Protein AF-Q8WSI4-F1 (afdb_monomer_lite)

InterPro domains:
  IPR004911 Gamma interferon inducible lysosomal thiol reductase GILT [PF03227] (556-660)
  IPR004911 Gamma interferon inducible lysosomal thiol reductase GILT [PTHR13234] (536-745)
  IPR032675 Leucine-rich repeat domain superfamily [G3DSA:3.80.10.10] (20-325)

Foldseek 3Di:
DPDDDPPPPPPPPVDQDDLLLQLVLVVVQCVQQVVVPWPDFPQPDDPVGDDSDGLCCRTPQFHADPVSFTATGAAEQGQRAHERDQSCLRGLHQYDAYAPYAYAEEDHENDANHAEDHHHHYHYQYYLYPQLSHQRHQYDAQHLAQPLVAEDELLDQHHQNHAEDECDLRNYHYLDQERAQLNPQYQYYANALHQSLSHEYDYHVAPRHQYYHCHLHQHEYADAECQVPPVVRHQHLEAHQANYAPLYEYDLVPHAQCQVGNHQEHACANRQYEYADDLVSVLCCLQPRHHLQRAYDHPEQYAYEEFADFLVSLLVSCVRRVNNLWDFHAQYQYPDDPVCCQQDNRWAWEFPWWAADQVQQKTKTKTATDDDDDHPVVVQLQQKKKKFALVLVLVVDPRLSVSLVRIDIGNPWDWADDPPDRMIMIMDRHHNVRCVRSVRRVDISQGMFMHGNRTTRHRHNSTSDPPDDPDPPPPRDPRDPPNRQPSDVPPRRDRPPPPDPVPDDDDDPPDDDDDDDPDCVVVVVVVCVVVVVPPDPLPPCCVFLQNDDDPQAWEKEWEAFQLDPQQLVCLVFAVVVLCVPPVCLVVHYRYHYFYPFAADCVDPLRTADPVGDQRSLQRLLLLLLPRLDDPVLSSQLLVVQSVCPRSPSGPPCNLVSCVVSPVDPVSSCSSVCSSNDVNSSSSNVVSNVVCVSLSQHEGTFIDINSHTQDHRHCVRGVANGHLSVSQVSQVSSCVPVVDGDPSNVVSVD

Structure (mmCIF, N/CA/C/O backbone):
data_AF-Q8WSI4-F1
#
_entry.id   AF-Q8WSI4-F1
#
loop_
_atom_site.group_PDB
_atom_site.id
_atom_site.type_symbol
_atom_site.label_atom_id
_atom_site.label_alt_id
_atom_site.label_comp_id
_atom_site.label_asym_id
_atom_site.label_entity_id
_atom_site.label_seq_id
_atom_site.pdbx_PDB_ins_code
_atom_site.Cartn_x
_atom_site.Cartn_y
_atom_site.Cartn_z
_atom_site.occupancy
_atom_site.B_iso_or_equiv
_atom_site.auth_seq_id
_atom_site.auth_comp_id
_atom_site.auth_asym_id
_atom_site.auth_atom_id
_atom_site.pdbx_PDB_model_num
ATOM 1 N N . MET A 1 1 ? 59.263 -2.884 -31.038 1.00 40.00 1 MET A N 1
ATOM 2 C CA . MET A 1 1 ? 58.001 -3.225 -31.728 1.00 40.00 1 MET A CA 1
ATOM 3 C C . MET A 1 1 ? 56.890 -2.961 -30.715 1.00 40.00 1 MET A C 1
ATOM 5 O O . MET A 1 1 ? 56.729 -3.786 -29.838 1.00 40.00 1 MET A O 1
ATOM 9 N N . VAL A 1 2 ? 56.246 -1.799 -30.554 1.00 37.88 2 VAL A N 1
ATOM 10 C CA . VAL A 1 2 ? 55.766 -0.750 -31.479 1.00 37.88 2 VAL A CA 1
ATOM 11 C C . VAL A 1 2 ? 55.087 -1.375 -32.697 1.00 37.88 2 VAL A C 1
ATOM 13 O O . VAL A 1 2 ? 55.793 -1.989 -33.490 1.00 37.88 2 VAL A O 1
ATOM 16 N N . PHE A 1 3 ? 53.756 -1.212 -32.792 1.00 36.41 3 PHE A N 1
ATOM 17 C CA . PHE A 1 3 ? 52.778 -1.978 -33.597 1.00 36.41 3 PHE A CA 1
ATOM 18 C C . PHE A 1 3 ? 52.587 -3.400 -33.038 1.00 36.41 3 PHE A C 1
ATOM 20 O O . PHE A 1 3 ? 53.444 -4.242 -33.246 1.00 36.41 3 PHE A O 1
ATOM 27 N N . VAL A 1 4 ? 51.602 -3.718 -32.186 1.00 35.66 4 VAL A N 1
ATOM 28 C CA . VAL A 1 4 ? 50.161 -3.879 -32.482 1.00 35.66 4 VAL A CA 1
ATOM 29 C C . VAL A 1 4 ? 49.361 -3.676 -31.176 1.00 35.66 4 VAL A C 1
ATOM 31 O O . VAL A 1 4 ? 49.034 -4.623 -30.472 1.00 35.66 4 VAL A O 1
ATOM 34 N N . LEU A 1 5 ? 49.086 -2.423 -30.807 1.00 34.69 5 LEU A N 1
ATOM 35 C CA . LEU A 1 5 ? 48.326 -2.052 -29.598 1.00 34.69 5 LEU A CA 1
ATOM 36 C C . LEU A 1 5 ? 47.284 -0.970 -29.940 1.00 34.69 5 LEU A C 1
ATOM 38 O O . LEU A 1 5 ? 47.190 0.056 -29.278 1.00 34.69 5 LEU A O 1
ATOM 42 N N . LEU A 1 6 ? 46.556 -1.158 -31.048 1.00 36.12 6 LEU A N 1
ATOM 43 C CA . LEU A 1 6 ? 45.639 -0.132 -31.568 1.00 36.12 6 LEU A CA 1
ATOM 44 C C . LEU A 1 6 ? 44.342 -0.657 -32.208 1.00 36.12 6 LEU A C 1
ATOM 46 O O . LEU A 1 6 ? 43.694 0.098 -32.917 1.00 36.12 6 LEU A O 1
ATOM 50 N N . LEU A 1 7 ? 43.920 -1.904 -31.954 1.00 39.16 7 LEU A N 1
ATOM 51 C CA . LEU A 1 7 ? 42.648 -2.427 -32.497 1.00 39.16 7 LEU A CA 1
ATOM 52 C C . LEU A 1 7 ? 41.875 -3.377 -31.555 1.00 39.16 7 LEU A C 1
ATOM 54 O O . LEU A 1 7 ? 41.148 -4.248 -32.012 1.00 39.16 7 LEU A O 1
ATOM 58 N N . ALA A 1 8 ? 41.987 -3.204 -30.235 1.00 34.38 8 ALA A N 1
ATOM 59 C CA . ALA A 1 8 ? 41.133 -3.922 -29.275 1.00 34.38 8 ALA A CA 1
ATOM 60 C C . ALA A 1 8 ? 40.630 -3.014 -28.138 1.00 34.38 8 ALA A C 1
ATOM 62 O O . ALA A 1 8 ? 40.487 -3.437 -26.998 1.00 34.38 8 ALA A O 1
ATOM 63 N N . ALA A 1 9 ? 40.368 -1.746 -28.460 1.00 36.84 9 ALA A N 1
ATOM 64 C CA . ALA A 1 9 ? 39.621 -0.822 -27.612 1.00 36.84 9 ALA A CA 1
ATOM 65 C C . ALA A 1 9 ? 38.323 -0.415 -28.326 1.00 36.84 9 ALA A C 1
ATOM 67 O O . ALA A 1 9 ? 38.073 0.753 -28.586 1.00 36.84 9 ALA A O 1
ATOM 68 N N . PHE A 1 10 ? 37.512 -1.409 -28.677 1.00 40.66 10 PHE A N 1
ATOM 69 C CA . PHE A 1 10 ? 36.064 -1.242 -28.775 1.00 40.66 10 PHE A CA 1
ATOM 70 C C . PHE A 1 10 ? 35.457 -2.137 -27.695 1.00 40.66 10 PHE A C 1
ATOM 72 O O . PHE A 1 10 ? 34.779 -3.122 -27.961 1.00 40.66 10 PHE A O 1
ATOM 79 N N . GLY A 1 11 ? 35.770 -1.804 -26.438 1.00 34.78 11 GLY A N 1
ATOM 80 C CA . GLY A 1 11 ? 34.834 -2.112 -25.370 1.00 34.78 11 GLY A CA 1
ATOM 81 C C . GLY A 1 11 ? 33.530 -1.412 -25.732 1.00 34.78 11 GLY A C 1
ATOM 82 O O . GLY A 1 11 ? 33.559 -0.246 -26.131 1.00 34.78 11 GLY A O 1
ATOM 83 N N . ALA A 1 12 ? 32.417 -2.134 -25.671 1.00 37.12 12 ALA A N 1
ATOM 84 C CA . ALA A 1 12 ? 31.087 -1.583 -25.857 1.00 37.12 12 ALA A CA 1
ATOM 85 C C . ALA A 1 12 ? 30.803 -0.537 -24.762 1.00 37.12 12 ALA A C 1
ATOM 87 O O . ALA A 1 12 ? 30.160 -0.809 -23.754 1.00 37.12 12 ALA A O 1
ATOM 88 N N . LEU A 1 13 ? 31.316 0.677 -24.953 1.00 38.62 13 LEU A N 1
ATOM 89 C CA . LEU A 1 13 ? 30.712 1.883 -24.423 1.00 38.62 13 LEU A CA 1
ATOM 90 C C . LEU A 1 13 ? 29.358 1.980 -25.124 1.00 38.62 13 LEU A C 1
ATOM 92 O O . LEU A 1 13 ? 29.305 2.181 -26.335 1.00 38.62 13 LEU A O 1
ATOM 96 N N . LEU A 1 14 ? 28.273 1.785 -24.377 1.00 45.38 14 LEU A N 1
ATOM 97 C CA . LEU A 1 14 ? 26.935 2.179 -24.807 1.00 45.38 14 LEU A CA 1
ATOM 98 C C . LEU A 1 14 ? 26.990 3.680 -25.126 1.00 45.38 14 LEU A C 1
ATOM 100 O O . LEU A 1 14 ? 26.925 4.509 -24.220 1.00 45.38 14 LEU A O 1
ATOM 104 N N . SER A 1 15 ? 27.194 4.043 -26.393 1.00 57.22 15 SER A N 1
ATOM 105 C CA . SER A 1 15 ? 27.138 5.438 -26.818 1.00 57.22 15 SER A CA 1
ATOM 106 C C . SER A 1 15 ? 25.717 5.950 -26.610 1.00 57.22 15 SER A C 1
ATOM 108 O O . SER A 1 15 ? 24.758 5.243 -26.931 1.00 57.22 15 SER A O 1
ATOM 110 N N . ALA A 1 16 ? 25.580 7.167 -26.074 1.00 63.56 16 ALA A N 1
ATOM 111 C CA . ALA A 1 16 ? 24.290 7.848 -25.998 1.00 63.56 16 ALA A CA 1
ATOM 112 C C . ALA A 1 16 ? 23.612 7.827 -27.384 1.00 63.56 16 ALA A C 1
ATOM 114 O O . ALA A 1 16 ? 24.319 7.921 -28.396 1.00 63.56 16 ALA A O 1
ATOM 115 N N . PRO A 1 17 ? 22.279 7.655 -27.457 1.00 77.62 17 PRO A N 1
ATOM 116 C CA . PRO A 1 17 ? 21.590 7.626 -28.739 1.00 77.62 17 PRO A CA 1
ATOM 117 C C . PRO A 1 17 ? 21.860 8.932 -29.490 1.00 77.62 17 PRO A C 1
ATOM 119 O O . PRO A 1 17 ? 21.789 10.017 -28.918 1.00 77.62 17 PRO A O 1
ATOM 122 N N . SER A 1 18 ? 22.169 8.832 -30.780 1.00 88.44 18 SER A N 1
ATOM 123 C CA . SER A 1 18 ? 22.310 10.009 -31.643 1.00 88.44 18 SER A CA 1
ATOM 124 C C . SER A 1 18 ? 21.017 10.833 -31.665 1.00 88.44 18 SER A C 1
ATOM 126 O O . SER A 1 18 ? 19.932 10.292 -31.452 1.00 88.44 18 SER A O 1
ATOM 128 N N . HIS A 1 19 ? 21.102 12.128 -31.984 1.00 91.00 19 HIS A N 1
ATOM 129 C CA . HIS A 1 19 ? 19.919 13.001 -32.060 1.00 91.00 19 HIS A CA 1
ATOM 130 C C . HIS A 1 19 ? 18.858 12.453 -33.027 1.00 91.00 19 HIS A C 1
ATOM 132 O O . HIS A 1 19 ? 17.672 12.473 -32.722 1.00 91.00 19 HIS A O 1
ATOM 138 N N . SER A 1 20 ? 19.283 11.860 -34.149 1.00 90.50 20 SER A N 1
ATOM 139 C CA . SER A 1 20 ? 18.370 11.205 -35.092 1.00 90.50 20 SER A CA 1
ATOM 140 C C . SER A 1 20 ? 17.645 10.005 -34.465 1.00 90.50 20 SER A C 1
ATOM 142 O O . SER A 1 20 ? 16.441 9.852 -34.650 1.00 90.50 20 SER A O 1
ATOM 144 N N . GLN A 1 21 ? 18.332 9.178 -33.667 1.00 91.75 21 GLN A N 1
ATOM 145 C CA . GLN A 1 21 ? 17.694 8.068 -32.944 1.00 91.75 21 GLN A CA 1
ATOM 146 C C . GLN A 1 21 ? 16.717 8.566 -31.872 1.00 91.75 21 GLN A C 1
ATOM 148 O O . GLN A 1 21 ? 15.674 7.945 -31.668 1.00 91.75 21 GLN A O 1
ATOM 153 N N . GLN A 1 22 ? 17.032 9.679 -31.205 1.00 94.69 22 GLN A N 1
ATOM 154 C CA . GLN A 1 22 ? 16.134 10.292 -30.226 1.00 94.69 22 GLN A CA 1
ATOM 155 C C . GLN A 1 22 ? 14.871 10.835 -30.895 1.00 94.69 22 GLN A C 1
ATOM 157 O O . GLN A 1 22 ? 13.772 10.499 -30.460 1.00 94.69 22 GLN A O 1
ATOM 162 N N . LEU A 1 23 ? 15.017 11.558 -32.007 1.00 95.62 23 LEU A N 1
ATOM 163 C CA . LEU A 1 23 ? 13.897 12.050 -32.808 1.00 95.62 23 LEU A CA 1
ATOM 164 C C . LEU A 1 23 ? 12.978 10.912 -33.282 1.00 95.62 23 LEU A C 1
ATOM 166 O O . LEU A 1 23 ? 11.768 10.969 -33.079 1.00 95.62 23 LEU A O 1
ATOM 170 N N . HIS A 1 24 ? 13.544 9.839 -33.846 1.00 93.94 24 HIS A N 1
ATOM 171 C CA . HIS A 1 24 ? 12.760 8.678 -34.283 1.00 93.94 24 HIS A CA 1
ATOM 172 C C . HIS A 1 24 ? 12.029 7.995 -33.123 1.00 93.94 24 HIS A C 1
ATOM 174 O O . HIS A 1 24 ? 10.872 7.608 -33.270 1.00 93.94 24 HIS A O 1
ATOM 180 N N . CYS A 1 25 ? 12.674 7.879 -31.961 1.00 94.38 25 CYS A N 1
ATOM 181 C CA . CYS A 1 25 ? 12.024 7.334 -30.775 1.00 94.38 25 CYS A CA 1
ATOM 182 C C . CYS A 1 25 ? 10.877 8.231 -30.281 1.00 94.38 25 CYS A C 1
ATOM 184 O O . CYS A 1 25 ? 9.843 7.726 -29.851 1.00 94.38 25 CYS A O 1
ATOM 186 N N . LEU A 1 26 ? 11.004 9.556 -30.389 1.00 96.81 26 LEU A N 1
ATOM 187 C CA . LEU A 1 26 ? 9.906 10.472 -30.077 1.00 96.81 26 LEU A CA 1
ATOM 188 C C . LEU A 1 26 ? 8.746 10.333 -31.076 1.00 96.81 26 LEU A C 1
ATOM 190 O O . LEU A 1 26 ? 7.590 10.355 -30.663 1.00 96.81 26 LEU A O 1
ATOM 194 N N . TYR A 1 27 ? 9.006 10.102 -32.363 1.00 96.06 27 TYR A N 1
ATOM 195 C CA . TYR A 1 27 ? 7.938 9.762 -33.312 1.00 96.06 27 TYR A CA 1
ATOM 196 C C . TYR A 1 27 ? 7.224 8.454 -32.957 1.00 96.06 27 TYR A C 1
ATOM 198 O O . TYR A 1 27 ? 5.996 8.404 -33.006 1.00 96.06 27 TYR A O 1
ATOM 206 N N . GLU A 1 28 ? 7.968 7.425 -32.546 1.00 94.56 28 GLU A N 1
ATOM 207 C CA . GLU A 1 28 ? 7.390 6.174 -32.045 1.00 94.56 28 GLU A CA 1
ATOM 208 C C . GLU A 1 28 ? 6.556 6.415 -30.778 1.00 94.56 28 GLU A C 1
ATOM 210 O O . GLU A 1 28 ? 5.455 5.887 -30.661 1.00 94.56 28 GLU A O 1
ATOM 215 N N . PHE A 1 29 ? 7.027 7.268 -29.864 1.00 94.25 29 PHE A N 1
ATOM 216 C CA . PHE A 1 29 ? 6.277 7.708 -28.683 1.00 94.25 29 PHE A CA 1
ATOM 217 C C . PHE A 1 29 ? 4.962 8.392 -29.060 1.00 94.25 29 PHE A C 1
ATOM 219 O O . PHE A 1 29 ? 3.918 8.062 -28.494 1.00 94.25 29 PHE A O 1
ATOM 226 N N . TYR A 1 30 ? 4.990 9.301 -30.036 1.00 96.31 30 TYR A N 1
ATOM 227 C CA . TYR A 1 30 ? 3.789 9.956 -30.547 1.00 96.31 30 TYR A CA 1
ATOM 228 C C . TYR A 1 30 ? 2.804 8.934 -31.125 1.00 96.31 30 TYR A C 1
ATOM 230 O O . TYR A 1 30 ? 1.628 8.948 -30.772 1.00 96.31 30 TYR A O 1
ATOM 238 N N . ASP A 1 31 ? 3.263 8.007 -31.965 1.00 94.25 31 ASP A N 1
ATOM 239 C CA . ASP A 1 31 ? 2.387 7.018 -32.605 1.00 94.25 31 ASP A CA 1
ATOM 240 C C . ASP A 1 31 ? 1.822 6.000 -31.604 1.00 94.25 31 ASP A C 1
ATOM 242 O O . ASP A 1 31 ? 0.613 5.747 -31.584 1.00 94.25 31 ASP A O 1
ATOM 246 N N . ALA A 1 32 ? 2.676 5.444 -30.741 1.00 93.44 32 ALA A N 1
ATOM 247 C CA . ALA A 1 32 ? 2.318 4.409 -29.773 1.00 93.44 32 ALA A CA 1
ATOM 248 C C . ALA A 1 32 ? 1.294 4.888 -28.735 1.00 93.44 32 ALA A C 1
ATOM 250 O O . ALA A 1 32 ? 0.511 4.084 -28.222 1.00 93.44 32 ALA A O 1
ATOM 251 N N . LEU A 1 33 ? 1.284 6.191 -28.442 1.00 94.12 33 LEU A N 1
ATOM 252 C CA . LEU A 1 33 ? 0.408 6.807 -27.446 1.00 94.12 33 LEU A CA 1
ATOM 253 C C . LEU A 1 33 ? -0.733 7.626 -28.061 1.00 94.12 33 LEU A C 1
ATOM 255 O O . LEU A 1 33 ? -1.349 8.432 -27.360 1.00 94.12 33 LEU A O 1
ATOM 259 N N . GLN A 1 34 ? -1.018 7.420 -29.350 1.00 94.81 34 GLN A N 1
ATOM 260 C CA . GLN A 1 34 ? -2.097 8.080 -30.095 1.00 94.81 34 GLN A CA 1
ATOM 261 C C . GLN A 1 34 ? -1.994 9.613 -30.111 1.00 94.81 34 GLN A C 1
ATOM 263 O O . GLN A 1 34 ? -2.954 10.317 -29.793 1.00 94.81 34 GLN A O 1
ATOM 268 N N . GLY A 1 35 ? -0.841 10.128 -30.533 1.00 94.50 35 GLY A N 1
ATOM 269 C CA . GLY A 1 35 ? -0.479 11.547 -30.588 1.00 94.50 35 GLY A CA 1
ATOM 270 C C . GLY A 1 35 ? -1.523 12.488 -31.173 1.00 94.50 35 GLY A C 1
ATOM 271 O O . GLY A 1 35 ? -1.763 13.575 -30.644 1.00 94.50 35 GLY A O 1
ATOM 272 N N . ASP A 1 36 ? -2.225 12.043 -32.212 1.00 93.56 36 ASP A N 1
ATOM 273 C CA . ASP A 1 36 ? -3.274 12.837 -32.859 1.00 93.56 36 ASP A CA 1
ATOM 274 C C . ASP A 1 36 ? -4.468 13.130 -31.931 1.00 93.56 36 ASP A C 1
ATOM 276 O O . ASP A 1 36 ? -5.202 14.096 -32.150 1.00 93.56 36 ASP A O 1
ATOM 280 N N . SER A 1 37 ? -4.649 12.322 -30.881 1.00 94.56 37 SER A N 1
ATOM 281 C CA . SER A 1 37 ? -5.711 12.453 -29.875 1.00 94.56 37 SER A CA 1
ATOM 282 C C . SER A 1 37 ? -5.274 13.191 -28.605 1.00 94.56 37 SER A C 1
ATOM 284 O O . SER A 1 37 ? -6.090 13.356 -27.692 1.00 94.56 37 SER A O 1
ATOM 286 N N . TRP A 1 38 ? -4.019 13.638 -28.510 1.00 96.12 38 TRP A N 1
ATOM 287 C CA . TRP A 1 38 ? -3.543 14.393 -27.350 1.00 96.12 38 TRP A CA 1
ATOM 288 C C . TRP A 1 38 ? -4.203 15.770 -27.270 1.00 96.12 38 TRP A C 1
ATOM 290 O O . TRP A 1 38 ? -4.465 16.419 -28.292 1.00 96.12 38 TRP A O 1
ATOM 300 N N . TRP A 1 39 ? -4.445 16.244 -26.047 1.00 96.19 39 TRP A N 1
ATOM 301 C CA . TRP A 1 39 ? -5.035 17.569 -25.824 1.00 96.19 39 TRP A CA 1
ATOM 302 C C . TRP A 1 39 ? -4.054 18.694 -26.154 1.00 96.19 39 TRP A C 1
ATOM 304 O O . TRP A 1 39 ? -4.441 19.695 -26.760 1.00 96.19 39 TRP A O 1
ATOM 314 N N . VAL A 1 40 ? -2.780 18.506 -25.813 1.00 95.44 40 VAL A N 1
ATOM 315 C CA . VAL A 1 40 ? -1.680 19.426 -26.089 1.00 95.44 40 VAL A CA 1
ATOM 316 C C . VAL A 1 40 ? -0.593 18.681 -26.857 1.00 95.44 40 VAL A C 1
ATOM 318 O O . VAL A 1 40 ? -0.003 17.720 -26.372 1.00 95.44 40 VAL A O 1
ATOM 321 N N . ARG A 1 41 ? -0.324 19.129 -28.084 1.00 95.31 41 ARG A N 1
ATOM 322 C CA . ARG A 1 41 ? 0.685 18.536 -28.980 1.00 95.31 41 ARG A CA 1
ATOM 323 C C . ARG A 1 41 ? 1.478 19.596 -29.740 1.00 95.31 41 ARG A C 1
ATOM 325 O O . ARG A 1 41 ? 1.868 19.397 -30.884 1.00 95.31 41 ARG A O 1
ATOM 332 N N . ASN A 1 42 ? 1.665 20.770 -29.137 1.00 95.69 42 ASN A N 1
ATOM 333 C CA . ASN A 1 42 ? 2.391 21.868 -29.771 1.00 95.69 42 ASN A CA 1
ATOM 334 C C . ASN A 1 42 ? 3.765 21.389 -30.264 1.00 95.69 42 ASN A C 1
ATOM 336 O O . ASN A 1 42 ? 4.478 20.702 -29.534 1.00 95.69 42 ASN A O 1
ATOM 340 N N . ASN A 1 43 ? 4.098 21.760 -31.502 1.00 95.81 43 ASN A N 1
ATOM 341 C CA . ASN A 1 43 ? 5.332 21.414 -32.215 1.00 95.81 43 ASN A CA 1
ATOM 342 C C . ASN A 1 43 ? 5.550 19.924 -32.520 1.00 95.81 43 ASN A C 1
ATOM 344 O O . ASN A 1 43 ? 6.528 19.611 -33.180 1.00 95.81 43 ASN A O 1
ATOM 348 N N . TRP A 1 44 ? 4.644 19.026 -32.128 1.00 96.38 44 TRP A N 1
ATOM 349 C CA . TRP A 1 44 ? 4.681 17.646 -32.600 1.00 96.38 44 TRP A CA 1
ATOM 350 C C . TRP A 1 44 ? 4.161 17.582 -34.046 1.00 96.38 44 TRP A C 1
ATOM 352 O O . TRP A 1 44 ? 3.028 18.015 -34.295 1.00 96.38 44 TRP A O 1
ATOM 362 N N . PRO A 1 45 ? 4.938 17.065 -35.012 1.00 91.69 45 PRO A N 1
ATOM 363 C CA . PRO A 1 45 ? 4.481 16.951 -36.391 1.00 91.69 45 PRO A CA 1
ATOM 364 C C . PRO A 1 45 ? 3.429 15.846 -36.524 1.00 91.69 45 PRO A C 1
ATOM 366 O O . PRO A 1 45 ? 3.547 14.761 -35.943 1.00 91.69 45 PRO A O 1
ATOM 369 N N . ALA A 1 46 ? 2.427 16.075 -37.374 1.00 84.25 46 ALA A N 1
ATOM 370 C CA . ALA A 1 46 ? 1.603 14.971 -37.853 1.00 84.25 46 ALA A CA 1
ATOM 371 C C . ALA A 1 46 ? 2.489 13.951 -38.590 1.00 84.25 46 ALA A C 1
ATOM 373 O O . ALA A 1 46 ? 3.504 14.322 -39.181 1.00 84.25 46 ALA A O 1
ATOM 374 N N . SER A 1 47 ? 2.090 12.677 -38.630 1.00 84.44 47 SER A N 1
ATOM 375 C CA . SER A 1 47 ? 2.868 11.611 -39.292 1.00 84.44 47 SER A CA 1
ATOM 376 C C . SER A 1 47 ? 3.253 11.938 -40.744 1.00 84.44 47 SER A C 1
ATOM 378 O O . SER A 1 47 ? 4.326 11.556 -41.202 1.00 84.44 47 SER A O 1
ATOM 380 N N . THR A 1 48 ? 2.428 12.715 -41.451 1.00 85.25 48 THR A N 1
ATOM 381 C CA . THR A 1 48 ? 2.667 13.174 -42.830 1.00 85.25 48 THR A CA 1
ATOM 382 C C . THR A 1 48 ? 3.633 14.359 -42.961 1.00 85.25 48 THR A C 1
ATOM 384 O O . THR A 1 48 ? 3.912 14.778 -44.081 1.00 85.25 48 THR A O 1
ATOM 387 N N . GLN A 1 49 ? 4.073 14.959 -41.853 1.00 87.88 49 GLN A N 1
ATOM 388 C CA . GLN A 1 49 ? 4.866 16.197 -41.812 1.00 87.88 49 GLN A CA 1
ATOM 389 C C . GLN A 1 49 ? 6.271 16.009 -41.225 1.00 87.88 49 GLN A C 1
ATOM 391 O O . GLN A 1 49 ? 7.026 16.972 -41.191 1.00 87.88 49 GLN A O 1
ATOM 396 N N . ARG A 1 50 ? 6.610 14.790 -40.797 1.00 93.31 50 ARG A N 1
ATOM 397 C CA . ARG A 1 50 ? 7.873 14.465 -40.126 1.00 93.31 50 ARG A CA 1
ATOM 398 C C . ARG A 1 50 ? 9.083 14.641 -41.040 1.00 93.31 50 ARG A C 1
ATOM 400 O O . ARG A 1 50 ? 9.072 14.136 -42.167 1.00 93.31 50 ARG A O 1
ATOM 407 N N . THR A 1 51 ? 10.145 15.264 -40.532 1.00 90.88 51 THR A N 1
ATOM 408 C CA . THR A 1 51 ? 11.468 15.313 -41.188 1.00 90.88 51 THR A CA 1
ATOM 409 C C . THR A 1 51 ? 12.568 14.673 -40.329 1.00 90.88 51 THR A C 1
ATOM 411 O O . THR A 1 51 ? 12.331 14.276 -39.186 1.00 90.88 51 THR A O 1
ATOM 414 N N . GLU A 1 52 ? 13.769 14.498 -40.895 1.00 87.06 52 GLU A N 1
ATOM 415 C CA . GLU A 1 52 ? 14.921 13.882 -40.207 1.00 87.06 52 GLU A CA 1
ATOM 416 C C . GLU A 1 52 ? 15.701 14.867 -39.311 1.00 87.06 52 GLU A C 1
ATOM 418 O O . GLU A 1 52 ? 16.584 14.447 -38.561 1.00 87.06 52 GLU A O 1
ATOM 423 N N . ASP A 1 53 ? 15.390 16.162 -39.393 1.00 86.31 53 ASP A N 1
ATOM 424 C CA . ASP A 1 53 ? 16.139 17.281 -38.809 1.00 86.31 53 ASP A CA 1
ATOM 425 C C . ASP A 1 53 ? 15.297 18.179 -37.885 1.00 86.31 53 ASP A C 1
ATOM 427 O O . ASP A 1 53 ? 15.679 19.314 -37.600 1.00 86.31 53 ASP A O 1
ATOM 431 N N . GLU A 1 54 ? 14.157 17.681 -37.399 1.00 91.69 54 GLU A N 1
ATOM 432 C CA . GLU A 1 54 ? 13.306 18.436 -36.479 1.00 91.69 54 GLU A CA 1
ATOM 433 C C . GLU A 1 54 ? 13.983 18.706 -35.127 1.00 91.69 54 GLU A C 1
ATOM 435 O O . GLU A 1 54 ? 14.615 17.831 -34.527 1.00 91.69 54 GLU A O 1
ATOM 440 N N . ASP A 1 55 ? 13.787 19.924 -34.611 1.00 93.88 55 ASP A N 1
ATOM 441 C CA . ASP A 1 55 ? 14.198 20.303 -33.259 1.00 93.88 55 ASP A CA 1
ATOM 442 C C . ASP A 1 55 ? 13.190 19.769 -32.231 1.00 93.88 55 ASP A C 1
ATOM 444 O O . ASP A 1 55 ? 12.293 20.475 -31.757 1.00 93.88 55 ASP A O 1
ATOM 448 N N . TYR A 1 56 ? 13.344 18.491 -31.886 1.00 95.94 56 TYR A N 1
ATOM 449 C CA . TYR A 1 56 ? 12.489 17.811 -30.913 1.00 95.94 56 TYR A CA 1
ATOM 450 C C . TYR A 1 56 ? 12.539 18.418 -29.508 1.00 95.94 56 TYR A C 1
ATOM 452 O O . TYR A 1 56 ? 11.648 18.159 -28.701 1.00 95.94 56 TYR A O 1
ATOM 460 N N . CYS A 1 57 ? 13.530 19.255 -29.194 1.00 96.81 57 CYS A N 1
ATOM 461 C CA . CYS A 1 57 ? 13.574 19.968 -27.921 1.00 96.81 57 CYS A CA 1
ATOM 462 C C . CYS A 1 57 ? 12.492 21.058 -27.826 1.00 96.81 57 CYS A C 1
ATOM 464 O O . CYS A 1 57 ? 12.232 21.565 -26.737 1.00 96.81 57 CYS A O 1
ATOM 466 N N . GLN A 1 58 ? 11.835 21.409 -28.940 1.00 96.88 58 GLN A N 1
ATOM 467 C CA . GLN A 1 58 ? 10.657 22.283 -28.956 1.00 96.88 58 GLN A CA 1
ATOM 468 C C . GLN A 1 58 ? 9.336 21.522 -28.809 1.00 96.88 58 GLN A C 1
ATOM 470 O O . GLN A 1 58 ? 8.286 22.159 -28.671 1.00 96.88 58 GLN A O 1
ATOM 475 N N . PHE A 1 59 ? 9.346 20.188 -28.870 1.00 97.94 59 PHE A N 1
ATOM 476 C CA . PHE A 1 59 ? 8.134 19.390 -28.721 1.00 97.94 59 PHE A CA 1
ATOM 477 C C . PHE A 1 59 ? 7.538 19.599 -27.332 1.00 97.94 59 PHE A C 1
ATOM 479 O O . PHE A 1 59 ? 8.240 19.581 -26.320 1.00 97.94 59 PHE A O 1
ATOM 486 N N . TYR A 1 60 ? 6.220 19.791 -27.272 1.00 97.62 60 TYR A N 1
ATOM 487 C CA . TYR A 1 60 ? 5.539 19.962 -25.995 1.00 97.62 60 TYR A CA 1
ATOM 488 C C . TYR A 1 60 ? 5.855 18.800 -25.048 1.00 97.62 60 TYR A C 1
ATOM 490 O O . TYR A 1 60 ? 5.690 17.639 -25.421 1.00 97.62 60 TYR A O 1
ATOM 498 N N . GLY A 1 61 ? 6.280 19.131 -23.829 1.00 97.25 61 GLY A N 1
ATOM 499 C CA . GLY A 1 61 ? 6.591 18.165 -22.781 1.00 97.25 61 GLY A CA 1
ATOM 500 C C . GLY A 1 61 ? 7.980 17.531 -22.870 1.00 97.25 61 GLY A C 1
ATOM 501 O O . GLY A 1 61 ? 8.292 16.720 -22.003 1.00 97.25 61 GLY A O 1
ATOM 502 N N . ILE A 1 62 ? 8.812 17.882 -23.856 1.00 98.31 62 ILE A N 1
ATOM 503 C CA . ILE A 1 62 ? 10.194 17.399 -23.973 1.00 98.31 62 ILE A CA 1
ATOM 504 C C . ILE A 1 62 ? 11.166 18.436 -23.406 1.00 98.31 62 ILE A C 1
ATOM 506 O O . ILE A 1 62 ? 11.091 19.618 -23.732 1.00 98.31 62 ILE A O 1
ATOM 510 N N . THR A 1 63 ? 12.099 17.975 -22.576 1.00 98.06 63 THR A N 1
ATOM 511 C CA . THR A 1 63 ? 13.216 18.774 -22.060 1.00 98.06 63 THR A CA 1
ATOM 512 C C . THR A 1 63 ? 14.527 18.135 -22.492 1.00 98.06 63 THR A C 1
ATOM 514 O O . THR A 1 63 ? 14.736 16.937 -22.282 1.00 98.06 63 THR A O 1
ATOM 517 N N . CYS A 1 64 ? 15.419 18.944 -23.059 1.00 97.25 64 CYS A N 1
ATOM 518 C CA . CYS A 1 64 ? 16.755 18.524 -23.456 1.00 97.25 64 CYS A CA 1
ATOM 519 C C . CYS A 1 64 ? 17.841 19.135 -22.567 1.00 97.25 64 CYS A C 1
ATOM 521 O O . CYS A 1 64 ? 17.691 20.255 -22.076 1.00 97.25 64 CYS A O 1
ATOM 523 N N . ASP A 1 65 ? 18.955 18.421 -22.424 1.00 95.56 65 ASP A N 1
ATOM 524 C CA . ASP A 1 65 ? 20.178 18.938 -21.818 1.00 95.56 65 ASP A CA 1
ATOM 525 C C . ASP A 1 65 ? 20.885 19.964 -22.734 1.00 95.56 65 ASP A C 1
ATOM 527 O O . ASP A 1 65 ? 20.471 20.241 -23.863 1.00 95.56 65 ASP A O 1
ATOM 531 N N . SER A 1 66 ? 22.006 20.523 -22.267 1.00 94.50 66 SER A N 1
ATOM 532 C CA . SER A 1 66 ? 22.804 21.494 -23.034 1.00 94.50 66 SER A CA 1
ATOM 533 C C . SER A 1 66 ? 23.438 20.933 -24.313 1.00 94.50 66 SER A C 1
ATOM 535 O O . SER A 1 66 ? 23.905 21.710 -25.147 1.00 94.50 66 SER A O 1
ATOM 537 N N . SER A 1 67 ? 23.481 19.609 -24.463 1.00 93.50 67 SER A N 1
ATOM 538 C CA . SER A 1 67 ? 23.978 18.915 -25.653 1.00 93.50 67 SER A CA 1
ATOM 539 C C . SER A 1 67 ? 22.853 18.539 -26.622 1.00 93.50 67 SER A C 1
ATOM 541 O O . SER A 1 67 ? 23.153 18.077 -27.718 1.00 93.50 67 SER A O 1
ATOM 543 N N . GLY A 1 68 ? 21.587 18.767 -26.256 1.00 93.88 68 GLY A N 1
ATOM 544 C CA . GLY A 1 68 ? 20.415 18.414 -27.052 1.00 93.88 68 GLY A CA 1
ATOM 545 C C . GLY A 1 68 ? 19.871 17.008 -26.783 1.00 93.88 68 GLY A C 1
ATOM 546 O O . GLY A 1 68 ? 18.988 16.567 -27.511 1.00 93.88 68 GLY A O 1
ATOM 547 N N . ASN A 1 69 ? 20.343 16.285 -25.764 1.00 95.00 69 ASN A N 1
ATOM 548 C CA . ASN A 1 69 ? 19.779 14.975 -25.422 1.00 95.00 69 ASN A CA 1
ATOM 549 C C . ASN A 1 69 ? 18.515 15.125 -24.582 1.00 95.00 69 ASN A C 1
ATOM 551 O O . ASN A 1 69 ? 18.497 15.912 -23.640 1.00 95.00 69 ASN A O 1
ATOM 555 N N . VAL A 1 70 ? 17.497 14.316 -24.859 1.00 96.06 70 VAL A N 1
ATOM 556 C CA . VAL A 1 70 ? 16.263 14.262 -24.072 1.00 96.06 70 VAL A CA 1
ATOM 557 C C . VAL A 1 70 ? 16.575 13.775 -22.655 1.00 96.06 70 VAL A C 1
ATOM 559 O O . VAL A 1 70 ? 16.916 12.610 -22.445 1.00 96.06 70 VAL A O 1
ATOM 562 N N . GLU A 1 71 ? 16.420 14.662 -21.673 1.00 95.88 71 GLU A N 1
ATOM 563 C CA . GLU A 1 71 ? 16.580 14.356 -20.246 1.00 95.88 71 GLU A CA 1
ATOM 564 C C . GLU A 1 71 ? 15.251 14.411 -19.476 1.00 95.88 71 GLU A C 1
ATOM 566 O O . GLU A 1 71 ? 15.181 13.955 -18.334 1.00 95.88 71 GLU A O 1
ATOM 571 N N . GLY A 1 72 ? 14.179 14.930 -20.080 1.00 96.88 72 GLY A N 1
ATOM 572 C CA . GLY A 1 72 ? 12.880 15.043 -19.424 1.00 96.88 72 GLY A CA 1
ATOM 573 C C . GLY A 1 72 ? 11.697 14.824 -20.360 1.00 96.88 72 GLY A C 1
ATOM 574 O O . GLY A 1 72 ? 11.672 15.355 -21.468 1.00 96.88 72 GLY A O 1
ATOM 575 N N . ILE A 1 73 ? 10.695 14.086 -19.880 1.00 97.44 73 ILE A N 1
ATOM 576 C CA . ILE A 1 73 ? 9.368 13.972 -20.498 1.00 97.44 73 ILE A CA 1
ATOM 577 C C . ILE A 1 73 ? 8.320 14.317 -19.434 1.00 97.44 73 ILE A C 1
ATOM 579 O O . ILE A 1 73 ? 8.219 13.629 -18.418 1.00 97.44 73 ILE A O 1
ATOM 583 N N . THR A 1 74 ? 7.559 15.394 -19.640 1.00 97.88 74 THR A N 1
ATOM 584 C CA . THR A 1 74 ? 6.510 15.873 -18.723 1.00 97.88 74 THR A CA 1
ATOM 585 C C . THR A 1 74 ? 5.216 16.176 -19.475 1.00 97.88 74 THR A C 1
ATOM 587 O O . THR A 1 74 ? 5.118 17.184 -20.171 1.00 97.88 74 THR A O 1
ATOM 590 N N . MET A 1 75 ? 4.210 15.310 -19.332 1.00 96.56 75 MET A N 1
ATOM 591 C CA . MET A 1 75 ? 2.921 15.414 -20.034 1.00 96.56 75 MET A CA 1
ATOM 592 C C . MET A 1 75 ? 1.743 15.001 -19.131 1.00 96.56 75 MET A C 1
ATOM 594 O O . MET A 1 75 ? 1.064 14.009 -19.414 1.00 96.56 75 MET A O 1
ATOM 598 N N . PRO A 1 76 ? 1.499 15.714 -18.018 1.00 96.38 76 PRO A N 1
ATOM 599 C CA . PRO A 1 76 ? 0.424 15.379 -17.088 1.00 96.38 76 PRO A CA 1
ATOM 600 C C . PRO A 1 76 ? -0.944 15.562 -17.749 1.00 96.38 76 PRO A C 1
ATOM 602 O O . PRO A 1 76 ? -1.192 16.598 -18.365 1.00 96.38 76 PRO A O 1
ATOM 605 N N . GLY A 1 77 ? -1.827 14.572 -17.608 1.00 96.00 77 GLY A N 1
ATOM 606 C CA . GLY A 1 77 ? -3.211 14.640 -18.067 1.00 96.00 77 GLY A CA 1
ATOM 607 C C . GLY A 1 77 ? -3.318 15.102 -19.512 1.00 96.00 77 GLY A C 1
ATOM 608 O O . GLY A 1 77 ? -3.964 16.108 -19.769 1.00 96.00 77 GLY A O 1
ATOM 609 N N . ASN A 1 78 ? -2.641 14.426 -20.443 1.00 96.56 78 ASN A N 1
ATOM 610 C CA . ASN A 1 78 ? -2.591 14.834 -21.850 1.00 96.56 78 ASN A CA 1
ATOM 611 C C . ASN A 1 78 ? -3.297 13.849 -22.789 1.00 96.56 78 ASN A C 1
ATOM 613 O O . ASN A 1 78 ? -3.113 13.890 -24.005 1.00 96.56 78 ASN A O 1
ATOM 617 N N . ASN A 1 79 ? -4.117 12.962 -22.222 1.00 95.38 79 ASN A N 1
ATOM 618 C CA . ASN A 1 79 ? -4.813 11.913 -22.954 1.00 95.38 79 ASN A CA 1
ATOM 619 C C . ASN A 1 79 ? -3.866 10.921 -23.661 1.00 95.38 79 ASN A C 1
ATOM 621 O O . ASN A 1 79 ? -4.225 10.361 -24.697 1.00 95.38 79 ASN A O 1
ATOM 625 N N . LEU A 1 80 ? -2.670 10.684 -23.105 1.00 95.50 80 LEU A N 1
ATOM 626 C CA . LEU A 1 80 ? -1.782 9.636 -23.611 1.00 95.50 80 LEU A CA 1
ATOM 627 C C . LEU A 1 80 ? -2.467 8.280 -23.392 1.00 95.50 80 LEU A C 1
ATOM 629 O O . LEU A 1 80 ? -2.843 7.955 -22.262 1.00 95.50 80 LEU A O 1
ATOM 633 N N . PHE A 1 81 ? -2.654 7.503 -24.458 1.00 94.62 81 PHE A N 1
ATOM 634 C CA . PHE A 1 81 ? -3.336 6.209 -24.400 1.00 94.62 81 PHE A CA 1
ATOM 635 C C . PHE A 1 81 ? -2.5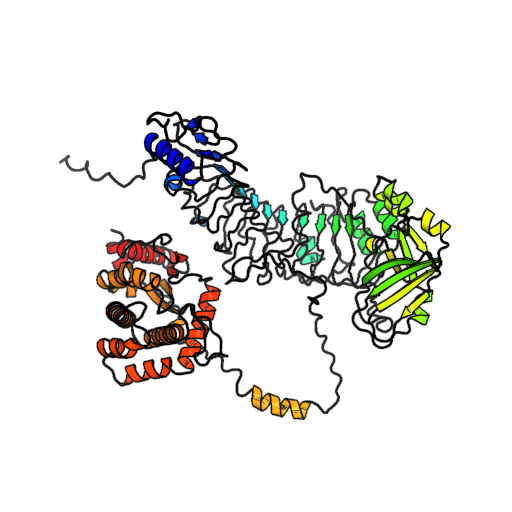52 5.164 -25.186 1.00 94.62 81 PHE A C 1
ATOM 637 O O . PHE A 1 81 ? -2.390 5.293 -26.398 1.00 94.62 81 PHE A O 1
ATOM 644 N N . GLY A 1 82 ? -2.097 4.112 -24.506 1.00 91.50 82 GLY A N 1
ATOM 645 C CA . GLY A 1 82 ? -1.305 3.055 -25.130 1.00 91.50 82 GLY A CA 1
ATOM 646 C C . GLY A 1 82 ? -0.180 2.540 -24.241 1.00 91.50 82 GLY A C 1
ATOM 647 O O . GLY A 1 82 ? -0.254 2.614 -23.015 1.00 91.50 82 GLY A O 1
ATOM 648 N N . VAL A 1 83 ? 0.849 1.983 -24.875 1.00 89.81 83 VAL A N 1
ATOM 649 C CA . VAL A 1 83 ? 2.023 1.398 -24.212 1.00 89.81 83 VAL A CA 1
ATOM 650 C C . VAL A 1 83 ? 3.224 2.299 -24.473 1.00 89.81 83 VAL A C 1
ATOM 652 O O . VAL A 1 83 ? 3.428 2.740 -25.603 1.00 89.81 83 VAL A O 1
ATOM 655 N N . LEU A 1 84 ? 4.017 2.580 -23.436 1.00 88.94 84 LEU A N 1
ATOM 656 C CA . LEU A 1 84 ? 5.259 3.339 -23.587 1.00 88.94 84 LEU A CA 1
ATOM 657 C C . LEU A 1 84 ? 6.260 2.537 -24.442 1.00 88.94 84 LEU A C 1
ATOM 659 O O . LEU A 1 84 ? 6.584 1.406 -24.069 1.00 88.94 84 LEU A O 1
ATOM 663 N N . PRO A 1 85 ? 6.772 3.084 -25.560 1.00 88.56 85 PRO A N 1
ATOM 664 C CA . PRO A 1 85 ? 7.692 2.349 -26.422 1.00 88.56 85 PRO A CA 1
ATOM 665 C C . PRO A 1 85 ? 9.026 2.043 -25.738 1.00 88.56 85 PRO A C 1
ATOM 667 O O . PRO A 1 85 ? 9.560 2.828 -24.949 1.00 88.56 85 PRO A O 1
ATOM 670 N N . THR A 1 86 ? 9.619 0.902 -26.097 1.00 84.56 86 THR A N 1
ATOM 671 C CA . THR A 1 86 ? 10.888 0.425 -25.527 1.00 84.56 86 THR A CA 1
ATOM 672 C C . THR A 1 86 ? 12.070 1.316 -25.861 1.00 84.56 86 THR A C 1
ATOM 674 O O . THR A 1 86 ? 13.055 1.293 -25.137 1.00 84.56 86 THR A O 1
ATOM 677 N N . CYS A 1 87 ? 12.010 2.122 -26.920 1.00 86.38 87 CYS A N 1
ATOM 678 C CA . CYS A 1 87 ? 13.125 2.982 -27.309 1.00 86.38 87 CYS A CA 1
ATOM 679 C C . CYS A 1 87 ? 13.475 4.044 -26.241 1.00 86.38 87 CYS A C 1
ATOM 681 O O . CYS A 1 87 ? 14.635 4.459 -26.166 1.00 86.38 87 CYS A O 1
ATOM 683 N N . ILE A 1 88 ? 12.521 4.411 -25.368 1.00 87.19 88 ILE A N 1
ATOM 684 C CA . ILE A 1 88 ? 12.703 5.392 -24.281 1.00 87.19 88 ILE A CA 1
ATOM 685 C C . ILE A 1 88 ? 13.812 4.963 -23.310 1.00 87.19 88 ILE A C 1
ATOM 687 O O . ILE A 1 88 ? 14.491 5.816 -22.744 1.00 87.19 88 ILE A O 1
ATOM 691 N N . ILE A 1 89 ? 14.075 3.656 -23.169 1.00 82.56 89 ILE A N 1
ATOM 692 C CA . ILE A 1 89 ? 15.154 3.128 -22.310 1.00 82.56 89 ILE A CA 1
ATOM 693 C C . ILE A 1 89 ? 16.538 3.663 -22.693 1.00 82.56 89 ILE A C 1
ATOM 695 O O . ILE A 1 89 ? 17.489 3.579 -21.913 1.00 82.56 89 ILE A O 1
ATOM 699 N N . ASN A 1 90 ? 16.689 4.165 -23.919 1.00 84.56 90 ASN A N 1
ATOM 700 C CA . ASN A 1 90 ? 17.958 4.670 -24.413 1.00 84.56 90 ASN A CA 1
ATOM 701 C C . ASN A 1 90 ? 18.220 6.119 -24.007 1.00 84.56 90 ASN A C 1
ATOM 703 O O . ASN A 1 90 ? 19.380 6.531 -24.051 1.00 84.56 90 ASN A O 1
ATOM 707 N N . PHE A 1 91 ? 17.198 6.862 -23.583 1.00 89.31 91 PHE A N 1
ATOM 708 C CA . PHE A 1 91 ? 17.337 8.260 -23.193 1.00 89.31 91 PHE A CA 1
ATOM 709 C C . PHE A 1 91 ? 18.017 8.391 -21.821 1.00 89.31 91 PHE A C 1
ATOM 711 O O . PHE A 1 91 ? 17.762 7.579 -20.926 1.00 89.31 91 PHE A O 1
ATOM 718 N N . PRO A 1 92 ? 18.869 9.410 -21.618 1.00 90.94 92 PRO A N 1
ATOM 719 C CA . PRO A 1 92 ? 19.442 9.738 -20.314 1.00 90.94 92 PRO A CA 1
ATOM 720 C C . PRO A 1 92 ? 18.428 10.503 -19.437 1.00 90.94 92 PRO A C 1
ATOM 722 O O . PRO A 1 92 ? 18.702 11.610 -18.979 1.00 90.94 92 PRO A O 1
ATOM 725 N N . LEU A 1 93 ? 17.231 9.939 -19.235 1.00 92.31 93 LEU A N 1
ATOM 726 C CA . LEU A 1 93 ? 16.148 10.616 -18.517 1.00 92.31 93 LEU A CA 1
ATOM 727 C C . LEU A 1 93 ? 16.495 10.867 -17.045 1.00 92.31 93 LEU A C 1
ATOM 729 O O . LEU A 1 93 ? 16.818 9.941 -16.303 1.00 92.31 93 LEU A O 1
ATOM 733 N N . LYS A 1 94 ? 16.307 12.118 -16.625 1.00 95.00 94 LYS A N 1
ATOM 734 C CA . LYS A 1 94 ? 16.227 12.570 -15.231 1.00 95.00 94 LYS A CA 1
ATOM 735 C C . LYS A 1 94 ? 14.782 12.732 -14.768 1.00 95.00 94 LYS A C 1
ATOM 737 O O . LYS A 1 94 ? 14.494 12.525 -13.593 1.00 95.00 94 LYS A O 1
ATOM 742 N N . VAL A 1 95 ? 13.864 13.081 -15.671 1.00 96.38 95 VAL A N 1
ATOM 743 C CA . VAL A 1 95 ? 12.449 13.300 -15.334 1.00 96.38 95 VAL A CA 1
ATOM 744 C C . VAL A 1 95 ? 11.542 12.514 -16.271 1.00 96.38 95 VAL A C 1
ATOM 746 O O . VAL A 1 95 ? 11.571 12.704 -17.485 1.00 96.38 95 VAL A O 1
ATOM 749 N N . LEU A 1 96 ? 10.680 11.680 -15.697 1.00 94.94 96 LEU A N 1
ATOM 750 C CA . LEU A 1 96 ? 9.539 11.089 -16.387 1.00 94.94 96 LEU A CA 1
ATOM 751 C C . LEU A 1 96 ? 8.287 11.352 -15.550 1.00 94.94 96 LEU A C 1
ATOM 753 O O . LEU A 1 96 ? 8.101 10.747 -14.497 1.00 94.94 96 LEU A O 1
ATOM 757 N N . SER A 1 97 ? 7.445 12.274 -16.013 1.00 96.75 97 SER A N 1
ATOM 758 C CA . SER A 1 97 ? 6.221 12.691 -15.327 1.00 96.75 97 SER A CA 1
ATOM 759 C C . SER A 1 97 ? 5.042 12.681 -16.293 1.00 96.75 97 SER A C 1
ATOM 761 O O . SER A 1 97 ? 4.893 13.555 -17.148 1.00 96.75 97 SER A O 1
ATOM 763 N N . VAL A 1 98 ? 4.196 11.665 -16.183 1.00 95.44 98 VAL A N 1
ATOM 764 C CA . VAL A 1 98 ? 3.035 11.463 -17.065 1.00 95.44 98 VAL A CA 1
ATOM 765 C C . VAL A 1 98 ? 1.762 11.112 -16.280 1.00 95.44 98 VAL A C 1
ATOM 767 O O . VAL A 1 98 ? 1.012 10.241 -16.725 1.00 95.44 98 VAL A O 1
ATOM 770 N N . PRO A 1 99 ? 1.478 11.767 -15.135 1.00 95.88 99 PRO A N 1
ATOM 771 C CA . PRO A 1 99 ? 0.343 11.397 -14.299 1.00 95.88 99 PRO A CA 1
ATOM 772 C C . PRO A 1 99 ? -1.001 11.658 -14.990 1.00 95.88 99 PRO A C 1
ATOM 774 O O . PRO A 1 99 ? -1.079 12.489 -15.899 1.00 95.88 99 PRO A O 1
ATOM 777 N N . HIS A 1 100 ? -2.060 10.981 -14.544 1.00 94.44 100 HIS A N 1
ATOM 778 C CA . HIS A 1 100 ? -3.430 11.094 -15.071 1.00 94.44 100 HIS A CA 1
ATOM 779 C C . HIS A 1 100 ? -3.539 10.794 -16.574 1.00 94.44 100 HIS A C 1
ATOM 781 O O . HIS A 1 100 ? -4.258 11.463 -17.322 1.00 94.44 100 HIS A O 1
ATOM 787 N N . ASN A 1 101 ? -2.799 9.790 -17.037 1.00 94.19 101 ASN A N 1
ATOM 788 C CA . ASN A 1 101 ? -2.861 9.294 -18.408 1.00 94.19 101 ASN A CA 1
ATOM 789 C C . ASN A 1 101 ? -3.219 7.808 -18.432 1.00 94.19 101 ASN A C 1
ATOM 791 O O . ASN A 1 101 ? -3.030 7.079 -17.466 1.00 94.19 101 ASN A O 1
ATOM 795 N N . ARG A 1 102 ? -3.670 7.318 -19.586 1.00 92.81 102 ARG A N 1
ATOM 796 C CA . ARG A 1 102 ? -4.128 5.934 -19.773 1.00 92.81 102 ARG A CA 1
ATOM 797 C C . ARG A 1 102 ? -3.022 5.065 -20.366 1.00 92.81 102 ARG A C 1
ATOM 799 O O . ARG A 1 102 ? -3.190 4.397 -21.390 1.00 92.81 102 ARG A O 1
ATOM 806 N N . LEU A 1 103 ? -1.851 5.150 -19.739 1.00 90.00 103 LEU A N 1
ATOM 807 C CA . LEU A 1 103 ? -0.705 4.304 -20.050 1.00 90.00 103 LEU A CA 1
ATOM 808 C C . LEU A 1 103 ? -0.932 2.934 -19.426 1.00 90.00 103 LEU A C 1
ATOM 810 O O . LEU A 1 103 ? -1.252 2.867 -18.245 1.00 90.00 103 LEU A O 1
ATOM 814 N N . ARG A 1 104 ? -0.763 1.861 -20.195 1.00 82.44 104 ARG A N 1
ATOM 815 C CA . ARG A 1 104 ? -1.050 0.484 -19.765 1.00 82.44 104 ARG A CA 1
ATOM 816 C C . ARG A 1 104 ? 0.161 -0.434 -19.917 1.00 82.44 104 ARG A C 1
ATOM 818 O O . ARG A 1 104 ? 1.166 -0.062 -20.514 1.00 82.44 104 ARG A O 1
ATOM 825 N N . GLU A 1 105 ? 0.019 -1.658 -19.414 1.00 80.25 105 GLU A N 1
ATOM 826 C CA . GLU A 1 105 ? 1.034 -2.723 -19.463 1.00 80.25 105 GLU A CA 1
ATOM 827 C C . GLU A 1 105 ? 2.274 -2.425 -18.606 1.00 80.25 105 GLU A C 1
ATOM 829 O O . GLU A 1 105 ? 2.135 -2.120 -17.424 1.00 80.25 105 GLU A O 1
ATOM 834 N N . SER A 1 106 ? 3.481 -2.612 -19.131 1.00 78.19 106 SER A N 1
ATOM 835 C CA . SER A 1 106 ? 4.735 -2.479 -18.390 1.00 78.19 106 SER A CA 1
ATOM 836 C C . SER A 1 106 ? 5.516 -1.265 -18.858 1.00 78.19 106 SER A C 1
ATOM 838 O O . SER A 1 106 ? 5.606 -1.048 -20.067 1.00 78.19 106 SER A O 1
ATOM 840 N N . ILE A 1 107 ? 6.183 -0.554 -17.945 1.00 75.50 107 ILE A N 1
ATOM 841 C CA . ILE A 1 107 ? 7.274 0.327 -18.372 1.00 75.50 107 ILE A CA 1
ATOM 842 C C . ILE A 1 107 ? 8.542 -0.520 -18.572 1.00 75.50 107 ILE A C 1
ATOM 844 O O . ILE A 1 107 ? 8.926 -1.260 -17.657 1.00 75.50 107 ILE A O 1
ATOM 848 N N . PRO A 1 108 ? 9.196 -0.407 -19.743 1.00 69.69 108 PRO A N 1
ATOM 849 C CA . PRO A 1 108 ? 10.531 -0.944 -19.996 1.00 69.69 108 PRO A CA 1
ATOM 850 C C . PRO A 1 108 ? 11.578 -0.474 -18.967 1.00 69.69 108 PRO A C 1
ATOM 852 O O . PRO A 1 108 ? 11.360 0.468 -18.211 1.00 69.69 108 PRO A O 1
ATOM 855 N N . TYR A 1 109 ? 12.755 -1.099 -18.956 1.00 76.62 109 TYR A N 1
ATOM 856 C CA . TYR A 1 109 ? 13.834 -0.750 -18.025 1.00 76.62 109 TYR A CA 1
ATOM 857 C C . TYR A 1 109 ? 14.266 0.724 -18.123 1.00 76.62 109 TYR A C 1
ATOM 859 O O . TYR A 1 109 ? 14.915 1.126 -19.087 1.00 76.62 109 TYR A O 1
ATOM 867 N N . ILE A 1 110 ? 13.952 1.528 -17.101 1.00 78.06 110 ILE A N 1
ATOM 868 C CA . ILE A 1 110 ? 14.486 2.888 -16.962 1.00 78.06 110 ILE A CA 1
ATOM 869 C C . ILE A 1 110 ? 15.874 2.790 -16.316 1.00 78.06 110 ILE A C 1
ATOM 871 O O . ILE A 1 110 ? 16.033 2.260 -15.212 1.00 78.06 110 ILE A O 1
ATOM 875 N N . LYS A 1 111 ? 16.882 3.312 -17.021 1.00 77.12 111 LYS A N 1
ATOM 876 C CA . LYS A 1 111 ? 18.276 3.347 -16.561 1.00 77.12 111 LYS A CA 1
ATOM 877 C C . LYS A 1 111 ? 18.424 4.143 -15.260 1.00 77.12 111 LYS A C 1
ATOM 879 O O . LYS A 1 111 ? 17.628 5.026 -14.954 1.00 77.12 111 LYS A O 1
ATOM 884 N N . ASN A 1 112 ? 19.493 3.857 -14.516 1.00 80.50 112 ASN A N 1
ATOM 885 C CA . ASN A 1 112 ? 19.905 4.718 -13.408 1.00 80.50 112 ASN A CA 1
ATOM 886 C C . ASN A 1 112 ? 20.213 6.142 -13.919 1.00 80.50 112 ASN A C 1
ATOM 888 O O . ASN A 1 112 ? 20.721 6.296 -15.032 1.00 80.50 112 ASN A O 1
ATOM 892 N N . GLY A 1 113 ? 19.928 7.159 -13.106 1.00 86.31 113 GLY A N 1
ATOM 893 C CA . GLY A 1 113 ? 20.012 8.578 -13.476 1.00 86.31 113 GLY A CA 1
ATOM 894 C C . GLY A 1 113 ? 18.679 9.323 -13.391 1.00 86.31 113 GLY A C 1
ATOM 895 O O . GLY A 1 113 ? 18.674 10.550 -13.402 1.00 86.31 113 GLY A O 1
ATOM 896 N N . ILE A 1 114 ? 17.564 8.599 -13.240 1.00 90.00 114 ILE A N 1
ATOM 897 C CA . ILE A 1 114 ? 16.254 9.202 -12.992 1.00 90.00 114 ILE A CA 1
ATOM 898 C C . ILE A 1 114 ? 16.244 9.894 -11.617 1.00 90.00 114 ILE A C 1
ATOM 900 O O . ILE A 1 114 ? 16.754 9.363 -10.629 1.00 90.00 114 ILE A O 1
ATOM 904 N N . GLU A 1 115 ? 15.706 11.106 -11.561 1.00 93.00 115 GLU A N 1
ATOM 905 C CA . GLU A 1 115 ? 15.562 11.927 -10.354 1.00 93.00 115 GLU A CA 1
ATOM 906 C C . GLU A 1 115 ? 14.091 12.001 -9.927 1.00 93.00 115 GLU A C 1
ATOM 908 O O . GLU A 1 115 ? 13.784 11.890 -8.739 1.00 93.00 115 GLU A O 1
ATOM 913 N N . VAL A 1 116 ? 13.180 12.153 -10.896 1.00 94.06 116 VAL A N 1
ATOM 914 C CA . VAL A 1 116 ? 11.729 12.227 -10.678 1.00 94.06 116 VAL A CA 1
ATOM 915 C C . VAL A 1 116 ? 11.020 11.217 -11.566 1.00 94.06 116 VAL A C 1
ATOM 917 O O . VAL A 1 116 ? 11.087 11.303 -12.796 1.00 94.06 116 VAL A O 1
ATOM 920 N N . LEU A 1 117 ? 10.294 10.300 -10.934 1.00 93.31 117 LEU A N 1
ATOM 921 C CA . LEU A 1 117 ? 9.370 9.391 -11.598 1.00 93.31 117 LEU A CA 1
ATOM 922 C C . LEU A 1 117 ? 7.961 9.615 -11.052 1.00 93.31 117 LEU A C 1
ATOM 924 O O . LEU A 1 117 ? 7.673 9.254 -9.912 1.00 93.31 117 LEU A O 1
ATOM 928 N N . ASN A 1 118 ? 7.079 10.183 -11.869 1.00 95.19 118 ASN A N 1
ATOM 929 C CA . ASN A 1 118 ? 5.678 10.377 -11.518 1.00 95.19 118 ASN A CA 1
ATOM 930 C C . ASN A 1 118 ? 4.765 9.691 -12.543 1.00 95.19 118 ASN A C 1
ATOM 932 O O . ASN A 1 118 ? 4.672 10.101 -13.705 1.00 95.19 118 ASN A O 1
ATOM 936 N N . LEU A 1 119 ? 4.105 8.634 -12.079 1.00 93.75 119 LEU A N 1
ATOM 937 C CA . LEU A 1 119 ? 3.189 7.776 -12.828 1.00 93.75 119 LEU A CA 1
ATOM 938 C C . LEU A 1 119 ? 1.831 7.675 -12.121 1.00 93.75 119 LEU A C 1
ATOM 940 O O . LEU A 1 119 ? 1.133 6.669 -12.271 1.00 93.75 119 LEU A O 1
ATOM 944 N N . GLU A 1 120 ? 1.487 8.685 -11.322 1.00 93.81 120 GLU A N 1
ATOM 945 C CA . GLU A 1 120 ? 0.218 8.752 -10.604 1.00 93.81 120 GLU A CA 1
ATOM 946 C C . GLU A 1 120 ? -0.968 8.552 -11.552 1.00 93.81 120 GLU A C 1
ATOM 948 O O . GLU A 1 120 ? -1.012 9.135 -12.637 1.00 93.81 120 GLU A O 1
ATOM 953 N N . ASP A 1 121 ? -1.943 7.750 -11.122 1.00 88.62 121 ASP A N 1
ATOM 954 C CA . ASP A 1 121 ? -3.207 7.533 -11.829 1.00 88.62 121 ASP A CA 1
ATOM 955 C C . ASP A 1 121 ? -2.979 7.104 -13.291 1.00 88.62 121 ASP A C 1
ATOM 957 O O . ASP A 1 121 ? -3.422 7.739 -14.253 1.00 88.62 121 ASP A O 1
ATOM 961 N N . THR A 1 122 ? -2.202 6.026 -13.437 1.00 89.00 122 THR A N 1
ATOM 962 C CA . THR A 1 122 ? -1.944 5.327 -14.701 1.00 89.00 122 THR A CA 1
ATOM 963 C C . THR A 1 122 ? -2.354 3.856 -14.604 1.00 89.00 122 THR A C 1
ATOM 965 O O . THR A 1 122 ? -2.434 3.276 -13.522 1.00 89.00 122 THR A O 1
ATOM 968 N N . GLU A 1 123 ? -2.574 3.205 -15.746 1.00 86.12 123 GLU A N 1
ATOM 969 C CA . GLU A 1 123 ? -2.975 1.791 -15.847 1.00 86.12 123 GLU A CA 1
ATOM 970 C C . GLU A 1 123 ? -1.764 0.837 -15.968 1.00 86.12 123 GLU A C 1
ATOM 972 O O . GLU A 1 123 ? -1.881 -0.304 -16.431 1.00 86.12 123 GLU A O 1
ATOM 977 N N . ILE A 1 124 ? -0.572 1.299 -15.576 1.00 83.69 124 ILE A N 1
ATOM 978 C CA . ILE A 1 124 ? 0.661 0.511 -15.625 1.00 83.69 124 ILE A CA 1
ATOM 979 C C . ILE A 1 124 ? 0.616 -0.579 -14.549 1.00 83.69 124 ILE A C 1
ATOM 981 O O . ILE A 1 124 ? 0.310 -0.326 -13.385 1.00 83.69 124 ILE A O 1
ATOM 985 N N . MET A 1 125 ? 0.966 -1.801 -14.948 1.00 75.88 125 MET A N 1
ATOM 986 C CA . MET A 1 125 ? 0.952 -2.993 -14.100 1.00 75.88 125 MET A CA 1
ATOM 987 C C . MET A 1 125 ? 2.304 -3.337 -13.477 1.00 75.88 125 MET A C 1
ATOM 989 O O . MET A 1 125 ? 2.347 -3.974 -12.422 1.00 75.88 125 MET A O 1
ATOM 993 N N . VAL A 1 126 ? 3.412 -2.987 -14.135 1.00 77.25 126 VAL A N 1
ATOM 994 C CA . VAL A 1 126 ? 4.763 -3.338 -13.673 1.00 77.25 126 VAL A CA 1
ATOM 995 C C . VAL A 1 126 ? 5.809 -2.347 -14.182 1.00 77.25 126 VAL A C 1
ATOM 997 O O . VAL A 1 126 ? 5.732 -1.861 -15.311 1.00 77.25 126 VAL A O 1
ATOM 1000 N N . LEU A 1 127 ? 6.813 -2.079 -13.349 1.00 77.19 127 LEU A N 1
ATOM 1001 C CA . LEU A 1 127 ? 8.033 -1.368 -13.722 1.00 77.19 127 LEU A CA 1
ATOM 1002 C C . LEU A 1 127 ? 9.163 -2.391 -13.808 1.00 77.19 127 LEU A C 1
ATOM 1004 O O . LEU A 1 127 ? 9.586 -2.932 -12.786 1.00 77.19 127 LEU A O 1
ATOM 1008 N N . ALA A 1 128 ? 9.645 -2.680 -15.016 1.00 69.31 128 ALA A N 1
ATOM 1009 C CA . ALA A 1 128 ? 10.727 -3.638 -15.230 1.00 69.31 128 ALA A CA 1
ATOM 1010 C C . ALA A 1 128 ? 12.086 -2.998 -14.905 1.00 69.31 128 ALA A C 1
ATOM 1012 O O . ALA A 1 128 ? 12.895 -2.759 -15.795 1.00 69.31 128 ALA A O 1
ATOM 1013 N N . THR A 1 129 ? 12.333 -2.670 -13.637 1.00 69.25 129 THR A N 1
ATOM 1014 C CA . THR A 1 129 ? 13.530 -1.935 -13.212 1.00 69.25 129 THR A CA 1
ATOM 1015 C C . THR A 1 129 ? 14.248 -2.606 -12.045 1.00 69.25 129 THR A C 1
ATOM 1017 O O . THR A 1 129 ? 13.638 -3.281 -11.216 1.00 69.25 129 THR A O 1
ATOM 1020 N N . ASP A 1 130 ? 15.564 -2.404 -11.974 1.00 68.75 130 ASP A N 1
ATOM 1021 C CA . ASP A 1 130 ? 16.344 -2.730 -10.785 1.00 68.75 130 ASP A CA 1
ATOM 1022 C C . ASP A 1 130 ? 16.319 -1.515 -9.859 1.00 68.75 130 ASP A C 1
ATOM 1024 O O . ASP A 1 130 ? 17.190 -0.648 -9.914 1.00 68.75 130 ASP A O 1
ATOM 1028 N N . MET A 1 131 ? 15.267 -1.412 -9.048 1.00 68.62 131 MET A N 1
ATOM 1029 C CA . MET A 1 131 ? 15.065 -0.240 -8.196 1.00 68.62 131 MET A CA 1
ATOM 1030 C C . MET A 1 131 ? 16.198 -0.052 -7.165 1.00 68.62 131 MET A C 1
ATOM 1032 O O . MET A 1 131 ? 16.403 1.058 -6.686 1.00 68.62 131 MET A O 1
ATOM 1036 N N . GLN A 1 132 ? 16.972 -1.105 -6.858 1.00 69.56 132 GLN A N 1
ATOM 1037 C CA . GLN A 1 132 ? 18.172 -1.000 -6.019 1.00 69.56 132 GLN A CA 1
ATOM 1038 C C . GLN A 1 132 ? 19.318 -0.269 -6.727 1.00 69.56 132 GLN A C 1
ATOM 1040 O O . GLN A 1 132 ? 20.224 0.220 -6.067 1.00 69.56 132 GLN A O 1
ATOM 1045 N N . ALA A 1 133 ? 19.306 -0.175 -8.058 1.00 72.50 133 ALA A N 1
ATOM 1046 C CA . ALA A 1 133 ? 20.315 0.561 -8.811 1.00 72.50 133 ALA A CA 1
ATOM 1047 C C . ALA A 1 133 ? 20.045 2.075 -8.856 1.00 72.50 133 ALA A C 1
ATOM 1049 O O . ALA A 1 133 ? 20.915 2.825 -9.291 1.00 72.50 133 ALA A O 1
ATOM 1050 N N . TRP A 1 134 ? 18.857 2.535 -8.450 1.00 79.44 134 TRP A N 1
ATOM 1051 C CA . TRP A 1 134 ? 18.431 3.931 -8.557 1.00 79.44 134 TRP A CA 1
ATOM 1052 C C . TRP A 1 134 ? 18.959 4.785 -7.401 1.00 79.44 134 TRP A C 1
ATOM 1054 O O . TRP A 1 134 ? 18.303 4.966 -6.379 1.00 79.44 134 TRP A O 1
ATOM 1064 N N . THR A 1 135 ? 20.156 5.343 -7.579 1.00 79.94 135 THR A N 1
ATOM 1065 C CA . THR A 1 135 ? 20.859 6.139 -6.555 1.00 79.94 135 THR A CA 1
ATOM 1066 C C . THR A 1 135 ? 20.499 7.625 -6.550 1.00 79.94 135 THR A C 1
ATOM 1068 O O . THR A 1 135 ? 20.822 8.336 -5.597 1.00 79.94 135 THR A O 1
ATOM 1071 N N . THR A 1 136 ? 19.866 8.114 -7.616 1.00 86.06 136 THR A N 1
ATOM 1072 C CA . THR A 1 136 ? 19.603 9.543 -7.860 1.00 86.06 136 THR A CA 1
ATOM 1073 C C . THR A 1 136 ? 18.159 9.965 -7.606 1.00 86.06 136 THR A C 1
ATOM 1075 O O . THR A 1 136 ? 17.873 11.159 -7.615 1.00 86.06 136 THR A O 1
ATOM 1078 N N . VAL A 1 137 ? 17.250 9.015 -7.381 1.00 87.19 137 VAL A N 1
ATOM 1079 C CA . VAL A 1 137 ? 15.815 9.305 -7.278 1.00 87.19 137 VAL A CA 1
ATOM 1080 C C . VAL A 1 137 ? 15.524 10.088 -6.009 1.00 87.19 137 VAL A C 1
ATOM 1082 O O . VAL A 1 137 ? 15.834 9.636 -4.906 1.00 87.19 137 VAL A O 1
ATOM 1085 N N . ARG A 1 138 ? 14.902 11.253 -6.188 1.00 89.88 138 ARG A N 1
ATOM 1086 C CA . ARG A 1 138 ? 14.402 12.105 -5.105 1.00 89.88 138 ARG A CA 1
ATOM 1087 C C . ARG A 1 138 ? 12.886 12.029 -4.950 1.00 89.88 138 ARG A C 1
ATOM 1089 O O . ARG A 1 138 ? 12.382 12.227 -3.850 1.00 89.88 138 ARG A O 1
ATOM 1096 N N . GLU A 1 139 ? 12.164 11.731 -6.028 1.00 91.06 139 GLU A N 1
ATOM 1097 C CA . GLU A 1 139 ? 10.707 11.617 -6.016 1.00 91.06 139 GLU A CA 1
ATOM 1098 C C . GLU A 1 139 ? 10.251 10.412 -6.835 1.00 91.06 139 GLU A C 1
ATOM 1100 O O . GLU A 1 139 ? 10.584 10.283 -8.017 1.00 91.06 139 GLU A O 1
ATOM 1105 N N . MET A 1 140 ? 9.458 9.551 -6.202 1.00 90.75 140 MET A N 1
ATOM 1106 C CA . MET A 1 140 ? 8.794 8.434 -6.858 1.00 90.75 140 MET A CA 1
ATOM 1107 C C . MET A 1 140 ? 7.327 8.390 -6.435 1.00 90.75 140 MET A C 1
ATOM 1109 O O . MET A 1 140 ? 7.012 8.044 -5.298 1.00 90.75 140 MET A O 1
ATOM 1113 N N . ASN A 1 141 ? 6.439 8.746 -7.360 1.00 92.88 141 ASN A N 1
ATOM 1114 C CA . ASN A 1 141 ? 4.998 8.781 -7.144 1.00 92.88 141 ASN A CA 1
ATOM 1115 C C . ASN A 1 141 ? 4.301 7.777 -8.070 1.00 92.88 141 ASN A C 1
ATOM 1117 O O . ASN A 1 141 ? 4.295 7.942 -9.292 1.00 92.88 141 ASN A O 1
ATOM 1121 N N . LEU A 1 142 ? 3.732 6.736 -7.466 1.00 92.06 142 LEU A N 1
ATOM 1122 C CA . LEU A 1 142 ? 2.943 5.684 -8.107 1.00 92.06 142 LEU A CA 1
ATOM 1123 C C . LEU A 1 142 ? 1.484 5.679 -7.614 1.00 92.06 142 LEU A C 1
ATOM 1125 O O . LEU A 1 142 ? 0.789 4.672 -7.784 1.00 92.06 142 LEU A O 1
ATOM 1129 N N . HIS A 1 143 ? 1.036 6.770 -6.981 1.00 89.88 143 HIS A N 1
ATOM 1130 C CA . HIS A 1 143 ? -0.289 6.895 -6.378 1.00 89.88 143 HIS A CA 1
ATOM 1131 C C . HIS A 1 143 ? -1.398 6.463 -7.346 1.00 89.88 143 HIS A C 1
ATOM 1133 O O . HIS A 1 143 ? -1.365 6.819 -8.523 1.00 89.88 143 HIS A O 1
ATOM 1139 N N . LYS A 1 144 ? -2.387 5.692 -6.874 1.00 83.88 144 LYS A N 1
ATOM 1140 C CA . LYS A 1 144 ? -3.517 5.182 -7.687 1.00 83.88 144 LYS A CA 1
ATOM 1141 C C . LYS A 1 144 ? -3.120 4.390 -8.938 1.00 83.88 144 LYS A C 1
ATOM 1143 O O . LYS A 1 144 ? -3.943 4.192 -9.830 1.00 83.88 144 LYS A O 1
ATOM 1148 N N . GLY A 1 145 ? -1.885 3.906 -9.012 1.00 80.19 145 GLY A N 1
ATOM 1149 C CA . GLY A 1 145 ? -1.462 3.019 -10.084 1.00 80.19 145 GLY A CA 1
ATOM 1150 C C . GLY A 1 145 ? -2.088 1.623 -10.004 1.00 80.19 145 GLY A C 1
ATOM 1151 O O . GLY A 1 145 ? -2.760 1.251 -9.041 1.00 80.19 145 GLY A O 1
ATOM 1152 N N . HIS A 1 146 ? -1.826 0.810 -11.025 1.00 79.12 146 HIS A N 1
ATOM 1153 C CA . HIS A 1 146 ? -2.299 -0.574 -11.121 1.00 79.12 146 HIS A CA 1
ATOM 1154 C C . HIS A 1 146 ? -1.161 -1.597 -10.962 1.00 79.12 146 HIS A C 1
ATOM 1156 O O . HIS A 1 146 ? -1.196 -2.680 -11.549 1.00 79.12 146 HIS A O 1
ATOM 1162 N N . PHE A 1 147 ? -0.176 -1.297 -10.110 1.00 77.38 147 PHE A N 1
ATOM 1163 C CA . PHE A 1 147 ? 1.091 -2.020 -9.941 1.00 77.38 147 PHE A CA 1
ATOM 1164 C C . PHE A 1 147 ? 0.981 -3.358 -9.179 1.00 77.38 147 PHE A C 1
ATOM 1166 O O . PHE A 1 147 ? 1.936 -3.801 -8.543 1.00 77.38 147 PHE A O 1
ATOM 1173 N N . GLY A 1 148 ? -0.154 -4.055 -9.290 1.00 66.12 148 GLY A N 1
ATOM 1174 C CA . GLY A 1 148 ? -0.446 -5.336 -8.627 1.00 66.12 148 GLY A CA 1
ATOM 1175 C C . GLY A 1 148 ? 0.493 -6.496 -8.951 1.00 66.12 148 GLY A C 1
ATOM 1176 O O . GLY A 1 148 ? 0.408 -7.550 -8.325 1.00 66.12 148 GLY A O 1
ATOM 1177 N N . ARG A 1 149 ? 1.375 -6.328 -9.940 1.00 66.69 149 ARG A N 1
ATOM 1178 C CA . ARG A 1 149 ? 2.396 -7.314 -10.319 1.00 66.69 149 ARG A CA 1
ATOM 1179 C C . ARG A 1 149 ? 3.804 -6.910 -9.893 1.00 66.69 149 ARG A C 1
ATOM 1181 O O . ARG A 1 149 ? 4.746 -7.658 -10.139 1.00 66.69 149 ARG A O 1
ATOM 1188 N N . MET A 1 150 ? 3.962 -5.737 -9.287 1.00 73.69 150 MET A N 1
ATOM 1189 C CA . MET A 1 150 ? 5.236 -5.281 -8.756 1.00 73.69 150 MET A CA 1
ATOM 1190 C C . MET A 1 150 ? 5.393 -5.754 -7.311 1.00 73.69 150 MET A C 1
ATOM 1192 O O . MET A 1 150 ? 4.477 -5.620 -6.498 1.00 73.69 150 MET A O 1
ATOM 1196 N N . LEU A 1 151 ? 6.573 -6.288 -7.000 1.00 69.12 151 LEU A N 1
ATOM 1197 C CA . LEU A 1 151 ? 6.964 -6.652 -5.644 1.00 69.12 151 LEU A CA 1
ATOM 1198 C C . LEU A 1 151 ? 8.142 -5.791 -5.209 1.00 69.12 151 LEU A C 1
ATOM 1200 O O . LEU A 1 151 ? 9.156 -5.724 -5.905 1.00 69.12 151 LEU A O 1
ATOM 1204 N N . VAL A 1 152 ? 8.019 -5.174 -4.041 1.00 72.06 152 VAL A N 1
ATOM 1205 C CA . VAL A 1 152 ? 9.065 -4.351 -3.429 1.00 72.06 152 VAL A CA 1
ATOM 1206 C C . VAL A 1 152 ? 9.779 -5.183 -2.357 1.00 72.06 152 VAL A C 1
ATOM 1208 O O . VAL A 1 152 ? 9.120 -5.693 -1.444 1.00 72.06 152 VAL A O 1
ATOM 1211 N N . PRO A 1 153 ? 11.106 -5.417 -2.466 1.00 65.06 153 PRO A N 1
ATOM 1212 C CA . PRO A 1 153 ? 11.890 -6.061 -1.405 1.00 65.06 153 PRO A CA 1
ATOM 1213 C C . PRO A 1 153 ? 11.707 -5.348 -0.066 1.00 65.06 153 PRO A C 1
ATOM 1215 O O . PRO A 1 153 ? 11.650 -4.127 -0.046 1.00 65.06 153 PRO A O 1
ATOM 1218 N N . ASN A 1 154 ? 11.635 -6.074 1.054 1.00 55.28 154 ASN A N 1
ATOM 1219 C CA . ASN A 1 154 ? 11.418 -5.419 2.357 1.00 55.28 154 ASN A CA 1
ATOM 1220 C C . ASN A 1 154 ? 12.655 -4.648 2.827 1.00 55.28 154 ASN A C 1
ATOM 1222 O O . ASN A 1 154 ? 12.518 -3.632 3.490 1.00 55.28 154 ASN A O 1
ATOM 1226 N N . ASP A 1 155 ? 13.847 -5.092 2.420 1.00 53.69 155 ASP A N 1
ATOM 1227 C CA . ASP A 1 155 ? 15.123 -4.438 2.733 1.00 53.69 155 ASP A CA 1
ATOM 1228 C C . ASP A 1 155 ? 15.440 -3.342 1.710 1.00 53.69 155 ASP A C 1
ATOM 1230 O O . ASP A 1 155 ? 16.594 -3.120 1.337 1.00 53.69 155 ASP A O 1
ATOM 1234 N N . PHE A 1 156 ? 14.405 -2.702 1.170 1.00 58.53 156 PHE A N 1
ATOM 1235 C CA . PHE A 1 156 ? 14.590 -1.651 0.193 1.00 58.53 156 PHE A CA 1
ATOM 1236 C C . PHE A 1 156 ? 15.356 -0.501 0.836 1.00 58.53 156 PHE A C 1
ATOM 1238 O O . PHE A 1 156 ? 14.850 0.182 1.729 1.00 58.53 156 PHE A O 1
ATOM 1245 N N . ILE A 1 157 ? 16.591 -0.302 0.385 1.00 55.19 157 ILE A N 1
ATOM 1246 C CA . ILE A 1 157 ? 17.390 0.855 0.756 1.00 55.19 157 ILE A CA 1
ATOM 1247 C C . ILE A 1 157 ? 17.107 1.915 -0.295 1.00 55.19 157 ILE A C 1
ATOM 1249 O O . ILE A 1 157 ? 17.643 1.870 -1.400 1.00 55.19 157 ILE A O 1
ATOM 1253 N N . PHE A 1 158 ? 16.255 2.876 0.045 1.00 60.22 158 PHE A N 1
ATOM 1254 C CA . PHE A 1 158 ? 16.225 4.118 -0.713 1.00 60.22 158 PHE A CA 1
ATOM 1255 C C . PHE A 1 158 ? 17.423 4.956 -0.277 1.00 60.22 158 PHE A C 1
ATOM 1257 O O . PHE A 1 158 ? 17.600 5.233 0.911 1.00 60.22 158 PHE A O 1
ATOM 1264 N N . TYR A 1 159 ? 18.273 5.304 -1.242 1.00 57.47 159 TYR A N 1
ATOM 1265 C CA . TYR A 1 159 ? 19.463 6.116 -1.016 1.00 57.47 159 TYR A CA 1
ATOM 1266 C C . TYR A 1 159 ? 19.099 7.473 -0.391 1.00 57.47 159 TYR A C 1
ATOM 1268 O O . TYR A 1 159 ? 17.982 7.966 -0.543 1.00 57.47 159 TYR A O 1
ATOM 1276 N N . SER A 1 160 ? 20.066 8.096 0.289 1.00 58.16 160 SER A N 1
ATOM 1277 C CA . SER A 1 160 ? 19.910 9.294 1.137 1.00 58.16 160 SER A CA 1
ATOM 1278 C C . SER A 1 160 ? 19.275 10.530 0.484 1.00 58.16 160 SER A C 1
ATOM 1280 O O . SER A 1 160 ? 19.026 11.513 1.175 1.00 58.16 160 SER A O 1
ATOM 1282 N N . ASN A 1 161 ? 19.064 10.520 -0.832 1.00 73.00 161 ASN A N 1
ATOM 1283 C CA . ASN A 1 161 ? 18.537 11.650 -1.592 1.00 73.00 161 ASN A CA 1
ATOM 1284 C C . ASN A 1 161 ? 17.012 11.589 -1.794 1.00 73.00 161 ASN A C 1
ATOM 1286 O O . ASN A 1 161 ? 16.446 12.541 -2.322 1.00 73.00 161 ASN A O 1
ATOM 1290 N N . MET A 1 162 ? 16.345 10.495 -1.402 1.00 81.38 162 MET A N 1
ATOM 1291 C CA . MET A 1 162 ? 14.896 10.351 -1.563 1.00 81.38 162 MET A CA 1
ATOM 1292 C C . MET A 1 162 ? 14.141 11.328 -0.655 1.00 81.38 162 MET A C 1
ATOM 1294 O O . MET A 1 162 ? 14.240 11.248 0.566 1.00 81.38 162 MET A O 1
ATOM 1298 N N . GLU A 1 163 ? 13.328 12.204 -1.238 1.00 86.62 163 GLU A N 1
ATOM 1299 C CA . GLU A 1 163 ? 12.521 13.206 -0.534 1.00 86.62 163 GLU A CA 1
ATOM 1300 C C . GLU A 1 163 ? 11.063 12.768 -0.375 1.00 86.62 163 GLU A C 1
ATOM 1302 O O . GLU A 1 163 ? 10.446 13.061 0.652 1.00 86.62 163 GLU A O 1
ATOM 1307 N N . ASN A 1 164 ? 10.511 12.076 -1.375 1.00 87.31 164 ASN A N 1
ATOM 1308 C CA . ASN A 1 164 ? 9.114 11.653 -1.377 1.00 87.31 164 ASN A CA 1
ATOM 1309 C C . ASN A 1 164 ? 8.919 10.308 -2.080 1.00 87.31 164 ASN A C 1
ATOM 1311 O O . ASN A 1 164 ? 9.327 10.136 -3.232 1.00 87.31 164 ASN A O 1
ATOM 1315 N N . LEU A 1 165 ? 8.246 9.389 -1.394 1.00 88.50 165 LEU A N 1
ATOM 1316 C CA . LEU A 1 165 ? 7.876 8.083 -1.913 1.00 88.50 165 LEU A CA 1
ATOM 1317 C C . LEU A 1 165 ? 6.389 7.827 -1.669 1.00 88.50 165 LEU A C 1
ATOM 1319 O O . LEU A 1 165 ? 5.950 7.725 -0.522 1.00 88.50 165 LEU A O 1
ATOM 1323 N N . ASP A 1 166 ? 5.625 7.692 -2.747 1.00 90.44 166 ASP A N 1
ATOM 1324 C CA . ASP A 1 166 ? 4.181 7.495 -2.677 1.00 90.44 166 ASP A CA 1
ATOM 1325 C C . ASP A 1 166 ? 3.748 6.254 -3.462 1.00 90.44 166 ASP A C 1
ATOM 1327 O O . ASP A 1 166 ? 3.829 6.210 -4.691 1.00 90.44 166 ASP A O 1
ATOM 1331 N N . PHE A 1 167 ? 3.296 5.238 -2.730 1.00 89.38 167 PHE A N 1
ATOM 1332 C CA . PHE A 1 167 ? 2.716 3.996 -3.245 1.00 89.38 167 PHE A CA 1
ATOM 1333 C C . PHE A 1 167 ? 1.233 3.860 -2.881 1.00 89.38 167 PHE A C 1
ATOM 1335 O O . PHE A 1 167 ? 0.654 2.781 -3.038 1.00 89.38 167 PHE A O 1
ATOM 1342 N N . SER A 1 168 ? 0.602 4.921 -2.381 1.00 87.00 168 SER A N 1
ATOM 1343 C CA . SER A 1 168 ? -0.787 4.853 -1.938 1.00 87.00 168 SER A CA 1
ATOM 1344 C C . SER A 1 168 ? -1.731 4.451 -3.071 1.00 87.00 168 SER A C 1
ATOM 1346 O O . SER A 1 168 ? -1.588 4.886 -4.212 1.00 87.00 168 SER A O 1
ATOM 1348 N N . ASP A 1 169 ? -2.682 3.565 -2.781 1.00 81.25 169 ASP A N 1
ATOM 1349 C CA . ASP A 1 169 ? -3.626 2.991 -3.751 1.00 81.25 169 ASP A CA 1
ATOM 1350 C C . ASP A 1 169 ? -2.983 2.322 -4.990 1.00 81.25 169 ASP A C 1
ATOM 1352 O O . ASP A 1 169 ? -3.681 2.010 -5.957 1.00 81.25 169 ASP A O 1
ATOM 1356 N N . ALA A 1 170 ? -1.670 2.059 -4.980 1.00 81.38 170 ALA A N 1
ATOM 1357 C CA . ALA A 1 170 ? -0.938 1.551 -6.143 1.00 81.38 170 ALA A CA 1
ATOM 1358 C C . ALA A 1 170 ? -1.092 0.034 -6.358 1.00 81.38 170 ALA A C 1
ATOM 1360 O O . ALA A 1 170 ? -0.709 -0.496 -7.401 1.00 81.38 170 ALA A O 1
ATOM 1361 N N . GLY A 1 171 ? -1.605 -0.686 -5.355 1.00 73.31 171 GLY A N 1
ATOM 1362 C CA . GLY A 1 171 ? -1.790 -2.139 -5.393 1.00 73.31 171 GLY A CA 1
ATOM 1363 C C . GLY A 1 171 ? -0.502 -2.967 -5.325 1.00 73.31 171 GLY A C 1
ATOM 1364 O O . GLY A 1 171 ? -0.536 -4.150 -5.629 1.00 73.31 171 GLY A O 1
ATOM 1365 N N . ILE A 1 172 ? 0.628 -2.367 -4.950 1.00 76.00 172 ILE A N 1
ATOM 1366 C CA . ILE A 1 172 ? 1.954 -3.006 -4.915 1.00 76.00 172 ILE A CA 1
ATOM 1367 C C . ILE A 1 172 ? 2.038 -4.073 -3.808 1.00 76.00 172 ILE A C 1
ATOM 1369 O O . ILE A 1 172 ? 1.516 -3.873 -2.713 1.00 76.00 172 ILE A O 1
ATOM 1373 N N . GLY A 1 173 ? 2.732 -5.188 -4.064 1.00 69.25 173 GLY A N 1
ATOM 1374 C CA . GLY A 1 173 ? 3.033 -6.207 -3.048 1.00 69.25 173 GLY A CA 1
ATOM 1375 C C . GLY A 1 173 ? 4.444 -6.083 -2.450 1.00 69.25 173 GLY A C 1
ATOM 1376 O O . GLY A 1 173 ? 5.329 -5.456 -3.030 1.00 69.25 173 GLY A O 1
ATOM 1377 N N . PHE A 1 174 ? 4.685 -6.735 -1.308 1.00 69.69 174 PHE A N 1
ATOM 1378 C CA . PHE A 1 174 ? 6.005 -6.808 -0.651 1.00 69.69 174 PHE A CA 1
ATOM 1379 C C . PHE A 1 174 ? 6.463 -8.265 -0.455 1.00 69.69 174 PHE A C 1
ATOM 1381 O O . PHE A 1 174 ? 5.632 -9.139 -0.188 1.00 69.69 174 PHE A O 1
ATOM 1388 N N . TYR A 1 175 ? 7.775 -8.536 -0.567 1.00 59.94 175 TYR A N 1
ATOM 1389 C CA . TYR A 1 175 ? 8.343 -9.903 -0.594 1.00 59.94 175 TYR A CA 1
ATOM 1390 C C . TYR A 1 175 ? 8.251 -10.688 0.728 1.00 59.94 175 TYR A C 1
ATOM 1392 O O . TYR A 1 175 ? 8.406 -11.910 0.710 1.00 59.94 175 TYR A O 1
ATOM 1400 N N . ALA A 1 176 ? 8.033 -10.051 1.884 1.00 61.19 176 ALA A N 1
ATOM 1401 C CA . ALA A 1 176 ? 7.772 -10.786 3.126 1.00 61.19 176 ALA A CA 1
ATOM 1402 C C . ALA A 1 176 ? 6.725 -10.121 4.007 1.00 61.19 176 ALA A C 1
ATOM 1404 O O . ALA A 1 176 ? 6.472 -8.931 3.925 1.00 61.19 176 ALA A O 1
ATOM 1405 N N . TRP A 1 177 ? 6.182 -10.910 4.929 1.00 62.16 177 TRP A N 1
ATOM 1406 C CA . TRP A 1 177 ? 5.124 -10.511 5.858 1.00 62.16 177 TRP A CA 1
ATOM 1407 C C . TRP A 1 177 ? 5.560 -9.487 6.924 1.00 62.16 177 TRP A C 1
ATOM 1409 O O . TRP A 1 177 ? 4.754 -9.124 7.776 1.00 62.16 177 TRP A O 1
ATOM 1419 N N . GLY A 1 178 ? 6.824 -9.052 6.926 1.00 70.44 178 GLY A N 1
ATOM 1420 C CA . GLY A 1 178 ? 7.358 -8.040 7.837 1.00 70.44 178 GLY A CA 1
ATOM 1421 C C . GLY A 1 178 ? 7.741 -6.772 7.080 1.00 70.44 178 GLY A C 1
ATOM 1422 O O . GLY A 1 178 ? 8.531 -6.851 6.141 1.00 70.44 178 GLY A O 1
ATOM 1423 N N . LEU A 1 179 ? 7.201 -5.630 7.507 1.00 75.94 179 LEU A N 1
ATOM 1424 C CA . LEU A 1 179 ? 7.560 -4.310 6.989 1.00 75.94 179 LEU A CA 1
ATOM 1425 C C . LEU A 1 179 ? 8.494 -3.624 7.989 1.00 75.94 179 LEU A C 1
ATOM 1427 O O . LEU A 1 179 ? 8.075 -3.219 9.081 1.00 75.94 179 LEU A O 1
ATOM 1431 N N . ASP A 1 180 ? 9.767 -3.537 7.612 1.00 77.00 180 ASP A N 1
ATOM 1432 C CA . ASP A 1 180 ? 10.795 -2.814 8.350 1.00 77.00 180 ASP A CA 1
ATOM 1433 C C . ASP A 1 180 ? 11.137 -1.519 7.608 1.00 77.00 180 ASP A C 1
ATOM 1435 O O . ASP A 1 180 ? 11.685 -1.529 6.512 1.00 77.00 180 ASP A O 1
ATOM 1439 N N . PHE A 1 181 ? 10.802 -0.386 8.217 1.00 74.94 181 PHE A N 1
ATOM 1440 C CA . PHE A 1 181 ? 11.034 0.941 7.659 1.00 74.94 181 PHE A CA 1
ATOM 1441 C C . PHE A 1 181 ? 12.340 1.574 8.161 1.00 74.94 181 PHE A C 1
ATOM 1443 O O . PHE A 1 181 ? 12.536 2.777 8.003 1.00 74.94 181 PHE A O 1
ATOM 1450 N N . THR A 1 182 ? 13.241 0.814 8.793 1.00 72.56 182 THR A N 1
ATOM 1451 C CA . THR A 1 182 ? 14.571 1.321 9.190 1.00 72.56 182 THR A CA 1
ATOM 1452 C C . THR A 1 182 ? 15.543 1.423 8.023 1.00 72.56 182 THR A C 1
ATOM 1454 O O . THR A 1 182 ? 16.477 2.218 8.084 1.00 72.56 182 THR A O 1
ATOM 1457 N N . THR A 1 183 ? 15.314 0.665 6.949 1.00 63.84 183 THR A N 1
ATOM 1458 C CA . THR A 1 183 ? 16.103 0.740 5.711 1.00 63.84 183 THR A CA 1
ATOM 1459 C C . THR A 1 183 ? 15.622 1.847 4.773 1.00 63.84 183 THR A C 1
ATOM 1461 O O . THR A 1 183 ? 16.327 2.208 3.832 1.00 63.84 183 THR A O 1
ATOM 1464 N N . ILE A 1 184 ? 14.439 2.414 5.029 1.00 67.50 184 ILE A N 1
ATOM 1465 C CA . ILE A 1 184 ? 13.851 3.470 4.209 1.00 67.50 184 ILE A CA 1
ATOM 1466 C C . ILE A 1 184 ? 14.301 4.836 4.733 1.00 67.50 184 ILE A C 1
ATOM 1468 O O . ILE A 1 184 ? 13.866 5.282 5.792 1.00 67.50 184 ILE A O 1
ATOM 1472 N N . SER A 1 185 ? 15.152 5.520 3.963 1.00 65.75 185 SER A N 1
ATOM 1473 C CA . SER A 1 185 ? 15.742 6.812 4.351 1.00 65.75 185 SER A CA 1
ATOM 1474 C C . SER A 1 185 ? 14.908 8.044 3.954 1.00 65.75 185 SER A C 1
ATOM 1476 O O . SER A 1 185 ? 15.341 9.176 4.158 1.00 65.75 185 SER A O 1
ATOM 1478 N N . THR A 1 186 ? 13.709 7.867 3.383 1.00 74.94 186 THR A N 1
ATOM 1479 C CA . THR A 1 186 ? 12.894 9.009 2.938 1.00 74.94 186 THR A CA 1
ATOM 1480 C C . THR A 1 186 ? 12.193 9.723 4.102 1.00 74.94 186 THR A C 1
ATOM 1482 O O . THR A 1 186 ? 11.674 9.069 5.013 1.00 74.94 186 THR A O 1
ATOM 1485 N N . PRO A 1 187 ? 12.105 11.068 4.079 1.00 78.50 187 PRO A N 1
ATOM 1486 C CA . PRO A 1 187 ? 11.327 11.800 5.062 1.00 78.50 187 PRO A CA 1
ATOM 1487 C C . PRO A 1 187 ? 9.814 11.656 4.857 1.00 78.50 187 PRO A C 1
ATOM 1489 O O . PRO A 1 187 ? 9.077 11.960 5.797 1.00 78.50 187 PRO A O 1
ATOM 1492 N N . LYS A 1 188 ? 9.333 11.226 3.683 1.00 85.19 188 LYS A N 1
ATOM 1493 C CA . LYS A 1 188 ? 7.900 11.061 3.402 1.00 85.19 188 LYS A CA 1
ATOM 1494 C C . LYS A 1 188 ? 7.626 9.743 2.689 1.00 85.19 188 LYS A C 1
ATOM 1496 O O . LYS A 1 188 ? 8.073 9.546 1.563 1.00 85.19 188 LYS A O 1
ATOM 1501 N N . LEU A 1 189 ? 6.853 8.886 3.347 1.00 87.19 189 LEU A N 1
ATOM 1502 C CA . LEU A 1 189 ? 6.364 7.629 2.798 1.00 87.19 189 LEU A CA 1
ATOM 1503 C C . LEU A 1 189 ? 4.843 7.558 2.927 1.00 87.19 189 LEU A C 1
ATOM 1505 O O . LEU A 1 189 ? 4.318 7.722 4.029 1.00 87.19 189 LEU A O 1
ATOM 1509 N N . SER A 1 190 ? 4.159 7.254 1.828 1.00 89.88 190 SER A N 1
ATOM 1510 C CA . SER A 1 190 ? 2.739 6.905 1.833 1.00 89.88 190 SER A CA 1
ATOM 1511 C C . SER A 1 190 ? 2.504 5.517 1.245 1.00 89.88 190 SER A 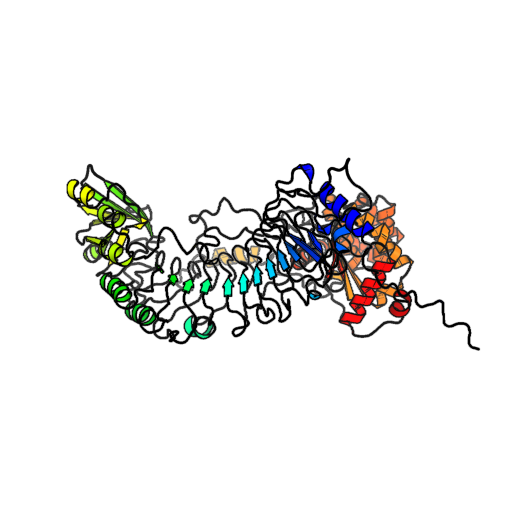C 1
ATOM 1513 O O . SER A 1 190 ? 2.945 5.208 0.139 1.00 89.88 190 SER A O 1
ATOM 1515 N N . LEU A 1 191 ? 1.796 4.689 2.008 1.00 88.56 191 LEU A N 1
ATOM 1516 C CA . LEU A 1 191 ? 1.269 3.372 1.649 1.00 88.56 191 LEU A CA 1
ATOM 1517 C C . LEU A 1 191 ? -0.263 3.341 1.788 1.00 88.56 191 LEU A C 1
ATOM 1519 O O . LEU A 1 191 ? -0.852 2.263 1.836 1.00 88.56 191 LEU A O 1
ATOM 1523 N N . ALA A 1 192 ? -0.910 4.503 1.923 1.00 84.56 192 ALA A N 1
ATOM 1524 C CA . ALA A 1 192 ? -2.333 4.592 2.232 1.00 84.56 192 ALA A CA 1
ATOM 1525 C C . ALA A 1 192 ? -3.201 3.811 1.225 1.00 84.56 192 ALA A C 1
ATOM 1527 O O . ALA A 1 192 ? -2.893 3.758 0.035 1.00 84.56 192 ALA A O 1
ATOM 1528 N N . GLY A 1 193 ? -4.272 3.172 1.692 1.00 76.56 193 GLY A N 1
ATOM 1529 C CA . GLY A 1 193 ? -5.214 2.434 0.839 1.00 76.56 193 GLY A CA 1
ATOM 1530 C C . GLY A 1 193 ? -4.675 1.134 0.214 1.00 76.56 193 GLY A C 1
ATOM 1531 O O . GLY A 1 193 ? -5.368 0.485 -0.571 1.00 76.56 193 GLY A O 1
ATOM 1532 N N . MET A 1 194 ? -3.460 0.698 0.557 1.00 79.25 194 MET A N 1
ATOM 1533 C CA . MET A 1 194 ? -2.937 -0.616 0.157 1.00 79.25 194 MET A CA 1
ATOM 1534 C C . MET A 1 194 ? -3.436 -1.725 1.093 1.00 79.25 194 MET A C 1
ATOM 1536 O O . MET A 1 194 ? -3.349 -1.562 2.299 1.00 79.25 194 MET A O 1
ATOM 1540 N N . ASP A 1 195 ? -3.870 -2.890 0.603 1.00 75.88 195 ASP A N 1
ATOM 1541 C CA . ASP A 1 195 ? -4.173 -4.026 1.495 1.00 75.88 195 ASP A CA 1
ATOM 1542 C C . ASP A 1 195 ? -2.892 -4.663 2.052 1.00 75.88 195 ASP A C 1
ATOM 1544 O O . ASP A 1 195 ? -2.211 -5.445 1.385 1.00 75.88 195 ASP A O 1
ATOM 1548 N N . LEU A 1 196 ? -2.577 -4.325 3.302 1.00 79.75 196 LEU A N 1
ATOM 1549 C CA . LEU A 1 196 ? -1.437 -4.837 4.056 1.00 79.75 196 LEU A CA 1
ATOM 1550 C C . LEU A 1 196 ? -1.884 -5.677 5.264 1.00 79.75 196 LEU A C 1
ATOM 1552 O O . LEU A 1 196 ? -1.110 -5.881 6.200 1.00 79.75 196 LEU A O 1
ATOM 1556 N N . SER A 1 197 ? -3.115 -6.195 5.258 1.00 76.62 197 SER A N 1
ATOM 1557 C CA . SER A 1 197 ? -3.726 -6.922 6.386 1.00 76.62 197 SER A CA 1
ATOM 1558 C C . SER A 1 197 ? -2.947 -8.167 6.848 1.00 76.62 197 SER A C 1
ATOM 1560 O O . SER A 1 197 ? -2.970 -8.549 8.029 1.00 76.62 197 SER A O 1
ATOM 1562 N N . GLU A 1 198 ? -2.203 -8.795 5.939 1.00 77.69 198 GLU A N 1
ATOM 1563 C CA . GLU A 1 198 ? -1.340 -9.943 6.235 1.00 77.69 198 GLU A CA 1
ATOM 1564 C C . GLU A 1 198 ? 0.057 -9.556 6.748 1.00 77.69 198 GLU A C 1
ATOM 1566 O O . GLU A 1 198 ? 0.780 -10.404 7.277 1.00 77.69 198 GLU A O 1
ATOM 1571 N N . TYR A 1 199 ? 0.424 -8.277 6.667 1.00 80.75 199 TYR A N 1
ATOM 1572 C CA . TYR A 1 199 ? 1.746 -7.778 7.027 1.00 80.75 199 TYR A CA 1
ATOM 1573 C C . TYR A 1 199 ? 1.803 -7.279 8.471 1.00 80.75 199 TYR A C 1
ATOM 1575 O O . TYR A 1 199 ? 0.807 -6.865 9.070 1.00 80.75 199 TYR A O 1
ATOM 1583 N N . ILE A 1 200 ? 3.008 -7.320 9.037 1.00 83.50 200 ILE A N 1
ATOM 1584 C CA . ILE A 1 200 ? 3.322 -6.828 10.373 1.00 83.50 200 ILE A CA 1
ATOM 1585 C C . ILE A 1 200 ? 4.380 -5.733 10.260 1.00 83.50 200 ILE A C 1
ATOM 1587 O O . ILE A 1 200 ? 5.505 -5.999 9.843 1.00 83.50 200 ILE A O 1
ATOM 1591 N N . MET A 1 201 ? 4.040 -4.525 10.694 1.00 84.56 201 MET A N 1
ATOM 1592 C CA . MET A 1 201 ? 4.994 -3.433 10.862 1.00 84.56 201 MET A CA 1
ATOM 1593 C C . MET A 1 201 ? 5.805 -3.647 12.148 1.00 84.56 201 MET A C 1
ATOM 1595 O O . MET A 1 201 ? 5.229 -3.910 13.210 1.00 84.56 201 MET A O 1
ATOM 1599 N N . SER A 1 202 ? 7.134 -3.555 12.067 1.00 72.81 202 SER A N 1
ATOM 1600 C CA . SER A 1 202 ? 8.033 -3.782 13.212 1.00 72.81 202 SER A CA 1
ATOM 1601 C C . SER A 1 202 ? 8.828 -2.544 13.617 1.00 72.81 202 SER A C 1
ATOM 1603 O O . SER A 1 202 ? 8.742 -2.137 14.776 1.00 72.81 202 SER A O 1
ATOM 1605 N N . ASN A 1 203 ? 9.578 -1.941 12.691 1.00 72.00 203 ASN A N 1
ATOM 1606 C CA . ASN A 1 203 ? 10.510 -0.850 12.988 1.00 72.00 203 ASN A CA 1
ATOM 1607 C C . ASN A 1 203 ? 10.337 0.317 12.008 1.00 72.00 203 ASN A C 1
ATOM 1609 O O . ASN A 1 203 ? 9.980 0.110 10.853 1.00 72.00 203 ASN A O 1
ATOM 1613 N N . VAL A 1 204 ? 10.621 1.538 12.467 1.00 72.50 204 VAL A N 1
ATOM 1614 C CA . VAL A 1 204 ? 10.591 2.769 11.661 1.00 72.50 204 VAL A CA 1
ATOM 1615 C C . VAL A 1 204 ? 11.832 3.604 11.962 1.00 72.50 204 VAL A C 1
ATOM 1617 O O . VAL A 1 204 ? 12.229 3.700 13.125 1.00 72.50 204 VAL A O 1
ATOM 1620 N N . ALA A 1 205 ? 12.445 4.211 10.938 1.00 69.12 205 ALA A N 1
ATOM 1621 C CA . ALA A 1 205 ? 13.561 5.151 11.080 1.00 69.12 205 ALA A CA 1
ATOM 1622 C C . ALA A 1 205 ? 13.112 6.469 11.750 1.00 69.12 205 ALA A C 1
ATOM 1624 O O . ALA A 1 205 ? 12.791 7.459 11.091 1.00 69.12 205 ALA A O 1
ATOM 1625 N N . LYS A 1 206 ? 13.088 6.465 13.087 1.00 68.88 206 LYS A N 1
ATOM 1626 C CA . LYS A 1 206 ? 12.451 7.482 13.949 1.00 68.88 206 LYS A CA 1
ATOM 1627 C C . LYS A 1 206 ? 12.928 8.922 13.713 1.00 68.88 206 LYS A C 1
ATOM 1629 O O . LYS A 1 206 ? 12.112 9.832 13.789 1.00 68.88 206 LYS A O 1
ATOM 1634 N N . ASP A 1 207 ? 14.212 9.116 13.405 1.00 67.12 207 ASP A N 1
ATOM 1635 C CA . ASP A 1 207 ? 14.816 10.451 13.257 1.00 67.12 207 ASP A CA 1
ATOM 1636 C C . ASP A 1 207 ? 14.771 10.994 11.819 1.00 67.12 207 ASP A C 1
ATOM 1638 O O . ASP A 1 207 ? 14.959 12.190 11.597 1.00 67.12 207 ASP A O 1
ATOM 1642 N N . GLN A 1 208 ? 14.545 10.125 10.828 1.00 70.31 208 GLN A N 1
ATOM 1643 C CA . GLN A 1 208 ? 14.547 10.503 9.409 1.00 70.31 208 GLN A CA 1
ATOM 1644 C C . GLN A 1 208 ? 13.130 10.705 8.867 1.00 70.31 208 GLN A C 1
ATOM 1646 O O . GLN A 1 208 ? 12.900 11.602 8.054 1.00 70.31 208 GLN A O 1
ATOM 1651 N N . MET A 1 209 ? 12.171 9.907 9.340 1.00 77.31 209 MET A N 1
ATOM 1652 C CA . MET A 1 209 ? 10.818 9.873 8.799 1.00 77.31 209 MET A CA 1
ATOM 1653 C C . MET A 1 209 ? 9.943 10.985 9.392 1.00 77.31 209 MET A C 1
ATOM 1655 O O . MET A 1 209 ? 9.568 10.954 10.564 1.00 77.31 209 MET A O 1
ATOM 1659 N N . LYS A 1 210 ? 9.591 11.975 8.567 1.00 78.88 210 LYS A N 1
ATOM 1660 C CA . LYS A 1 210 ? 8.725 13.107 8.945 1.00 78.88 210 LYS A CA 1
ATOM 1661 C C . LYS A 1 210 ? 7.243 12.796 8.752 1.00 78.88 210 LYS A C 1
ATOM 1663 O O . LYS A 1 210 ? 6.398 13.369 9.443 1.00 78.88 210 LYS A O 1
ATOM 1668 N N . THR A 1 211 ? 6.926 11.925 7.799 1.00 82.12 211 THR A N 1
ATOM 1669 C CA . THR A 1 211 ? 5.566 11.475 7.495 1.00 82.12 211 THR A CA 1
ATOM 1670 C C . THR A 1 211 ? 5.595 10.007 7.089 1.00 82.12 211 THR A C 1
ATOM 1672 O O . THR A 1 211 ? 6.331 9.636 6.175 1.00 82.12 211 THR A O 1
ATOM 1675 N N . LEU A 1 212 ? 4.784 9.201 7.773 1.00 86.81 212 LEU A N 1
ATOM 1676 C CA . LEU A 1 212 ? 4.466 7.825 7.416 1.00 86.81 212 LEU A CA 1
ATOM 1677 C C . LEU A 1 212 ? 2.949 7.708 7.351 1.00 86.81 212 LEU A C 1
ATOM 1679 O O . LEU A 1 212 ? 2.292 7.804 8.387 1.00 86.81 212 LEU A O 1
ATOM 1683 N N . ASP A 1 213 ? 2.414 7.522 6.153 1.00 87.31 213 ASP A N 1
ATOM 1684 C CA . ASP A 1 213 ? 0.991 7.290 5.954 1.00 87.31 213 ASP A CA 1
ATOM 1685 C C . ASP A 1 213 ? 0.713 5.826 5.648 1.00 87.31 213 ASP A C 1
ATOM 1687 O O . ASP A 1 213 ? 1.112 5.296 4.616 1.00 87.31 213 ASP A O 1
ATOM 1691 N N . VAL A 1 214 ? 0.050 5.161 6.590 1.00 87.81 214 VAL A N 1
ATOM 1692 C CA . VAL A 1 214 ? -0.363 3.754 6.497 1.00 87.81 214 VAL A CA 1
ATOM 1693 C C . VAL A 1 214 ? -1.877 3.621 6.662 1.00 87.81 214 VAL A C 1
ATOM 1695 O O . VAL A 1 214 ? -2.387 2.563 7.038 1.00 87.81 214 VAL A O 1
ATOM 1698 N N . SER A 1 215 ? -2.607 4.700 6.393 1.00 83.50 215 SER A N 1
ATOM 1699 C CA . SER A 1 215 ? -4.057 4.774 6.542 1.00 83.50 215 SER A CA 1
ATOM 1700 C C . SER A 1 215 ? -4.781 3.783 5.643 1.00 83.50 215 SER A C 1
ATOM 1702 O O . SER A 1 215 ? -4.407 3.593 4.490 1.00 83.50 215 SER A O 1
ATOM 1704 N N . GLY A 1 216 ? -5.837 3.142 6.141 1.00 77.88 216 GLY A N 1
ATOM 1705 C CA . GLY A 1 216 ? -6.660 2.249 5.315 1.00 77.88 216 GLY A CA 1
ATOM 1706 C C . GLY A 1 216 ? -5.970 0.942 4.925 1.00 77.88 216 GLY A C 1
ATOM 1707 O O . GLY A 1 216 ? -6.508 0.205 4.097 1.00 77.88 216 GLY A O 1
ATOM 1708 N N . THR A 1 217 ? -4.799 0.644 5.506 1.00 81.56 217 THR A N 1
ATOM 1709 C CA . THR A 1 217 ? -3.992 -0.506 5.082 1.00 81.56 217 THR A CA 1
ATOM 1710 C C . THR A 1 217 ? -4.255 -1.797 5.832 1.00 81.56 217 THR A C 1
ATOM 1712 O O . THR A 1 217 ? -3.827 -2.862 5.393 1.00 81.56 217 THR A O 1
ATOM 1715 N N . TRP A 1 218 ? -4.915 -1.726 6.990 1.00 80.88 218 TRP A N 1
ATOM 1716 C CA . TRP A 1 218 ? -5.132 -2.865 7.888 1.00 80.88 218 TRP A CA 1
ATOM 1717 C C . TRP A 1 218 ? -3.841 -3.538 8.385 1.00 80.88 218 TRP A C 1
ATOM 1719 O O . TRP A 1 218 ? -3.908 -4.603 9.002 1.00 80.88 218 TRP A O 1
ATOM 1729 N N . VAL A 1 219 ? -2.670 -2.920 8.177 1.00 84.69 219 VAL A N 1
ATOM 1730 C CA . VAL A 1 219 ? -1.378 -3.474 8.599 1.00 84.69 219 VAL A CA 1
ATOM 1731 C C . VAL A 1 219 ? -1.362 -3.733 10.101 1.00 84.69 219 VAL A C 1
ATOM 1733 O O . VAL A 1 219 ? -1.790 -2.896 10.901 1.00 84.69 219 VAL A O 1
ATOM 1736 N N . LYS A 1 220 ? -0.859 -4.897 10.514 1.00 87.62 220 LYS A N 1
ATOM 1737 C CA . LYS A 1 220 ? -0.734 -5.232 11.936 1.00 87.62 220 LYS A CA 1
ATOM 1738 C C . LYS A 1 220 ? 0.449 -4.484 12.519 1.00 87.62 220 LYS A C 1
ATOM 1740 O O . LYS A 1 220 ? 1.561 -4.602 12.013 1.00 87.62 220 LYS A O 1
ATOM 1745 N N . TYR A 1 221 ? 0.248 -3.787 13.631 1.00 84.81 221 TYR A N 1
ATOM 1746 C CA . TYR A 1 221 ? 1.341 -3.130 14.335 1.00 84.81 221 TYR A CA 1
ATOM 1747 C C . TYR A 1 221 ? 1.434 -3.631 15.771 1.00 84.81 221 TYR A C 1
ATOM 1749 O O . TYR A 1 221 ? 0.506 -3.478 16.556 1.00 84.81 221 TYR A O 1
ATOM 1757 N N . ARG A 1 222 ? 2.552 -4.273 16.130 1.00 77.12 222 ARG A N 1
ATOM 1758 C CA . ARG A 1 222 ? 2.724 -4.869 17.464 1.00 77.12 222 ARG A CA 1
ATOM 1759 C C . ARG A 1 222 ? 3.139 -3.818 18.495 1.00 77.12 222 ARG A C 1
ATOM 1761 O O . ARG A 1 222 ? 4.300 -3.773 18.893 1.00 77.12 222 ARG A O 1
ATOM 1768 N N . ILE A 1 223 ? 2.181 -3.029 18.963 1.00 80.44 223 ILE A N 1
ATOM 1769 C CA . ILE A 1 223 ? 2.367 -2.112 20.093 1.00 80.44 223 ILE A CA 1
ATOM 1770 C C . ILE A 1 223 ? 1.922 -2.797 21.385 1.00 80.44 223 ILE A C 1
ATOM 1772 O O . ILE A 1 223 ? 0.790 -3.274 21.475 1.00 80.44 223 ILE A O 1
ATOM 1776 N N . LYS A 1 224 ? 2.794 -2.849 22.399 1.00 79.75 224 LYS A N 1
ATOM 1777 C CA . LYS A 1 224 ? 2.433 -3.388 23.722 1.00 79.75 224 LYS A CA 1
ATOM 1778 C C . LYS A 1 224 ? 1.918 -2.291 24.647 1.00 79.75 224 LYS A C 1
ATOM 1780 O O . LYS A 1 224 ? 0.951 -2.517 25.369 1.00 79.75 224 LYS A O 1
ATOM 1785 N N . ASP A 1 225 ? 2.555 -1.126 24.619 1.00 83.94 225 ASP A N 1
ATOM 1786 C CA . ASP A 1 225 ? 2.195 0.064 25.390 1.00 83.94 225 ASP A CA 1
ATOM 1787 C C . ASP A 1 225 ? 2.058 1.251 24.430 1.00 83.94 225 ASP A C 1
ATOM 1789 O O . ASP A 1 225 ? 3.040 1.686 23.832 1.00 83.94 225 ASP A O 1
ATOM 1793 N N . PHE A 1 226 ? 0.842 1.782 24.270 1.00 88.62 226 PHE A N 1
ATOM 1794 C CA . PHE A 1 226 ? 0.587 2.903 23.357 1.00 88.62 226 PHE A CA 1
ATOM 1795 C C . PHE A 1 226 ? 1.429 4.145 23.687 1.00 88.62 226 PHE A C 1
ATOM 1797 O O . PHE A 1 226 ? 1.894 4.852 22.795 1.00 88.62 226 PHE A O 1
ATOM 1804 N N . ASN A 1 227 ? 1.683 4.412 24.963 1.00 89.94 227 ASN A N 1
ATOM 1805 C CA . ASN A 1 227 ? 2.390 5.622 25.358 1.00 89.94 227 ASN A CA 1
ATOM 1806 C C . ASN A 1 227 ? 3.886 5.484 25.072 1.00 89.94 227 ASN A C 1
ATOM 1808 O O . ASN A 1 227 ? 4.486 6.387 24.493 1.00 89.94 227 ASN A O 1
ATOM 1812 N N . LYS A 1 228 ? 4.483 4.345 25.438 1.00 86.44 228 LYS A N 1
ATOM 1813 C CA . LYS A 1 228 ? 5.929 4.114 25.288 1.00 86.44 228 LYS A CA 1
ATOM 1814 C C . LYS A 1 228 ? 6.344 3.673 23.895 1.00 86.44 228 LYS A C 1
ATOM 1816 O O . LYS A 1 228 ? 7.382 4.108 23.419 1.00 86.44 228 LYS A O 1
ATOM 1821 N N . ASP A 1 229 ? 5.572 2.803 23.255 1.00 84.88 229 ASP A N 1
ATOM 1822 C CA . ASP A 1 229 ? 5.984 2.186 21.992 1.00 84.88 229 ASP A CA 1
ATOM 1823 C C . ASP A 1 229 ? 5.493 2.981 20.772 1.00 84.88 229 ASP A C 1
ATOM 1825 O O . ASP A 1 229 ? 5.992 2.765 19.668 1.00 84.88 229 ASP A O 1
ATOM 1829 N N . PHE A 1 230 ? 4.534 3.899 20.957 1.00 88.62 230 PHE A N 1
ATOM 1830 C CA . PHE A 1 230 ? 3.976 4.722 19.884 1.00 88.62 230 PHE A CA 1
ATOM 1831 C C . PHE A 1 230 ? 4.178 6.219 20.140 1.00 88.62 230 PHE A C 1
ATOM 1833 O O . PHE A 1 230 ? 4.984 6.841 19.446 1.00 88.62 230 PHE A O 1
ATOM 1840 N N . LEU A 1 231 ? 3.525 6.801 21.154 1.00 88.94 231 LEU A N 1
ATOM 1841 C CA . LEU A 1 231 ? 3.605 8.252 21.376 1.00 88.94 231 LEU A CA 1
ATOM 1842 C C . LEU A 1 231 ? 5.033 8.726 21.672 1.00 88.94 231 LEU A C 1
ATOM 1844 O O . LEU A 1 231 ? 5.443 9.758 21.146 1.00 88.94 231 LEU A O 1
ATOM 1848 N N . ASP A 1 232 ? 5.804 8.003 22.493 1.00 85.81 232 ASP A N 1
ATOM 1849 C CA . ASP A 1 232 ? 7.180 8.384 22.863 1.00 85.81 232 ASP A CA 1
ATOM 1850 C C . ASP A 1 232 ? 8.171 8.171 21.718 1.00 85.81 232 ASP A C 1
ATOM 1852 O O . ASP A 1 232 ? 9.129 8.922 21.551 1.00 85.81 232 ASP A O 1
ATOM 1856 N N . VAL A 1 233 ? 7.870 7.208 20.858 1.00 81.44 233 VAL A N 1
ATOM 1857 C CA . VAL A 1 233 ? 8.722 6.810 19.744 1.00 81.44 233 VAL A CA 1
ATOM 1858 C C . VAL A 1 233 ? 8.631 7.772 18.567 1.00 81.44 233 VAL A C 1
ATOM 1860 O O . VAL A 1 233 ? 9.659 8.088 17.969 1.00 81.44 233 VAL A O 1
ATOM 1863 N N . TYR A 1 234 ? 7.429 8.227 18.221 1.00 82.75 234 TYR A N 1
ATOM 1864 C CA . TYR A 1 234 ? 7.214 8.999 17.001 1.00 82.75 234 TYR A CA 1
ATOM 1865 C C . TYR A 1 234 ? 7.201 10.508 17.257 1.00 82.75 234 TYR A C 1
ATOM 1867 O O . TYR A 1 234 ? 6.681 10.994 18.264 1.00 82.75 234 TYR A O 1
ATOM 1875 N N . ASN A 1 235 ? 7.785 11.255 16.318 1.00 85.31 235 ASN A N 1
ATOM 1876 C CA . ASN A 1 235 ? 7.816 12.719 16.294 1.00 85.31 235 ASN A CA 1
ATOM 1877 C C . ASN A 1 235 ? 7.421 13.259 14.902 1.00 85.31 235 ASN A C 1
ATOM 1879 O O . ASN A 1 235 ? 8.023 14.190 14.375 1.00 85.31 235 ASN A O 1
ATOM 1883 N N . MET A 1 236 ? 6.443 12.610 14.265 1.00 85.69 236 MET A N 1
ATOM 1884 C CA . MET A 1 236 ? 5.941 12.995 12.943 1.00 85.69 236 MET A CA 1
ATOM 1885 C C . MET A 1 236 ? 4.982 14.179 13.059 1.00 85.69 236 MET A C 1
ATOM 1887 O O . MET A 1 236 ? 4.184 14.233 13.992 1.00 85.69 236 MET A O 1
ATOM 1891 N N . VAL A 1 237 ? 4.991 15.087 12.079 1.00 86.31 237 VAL A N 1
ATOM 1892 C CA . VAL A 1 237 ? 4.074 16.247 12.078 1.00 86.31 237 VAL A CA 1
ATOM 1893 C C . VAL A 1 237 ? 2.612 15.793 12.081 1.00 86.31 237 VAL A C 1
ATOM 1895 O O . VAL A 1 237 ? 1.776 16.342 12.802 1.00 86.31 237 VAL A O 1
ATOM 1898 N N . HIS A 1 238 ? 2.325 14.748 11.310 1.00 86.44 238 HIS A N 1
ATOM 1899 C CA . HIS A 1 238 ? 1.035 14.078 11.256 1.00 86.44 238 HIS A CA 1
ATOM 1900 C C . HIS A 1 238 ? 1.250 12.585 11.499 1.00 86.44 238 HIS A C 1
ATOM 1902 O O . HIS A 1 238 ? 2.158 12.000 10.910 1.00 86.44 238 HIS A O 1
ATOM 1908 N N . MET A 1 239 ? 0.408 11.973 12.334 1.00 89.38 239 MET A N 1
ATOM 1909 C CA . MET A 1 239 ? 0.382 10.523 12.564 1.00 89.38 239 MET A CA 1
ATOM 1910 C C . MET A 1 239 ? -0.917 9.903 12.010 1.00 89.38 239 MET A C 1
ATOM 1912 O O . MET A 1 239 ? -1.860 9.704 12.782 1.00 89.38 239 MET A O 1
ATOM 1916 N N . PRO A 1 240 ? -1.003 9.638 10.693 1.00 88.06 240 PRO A N 1
ATOM 1917 C CA . PRO A 1 240 ? -2.171 9.032 10.051 1.00 88.06 240 PRO A CA 1
ATOM 1918 C C . PRO A 1 240 ? -2.094 7.488 10.069 1.00 88.06 240 PRO A C 1
ATOM 1920 O O . PRO A 1 240 ? -1.480 6.853 9.213 1.00 88.06 240 PRO A O 1
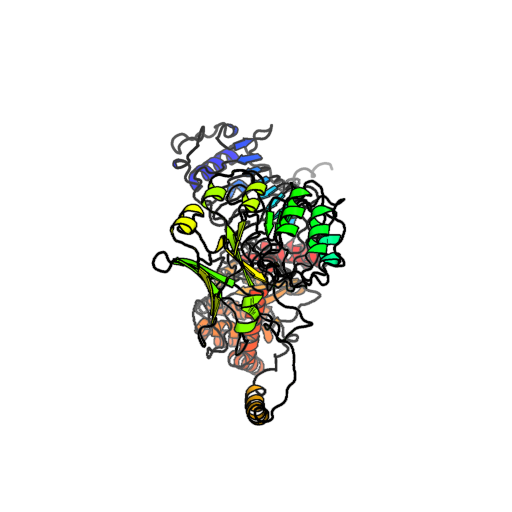ATOM 1923 N N . PHE A 1 241 ? -2.686 6.876 11.101 1.00 89.31 241 PHE A N 1
ATOM 1924 C CA . PHE A 1 241 ? -2.700 5.422 11.336 1.00 89.31 241 PHE A CA 1
ATOM 1925 C C . PHE A 1 241 ? -4.115 4.828 11.297 1.00 89.31 241 PHE A C 1
ATOM 1927 O O . PHE A 1 241 ? -4.332 3.707 11.772 1.00 89.31 241 PHE A O 1
ATOM 1934 N N . GLN A 1 242 ? -5.096 5.563 10.773 1.00 84.25 242 GLN A N 1
ATOM 1935 C CA . GLN A 1 242 ? -6.483 5.118 10.749 1.00 84.25 242 GLN A CA 1
ATOM 1936 C C . GLN A 1 242 ? -6.654 3.806 9.984 1.00 84.25 242 GLN A C 1
ATOM 1938 O O . GLN A 1 242 ? -6.015 3.577 8.960 1.00 84.25 242 GLN A O 1
ATOM 1943 N N . TYR A 1 243 ? -7.540 2.945 10.479 1.00 81.94 243 TYR A N 1
ATOM 1944 C CA . TYR A 1 243 ? -7.835 1.634 9.900 1.00 81.94 243 TYR A CA 1
ATOM 1945 C C . TYR A 1 243 ? -6.583 0.752 9.715 1.00 81.94 243 TYR A C 1
ATOM 1947 O O . TYR A 1 243 ? -6.441 0.039 8.724 1.00 81.94 243 TYR A O 1
ATOM 1955 N N . THR A 1 244 ? -5.667 0.788 10.686 1.00 85.44 244 THR A N 1
ATOM 1956 C CA . THR A 1 244 ? -4.596 -0.211 10.862 1.00 85.44 244 THR A CA 1
ATOM 1957 C C . THR A 1 244 ? -4.953 -1.192 11.987 1.00 85.44 244 THR A C 1
ATOM 1959 O O . THR A 1 244 ? -5.943 -1.016 12.685 1.00 85.44 244 THR A O 1
ATOM 1962 N N . LEU A 1 245 ? -4.179 -2.253 12.208 1.00 84.81 245 LEU A N 1
ATOM 1963 C CA . LEU A 1 245 ? -4.420 -3.226 13.282 1.00 84.81 245 LEU A CA 1
ATOM 1964 C C . LEU A 1 245 ? -3.368 -3.091 14.391 1.00 84.81 245 LEU A C 1
ATOM 1966 O O . LEU A 1 245 ? -2.527 -3.972 14.578 1.00 84.81 245 LEU A O 1
ATOM 1970 N N . MET A 1 246 ? -3.426 -1.995 15.156 1.00 85.56 246 MET A N 1
ATOM 1971 C CA . MET A 1 246 ? -2.528 -1.757 16.300 1.00 85.56 246 MET A CA 1
ATOM 1972 C C . MET A 1 246 ? -2.845 -2.685 17.480 1.00 85.56 246 MET A C 1
ATOM 1974 O O . MET A 1 246 ? -1.934 -3.166 18.148 1.00 85.56 246 MET A O 1
ATOM 1978 N N . SER A 1 247 ? -4.134 -2.947 17.746 1.00 83.44 247 SER A N 1
ATOM 1979 C CA . SER A 1 247 ? -4.599 -3.813 18.851 1.00 83.44 247 SER A CA 1
ATOM 1980 C C . SER A 1 247 ? -3.914 -3.519 20.198 1.00 83.44 247 SER A C 1
ATOM 1982 O O . SER A 1 247 ? -3.509 -4.432 20.921 1.00 83.44 247 SER A O 1
ATOM 1984 N N . SER A 1 248 ? -3.745 -2.232 20.508 1.00 85.50 248 SER A N 1
ATOM 1985 C CA . SER A 1 248 ? -2.983 -1.756 21.667 1.00 85.50 248 SER A CA 1
ATOM 1986 C C . SER A 1 248 ? -3.879 -1.413 22.865 1.00 85.50 248 SER A C 1
ATOM 1988 O O . SER A 1 248 ? -5.107 -1.381 22.746 1.00 85.50 248 SER A O 1
ATOM 1990 N N . ILE A 1 249 ? -3.271 -1.158 24.029 1.00 85.81 249 ILE A N 1
ATOM 1991 C CA . ILE A 1 249 ? -3.967 -0.669 25.228 1.00 85.81 249 ILE A CA 1
ATOM 1992 C C . ILE A 1 249 ? -3.417 0.714 25.596 1.00 85.81 249 ILE A C 1
ATOM 1994 O O . ILE A 1 249 ? -2.212 0.867 25.808 1.00 85.81 249 ILE A O 1
ATOM 1998 N N . ILE A 1 250 ? -4.299 1.710 25.711 1.00 90.50 250 ILE A N 1
ATOM 1999 C CA . ILE A 1 250 ? -3.964 3.058 26.183 1.00 90.50 250 ILE A CA 1
ATOM 2000 C C . ILE A 1 250 ? -4.125 3.126 27.697 1.00 90.50 250 ILE A C 1
ATOM 2002 O O . ILE A 1 250 ? -5.183 2.805 28.245 1.00 90.50 250 ILE A O 1
ATOM 2006 N N . ASN A 1 251 ? -3.085 3.613 28.371 1.00 91.19 251 ASN A N 1
ATOM 2007 C CA . ASN A 1 251 ? -3.149 3.993 29.774 1.00 91.19 251 ASN A CA 1
ATOM 2008 C C . ASN A 1 251 ? -3.169 5.520 29.894 1.00 91.19 251 ASN A C 1
ATOM 2010 O O . ASN A 1 251 ? -2.133 6.177 29.817 1.00 91.19 251 ASN A O 1
ATOM 2014 N N . PHE A 1 252 ? -4.347 6.096 30.120 1.00 91.00 252 PHE A N 1
ATOM 2015 C CA . PHE A 1 252 ? -4.506 7.549 30.210 1.00 91.00 252 PHE A CA 1
ATOM 2016 C C . PHE A 1 252 ? -3.737 8.171 31.391 1.00 91.00 252 PHE A C 1
ATOM 2018 O O . PHE A 1 252 ? -3.357 9.337 31.337 1.00 91.00 252 PHE A O 1
ATOM 2025 N N . SER A 1 253 ? -3.419 7.395 32.434 1.00 89.25 253 SER A N 1
ATOM 2026 C CA . SER A 1 253 ? -2.623 7.879 33.572 1.00 89.25 253 SER A CA 1
ATOM 2027 C C . SER A 1 253 ? -1.138 8.071 33.252 1.00 89.25 253 SER A C 1
ATOM 2029 O O . SER A 1 253 ? -0.438 8.720 34.027 1.00 89.25 253 SER A O 1
ATOM 2031 N N . THR A 1 254 ? -0.640 7.492 32.156 1.00 92.56 254 THR A N 1
ATOM 2032 C CA . THR A 1 254 ? 0.780 7.542 31.771 1.00 92.56 254 THR A CA 1
ATOM 2033 C C . THR A 1 254 ? 0.997 8.170 30.396 1.00 92.56 254 THR A C 1
ATOM 2035 O O . THR A 1 254 ? 2.022 7.907 29.768 1.00 92.56 254 THR A O 1
ATOM 2038 N N . LEU A 1 255 ? 0.041 8.981 29.921 1.00 93.75 255 LEU A N 1
ATOM 2039 C CA . LEU A 1 255 ? 0.205 9.767 28.697 1.00 93.75 255 LEU A CA 1
ATOM 2040 C C . LEU A 1 255 ? 1.435 10.667 28.822 1.00 93.75 255 LEU A C 1
ATOM 2042 O O . LEU A 1 255 ? 1.642 11.334 29.841 1.00 93.75 255 LEU A O 1
ATOM 2046 N N . ILE A 1 256 ? 2.258 10.652 27.781 1.00 92.88 256 ILE A N 1
ATOM 2047 C CA . ILE A 1 256 ? 3.499 11.416 27.740 1.00 92.88 256 ILE A CA 1
ATOM 2048 C C . ILE A 1 256 ? 3.234 12.887 27.409 1.00 92.88 256 ILE A C 1
ATOM 2050 O O . ILE A 1 256 ? 2.231 13.225 26.782 1.00 92.88 256 ILE A O 1
ATOM 2054 N N . ASP A 1 257 ? 4.168 13.753 27.794 1.00 94.25 257 ASP A N 1
ATOM 2055 C CA . ASP A 1 257 ? 4.184 15.138 27.333 1.00 94.25 257 ASP A CA 1
ATOM 2056 C C . ASP A 1 257 ? 4.782 15.230 25.923 1.00 94.25 257 ASP A C 1
ATOM 2058 O O . ASP A 1 257 ? 5.933 14.862 25.695 1.00 94.25 257 ASP A O 1
ATOM 2062 N N . MET A 1 258 ? 3.976 15.699 24.974 1.00 93.12 258 MET A N 1
ATOM 2063 C CA . MET A 1 258 ? 4.320 15.878 23.565 1.00 93.12 258 MET A CA 1
ATOM 2064 C C . MET A 1 258 ? 4.415 17.357 23.173 1.00 93.12 258 MET A C 1
ATOM 2066 O O . MET A 1 258 ? 4.554 17.664 21.992 1.00 93.12 258 MET A O 1
ATOM 2070 N N . SER A 1 259 ? 4.363 18.292 24.124 1.00 93.62 259 SER A N 1
ATOM 2071 C CA . SER A 1 259 ? 4.438 19.735 23.849 1.00 93.62 259 SER A CA 1
ATOM 2072 C C . SER A 1 259 ? 5.748 20.169 23.172 1.00 93.62 259 SER A C 1
ATOM 2074 O O . SER A 1 259 ? 5.771 21.171 22.460 1.00 93.62 259 SER A O 1
ATOM 2076 N N . SER A 1 260 ? 6.831 19.404 23.333 1.00 91.88 260 SER A N 1
ATOM 2077 C CA . SER A 1 260 ? 8.124 19.637 22.674 1.00 91.88 260 SER A CA 1
ATOM 2078 C C . SER A 1 260 ? 8.288 18.914 21.329 1.00 91.88 260 SER A C 1
ATOM 2080 O O . SER A 1 260 ? 9.255 19.177 20.614 1.00 91.88 260 SER A O 1
ATOM 2082 N N . LYS A 1 261 ? 7.364 18.013 20.974 1.00 90.88 261 LYS A N 1
ATOM 2083 C CA . LYS A 1 261 ? 7.389 17.188 19.756 1.00 90.88 261 LYS A CA 1
ATOM 2084 C C . LYS A 1 261 ? 6.639 17.867 18.620 1.00 90.88 261 LYS A C 1
ATOM 2086 O O . LYS A 1 261 ? 5.578 18.395 18.880 1.00 90.88 261 LYS A O 1
ATOM 2091 N N . ASP A 1 262 ? 7.071 17.776 17.365 1.00 89.00 262 ASP A N 1
ATOM 2092 C CA . ASP A 1 262 ? 6.471 18.430 16.179 1.00 89.00 262 ASP A CA 1
ATOM 2093 C C . ASP A 1 262 ? 5.062 17.940 15.779 1.00 89.00 262 ASP A C 1
ATOM 2095 O O . ASP A 1 262 ? 4.516 18.347 14.753 1.00 89.00 262 ASP A O 1
ATOM 2099 N N . VAL A 1 263 ? 4.451 17.091 16.598 1.00 90.25 263 VAL A N 1
ATOM 2100 C CA . VAL A 1 263 ? 3.183 16.410 16.345 1.00 90.25 263 VAL A CA 1
ATOM 2101 C C . VAL A 1 263 ? 2.015 17.389 16.432 1.00 90.25 263 VAL A C 1
ATOM 2103 O O . VAL A 1 263 ? 1.754 17.979 17.480 1.00 90.25 263 VAL A O 1
ATOM 2106 N N . ARG A 1 264 ? 1.270 17.521 15.332 1.00 90.50 264 ARG A N 1
ATOM 2107 C CA . ARG A 1 264 ? 0.087 18.392 15.215 1.00 90.50 264 ARG A CA 1
ATOM 2108 C C . ARG A 1 264 ? -1.223 17.627 15.080 1.00 90.50 264 ARG A C 1
ATOM 2110 O O . ARG A 1 264 ? -2.282 18.187 15.365 1.00 90.50 264 ARG A O 1
ATOM 2117 N N . SER A 1 265 ? -1.159 16.376 14.627 1.00 90.31 265 SER A N 1
ATOM 2118 C CA . SER A 1 265 ? -2.329 15.512 14.496 1.00 90.31 265 SER A CA 1
ATOM 2119 C C . SER A 1 265 ? -2.020 14.053 14.806 1.00 90.31 265 SER A C 1
ATOM 2121 O O . SER A 1 265 ? -1.004 13.517 14.359 1.00 90.31 265 SER A O 1
ATOM 2123 N N . ILE A 1 266 ? -2.938 13.400 15.517 1.00 92.31 266 ILE A N 1
ATOM 2124 C CA . ILE A 1 266 ? -2.922 11.959 15.780 1.00 92.31 266 ILE A CA 1
ATOM 2125 C C . ILE A 1 266 ? -4.243 11.376 15.292 1.00 92.31 266 ILE A C 1
ATOM 2127 O O . ILE A 1 266 ? -5.303 11.739 15.803 1.00 92.31 266 ILE A O 1
ATOM 2131 N N . ASN A 1 267 ? -4.184 10.466 14.322 1.00 90.38 267 ASN A N 1
ATOM 2132 C CA . ASN A 1 267 ? -5.345 9.735 13.840 1.00 90.38 267 ASN A CA 1
ATOM 2133 C C . ASN A 1 267 ? -5.136 8.236 14.046 1.00 90.38 267 ASN A C 1
ATOM 2135 O O . ASN A 1 267 ? -4.361 7.601 13.337 1.00 90.38 267 ASN A O 1
ATOM 2139 N N . ILE A 1 268 ? -5.833 7.678 15.031 1.00 91.25 268 ILE A N 1
ATOM 2140 C CA . ILE A 1 268 ? -5.831 6.245 15.344 1.00 91.25 268 ILE A CA 1
ATOM 2141 C C . ILE A 1 268 ? -7.246 5.668 15.253 1.00 91.25 268 ILE A C 1
ATOM 2143 O O . ILE A 1 268 ? -7.585 4.706 15.958 1.00 91.25 268 ILE A O 1
ATOM 2147 N N . ARG A 1 269 ? -8.096 6.264 14.408 1.00 87.81 269 ARG A N 1
ATOM 2148 C CA . ARG A 1 269 ? -9.452 5.775 14.168 1.00 87.81 269 ARG A CA 1
ATOM 2149 C C . ARG A 1 269 ? -9.419 4.323 13.703 1.00 87.81 269 ARG A C 1
ATOM 2151 O O . ARG A 1 269 ? -8.647 3.989 12.815 1.00 87.81 269 ARG A O 1
ATOM 2158 N N . GLY A 1 270 ? -10.263 3.449 14.245 1.00 80.06 270 GLY A N 1
ATOM 2159 C CA . GLY A 1 270 ? -10.387 2.098 13.687 1.00 80.06 270 GLY A CA 1
ATOM 2160 C C . GLY A 1 270 ? -9.165 1.208 13.895 1.00 80.06 270 GLY A C 1
ATOM 2161 O O . GLY A 1 270 ? -8.968 0.285 13.116 1.00 80.06 270 GLY A O 1
ATOM 2162 N N . THR A 1 271 ? -8.336 1.474 14.911 1.00 85.06 271 THR A N 1
ATOM 2163 C CA . THR A 1 271 ? -7.056 0.767 15.107 1.00 85.06 271 THR A CA 1
ATOM 2164 C C . THR A 1 271 ? -7.139 -0.472 16.000 1.00 85.06 271 THR A C 1
ATOM 2166 O O . THR A 1 271 ? -6.124 -1.091 16.343 1.00 85.06 271 THR A O 1
ATOM 2169 N N . ASN A 1 272 ? -8.361 -0.831 16.406 1.00 80.81 272 ASN A N 1
ATOM 2170 C CA . ASN A 1 272 ? -8.651 -1.843 17.423 1.00 80.81 272 ASN A CA 1
ATOM 2171 C C . ASN A 1 272 ? -7.985 -1.545 18.782 1.00 80.81 272 ASN A C 1
ATOM 2173 O O . ASN A 1 272 ? -7.679 -2.448 19.561 1.00 80.81 272 ASN A O 1
ATOM 2177 N N . THR A 1 273 ? -7.727 -0.272 19.067 1.00 85.31 273 THR A N 1
ATOM 2178 C CA . THR A 1 273 ? -7.102 0.156 20.314 1.00 85.31 273 THR A CA 1
ATOM 2179 C C . THR A 1 273 ? -8.123 0.140 21.452 1.00 85.31 273 THR A C 1
ATOM 2181 O O . THR A 1 273 ? -9.288 0.487 21.273 1.00 85.31 273 THR A O 1
ATOM 2184 N N . THR A 1 274 ? -7.704 -0.293 22.636 1.00 85.00 274 THR A N 1
ATOM 2185 C CA . THR A 1 274 ? -8.552 -0.445 23.828 1.00 85.00 274 THR A CA 1
ATOM 2186 C C . THR A 1 274 ? -7.978 0.333 25.008 1.00 85.00 274 THR A C 1
ATOM 2188 O O . THR A 1 274 ? -6.887 0.894 24.928 1.00 85.00 274 THR A O 1
ATOM 2191 N N . GLY A 1 275 ? -8.711 0.406 26.114 1.00 84.31 275 GLY A N 1
ATOM 2192 C CA . GLY A 1 275 ? -8.267 1.095 27.324 1.00 84.31 275 GLY A CA 1
ATOM 2193 C C . GLY A 1 275 ? -9.438 1.703 28.076 1.00 84.31 275 GLY A C 1
ATOM 2194 O O . GLY A 1 275 ? -10.506 1.923 27.511 1.00 84.31 275 GLY A O 1
ATOM 2195 N N . VAL A 1 276 ? -9.234 1.974 29.361 1.00 85.75 276 VAL A N 1
ATOM 2196 C CA . VAL A 1 276 ? -10.228 2.661 30.189 1.00 85.75 276 VAL A CA 1
ATOM 2197 C C . VAL A 1 276 ? -10.021 4.156 30.000 1.00 85.75 276 VAL A C 1
ATOM 2199 O O . VAL A 1 276 ? -9.000 4.690 30.432 1.00 85.75 276 VAL A O 1
ATOM 2202 N N . PHE A 1 277 ? -10.959 4.810 29.323 1.00 87.94 277 PHE A N 1
ATOM 2203 C CA . PHE A 1 277 ? -10.912 6.240 29.063 1.00 87.94 277 PHE A CA 1
ATOM 2204 C C . PHE A 1 277 ? -11.089 7.033 30.358 1.00 87.94 277 PHE A C 1
ATOM 2206 O O . PHE A 1 277 ? -11.958 6.727 31.177 1.00 87.94 277 PHE A O 1
ATOM 2213 N N . ASP A 1 278 ? -10.258 8.060 30.516 1.00 89.06 278 ASP A N 1
ATOM 2214 C CA . ASP A 1 278 ? -10.290 8.998 31.633 1.00 89.06 278 ASP A CA 1
ATOM 2215 C C . ASP A 1 278 ? -10.405 10.425 31.062 1.00 89.06 278 ASP A C 1
ATOM 2217 O O . ASP A 1 278 ? -9.439 10.924 30.470 1.00 89.06 278 ASP A O 1
ATOM 2221 N N . PRO A 1 279 ? -11.575 11.081 31.200 1.00 88.19 279 PRO A N 1
ATOM 2222 C CA . PRO A 1 279 ? -11.806 12.410 30.642 1.00 88.19 279 PRO A CA 1
ATOM 2223 C C . PRO A 1 279 ? -10.864 13.496 31.160 1.00 88.19 279 PRO A C 1
ATOM 2225 O O . PRO A 1 279 ? -10.483 14.381 30.395 1.00 88.19 279 PRO A O 1
ATOM 2228 N N . GLU A 1 280 ? -10.472 13.448 32.436 1.00 91.62 280 GLU A N 1
ATOM 2229 C CA . GLU A 1 280 ? -9.598 14.467 33.025 1.00 91.62 280 GLU A CA 1
ATOM 2230 C C . GLU A 1 280 ? -8.180 14.339 32.478 1.00 91.62 280 GLU A C 1
ATOM 2232 O O . GLU A 1 280 ? -7.546 15.337 32.118 1.00 91.62 280 GLU A O 1
ATOM 2237 N N . LYS A 1 281 ? -7.687 13.102 32.369 1.00 94.50 281 LYS A N 1
ATOM 2238 C CA . LYS A 1 281 ? -6.373 12.823 31.785 1.00 94.50 281 LYS A CA 1
ATOM 2239 C C . LYS A 1 281 ? -6.337 13.128 30.295 1.00 94.50 281 LYS A C 1
ATOM 2241 O O . LYS A 1 281 ? -5.368 13.726 29.838 1.00 94.50 281 LYS A O 1
ATOM 2246 N N . TRP A 1 282 ? -7.389 12.781 29.555 1.00 93.12 282 TRP A N 1
ATOM 2247 C CA . TRP A 1 282 ? -7.525 13.141 28.143 1.00 93.12 282 TRP A CA 1
ATOM 2248 C C . TRP A 1 282 ? -7.536 14.663 27.938 1.00 93.12 282 TRP A C 1
ATOM 2250 O O . TRP A 1 282 ? -6.792 15.173 27.102 1.00 93.12 282 TRP A O 1
ATOM 2260 N N . MET A 1 283 ? -8.309 15.402 28.739 1.00 93.06 283 MET A N 1
ATOM 2261 C CA . MET A 1 283 ? -8.349 16.867 28.687 1.00 93.06 283 MET A CA 1
ATOM 2262 C C . MET A 1 283 ? -6.976 17.472 28.987 1.00 93.06 283 MET A C 1
ATOM 2264 O O . MET A 1 283 ? -6.497 18.317 28.232 1.00 93.06 283 MET A O 1
ATOM 2268 N N . ASN A 1 284 ? -6.321 17.030 30.066 1.00 95.50 284 ASN A N 1
ATOM 2269 C CA . ASN A 1 284 ? -4.976 17.493 30.401 1.00 95.50 284 ASN A CA 1
ATOM 2270 C C . ASN A 1 284 ? -3.982 17.191 29.277 1.00 95.50 284 ASN A C 1
ATOM 2272 O O . ASN A 1 284 ? -3.140 18.034 28.975 1.00 95.50 284 ASN A O 1
ATOM 2276 N N . PHE A 1 285 ? -4.103 16.020 28.649 1.00 95.69 285 PHE A N 1
ATOM 2277 C CA . PHE A 1 285 ? -3.261 15.650 27.526 1.00 95.69 285 PHE A CA 1
ATOM 2278 C C . PHE A 1 285 ? -3.413 16.641 26.372 1.00 95.69 285 PHE A C 1
ATOM 2280 O O . PHE A 1 285 ? -2.440 17.286 25.992 1.00 95.69 285 PHE A O 1
ATOM 2287 N N . VAL A 1 286 ? -4.638 16.846 25.884 1.00 94.00 286 VAL A N 1
ATOM 2288 C CA . VAL A 1 286 ? -4.908 17.757 24.762 1.00 94.00 286 VAL A CA 1
ATOM 2289 C C . VAL A 1 286 ? -4.489 19.194 25.085 1.00 94.00 286 VAL A C 1
ATOM 2291 O O . VAL A 1 286 ? -3.846 19.840 24.264 1.00 94.00 286 VAL A O 1
ATOM 2294 N N . VAL A 1 287 ? -4.815 19.712 26.270 1.00 94.81 287 VAL A N 1
ATOM 2295 C CA . VAL A 1 287 ? -4.574 21.126 26.593 1.00 94.81 287 VAL A CA 1
ATOM 2296 C C . VAL A 1 287 ? -3.102 21.395 26.918 1.00 94.81 287 VAL A C 1
ATOM 2298 O O . VAL A 1 287 ? -2.502 22.297 26.329 1.00 94.81 287 VAL A O 1
ATOM 2301 N N . ASN A 1 288 ? -2.524 20.606 27.829 1.00 95.44 288 ASN A N 1
ATOM 2302 C CA . ASN A 1 288 ? -1.235 20.903 28.462 1.00 95.44 288 ASN A CA 1
ATOM 2303 C C . ASN A 1 288 ? -0.073 20.057 27.931 1.00 95.44 288 ASN A C 1
ATOM 2305 O O . ASN A 1 288 ? 1.072 20.472 28.060 1.00 95.44 288 ASN A O 1
ATOM 2309 N N . GLN A 1 289 ? -0.345 18.873 27.376 1.00 96.06 289 GLN A N 1
ATOM 2310 C CA . GLN A 1 289 ? 0.686 17.911 26.961 1.00 96.06 289 GLN A CA 1
ATOM 2311 C C . GLN A 1 289 ? 0.801 17.789 25.436 1.00 96.06 289 GLN A C 1
ATOM 2313 O O . GLN A 1 289 ? 1.478 16.894 24.939 1.00 96.06 289 GLN A O 1
ATOM 2318 N N . THR A 1 290 ? 0.157 18.677 24.677 1.00 95.56 290 THR A N 1
ATOM 2319 C CA . THR A 1 290 ? 0.354 18.810 23.228 1.00 95.56 290 THR A CA 1
ATOM 2320 C C . THR A 1 290 ? 0.762 20.234 22.872 1.00 95.56 290 THR A C 1
ATOM 2322 O O . THR A 1 290 ? 0.522 21.184 23.625 1.00 95.56 290 THR A O 1
ATOM 2325 N N . ARG A 1 291 ? 1.367 20.403 21.695 1.00 94.06 291 ARG A N 1
ATOM 2326 C CA . ARG A 1 291 ? 1.769 21.713 21.169 1.00 94.06 291 ARG A CA 1
ATOM 2327 C C . ARG A 1 291 ? 0.614 22.679 20.985 1.00 94.06 291 ARG A C 1
ATOM 2329 O O . ARG A 1 291 ? -0.526 22.278 20.790 1.00 94.06 291 ARG A O 1
ATOM 2336 N N . ASP A 1 292 ? 0.922 23.970 20.974 1.00 91.62 292 ASP A N 1
ATOM 2337 C CA . ASP A 1 292 ? -0.064 25.038 20.771 1.00 91.62 292 ASP A CA 1
ATOM 2338 C C . ASP A 1 292 ? -0.777 24.966 19.419 1.00 91.62 292 ASP A C 1
ATOM 2340 O O . ASP A 1 292 ? -1.946 25.328 19.330 1.00 91.62 292 ASP A O 1
ATOM 2344 N N . ASP A 1 293 ? -0.113 24.449 18.385 1.00 91.69 293 ASP A N 1
ATOM 2345 C CA . ASP A 1 293 ? -0.660 24.240 17.042 1.00 91.69 293 ASP A CA 1
ATOM 2346 C C . ASP A 1 293 ? -1.237 22.827 16.816 1.00 91.69 293 ASP A C 1
ATOM 2348 O O . ASP A 1 293 ? -1.535 22.461 15.677 1.00 91.69 293 ASP A O 1
ATOM 2352 N N . PHE A 1 294 ? -1.425 22.036 17.881 1.00 92.06 294 PHE A N 1
ATOM 2353 C CA . PHE A 1 294 ? -2.101 20.742 17.810 1.00 92.06 294 PHE A CA 1
ATOM 2354 C C . PHE A 1 294 ? -3.573 20.927 17.438 1.00 92.06 294 PHE A C 1
ATOM 2356 O O . PHE A 1 294 ? -4.315 21.612 18.144 1.00 92.06 294 PHE A O 1
ATOM 2363 N N . TYR A 1 295 ? -3.997 20.316 16.332 1.00 85.81 295 TYR A N 1
ATOM 2364 C CA . TYR A 1 295 ? -5.327 20.558 15.776 1.00 85.81 295 TYR A CA 1
ATOM 2365 C C . TYR A 1 295 ? -6.221 19.328 15.685 1.00 85.81 295 TYR A C 1
ATOM 2367 O O . TYR A 1 295 ? -7.431 19.498 15.539 1.00 85.81 295 TYR A O 1
ATOM 2375 N N . MET A 1 296 ? -5.671 18.112 15.775 1.00 88.25 296 MET A N 1
ATOM 2376 C CA . MET A 1 296 ? -6.451 16.896 15.547 1.00 88.25 296 MET A CA 1
ATOM 2377 C C . MET A 1 296 ? -6.070 15.733 16.467 1.00 88.25 296 MET A C 1
ATOM 2379 O O . MET A 1 296 ? -4.928 15.280 16.467 1.00 88.25 296 MET A O 1
ATOM 2383 N N . LEU A 1 297 ? -7.065 15.172 17.155 1.00 91.56 297 LEU A N 1
ATOM 2384 C CA . LEU A 1 297 ? -7.001 13.869 17.816 1.00 91.56 297 LEU A CA 1
ATOM 2385 C C . LEU A 1 297 ? -8.232 13.043 17.441 1.00 91.56 297 LEU A C 1
ATOM 2387 O O . LEU A 1 297 ? -9.346 13.331 17.884 1.00 91.56 297 LEU A O 1
ATOM 2391 N N . ASP A 1 298 ? -8.024 11.994 16.655 1.00 88.56 298 ASP A N 1
ATOM 2392 C CA . ASP A 1 298 ? -9.060 11.022 16.330 1.00 88.56 298 ASP A CA 1
ATOM 2393 C C . ASP A 1 298 ? -8.773 9.677 17.000 1.00 88.56 298 ASP A C 1
ATOM 2395 O O . ASP A 1 298 ? -7.812 8.987 16.656 1.00 88.56 298 ASP A O 1
ATOM 2399 N N . MET A 1 299 ? -9.619 9.302 17.959 1.00 89.81 299 MET A N 1
ATOM 2400 C CA . MET A 1 299 ? -9.578 8.001 18.636 1.00 89.81 299 MET A CA 1
ATOM 2401 C C . MET A 1 299 ? -10.878 7.220 18.434 1.00 89.81 299 MET A C 1
ATOM 2403 O O . MET A 1 299 ? -11.210 6.320 19.213 1.00 89.81 299 MET A O 1
ATOM 2407 N N . SER A 1 300 ? -11.639 7.566 17.403 1.00 82.25 300 SER A N 1
ATOM 2408 C CA . SER A 1 300 ? -12.928 6.953 17.117 1.00 82.25 300 SER A CA 1
ATOM 2409 C C . SER A 1 300 ? -12.824 5.516 16.590 1.00 82.25 300 SER A C 1
ATOM 2411 O O . SER A 1 300 ? -11.758 5.030 16.224 1.00 82.25 300 SER A O 1
ATOM 2413 N N . TYR A 1 301 ? -13.946 4.802 16.566 1.00 78.25 301 TYR A N 1
ATOM 2414 C CA . TYR A 1 301 ? -14.069 3.434 16.061 1.00 78.25 301 TYR A CA 1
ATOM 2415 C C . TYR A 1 301 ? -13.077 2.448 16.701 1.00 78.25 301 TYR A C 1
ATOM 2417 O O . TYR A 1 301 ? -12.463 1.613 16.045 1.00 78.25 301 TYR A O 1
ATOM 2425 N N . ASN A 1 302 ? -12.906 2.556 18.014 1.00 81.44 302 ASN A N 1
ATOM 2426 C CA . ASN A 1 302 ? -11.992 1.736 18.798 1.00 81.44 302 ASN A CA 1
ATOM 2427 C C . ASN A 1 302 ? -12.762 0.927 19.862 1.00 81.44 302 ASN A C 1
ATOM 2429 O O . ASN A 1 302 ? -13.989 0.800 19.835 1.00 81.44 302 ASN A O 1
ATOM 2433 N N . GLY A 1 303 ? -12.035 0.285 20.771 1.00 76.94 303 GLY A N 1
ATOM 2434 C CA . GLY A 1 303 ? -12.574 -0.442 21.919 1.00 76.94 303 GLY A CA 1
ATOM 2435 C C . GLY A 1 303 ? -12.310 0.265 23.248 1.00 76.94 303 GLY A C 1
ATOM 2436 O O . GLY A 1 303 ? -12.091 -0.417 24.249 1.00 76.94 303 GLY A O 1
ATOM 2437 N N . LEU A 1 304 ? -12.268 1.602 23.274 1.00 81.31 304 LEU A N 1
ATOM 2438 C CA . LEU A 1 304 ? -12.140 2.345 24.530 1.00 81.31 304 LEU A CA 1
ATOM 2439 C C . LEU A 1 304 ? -13.404 2.162 25.379 1.00 81.31 304 LEU A C 1
ATOM 2441 O O . LEU A 1 304 ? -14.516 2.141 24.851 1.00 81.31 304 LEU A O 1
ATOM 2445 N N . SER A 1 305 ? -13.219 2.025 26.689 1.00 78.81 305 SER A N 1
ATOM 2446 C CA . SER A 1 305 ? -14.271 1.807 27.684 1.00 78.81 305 SER A CA 1
ATOM 2447 C C . SER A 1 305 ? -14.261 2.896 28.763 1.00 78.81 305 SER A C 1
ATOM 2449 O O . SER A 1 305 ? -13.520 3.865 28.646 1.00 78.81 305 SER A O 1
ATOM 2451 N N . GLY A 1 306 ? -15.047 2.762 29.836 1.00 78.19 306 GLY A N 1
ATOM 2452 C CA . GLY A 1 306 ? -15.186 3.804 30.864 1.00 78.19 306 GLY A CA 1
ATOM 2453 C C . GLY A 1 306 ? -16.235 4.849 30.487 1.00 78.19 306 GLY A C 1
ATOM 2454 O O . GLY A 1 306 ? -17.210 4.515 29.818 1.00 78.19 306 GLY A O 1
ATOM 2455 N N . TYR A 1 307 ? -16.049 6.098 30.903 1.00 77.62 307 TYR A N 1
ATOM 2456 C CA . TYR A 1 307 ? -16.982 7.198 30.632 1.00 77.62 307 TYR A CA 1
ATOM 2457 C C . TYR A 1 307 ? -16.333 8.216 29.704 1.00 77.62 307 TYR A C 1
ATOM 2459 O O . TYR A 1 307 ? -15.204 8.620 29.959 1.00 77.62 307 TYR A O 1
ATOM 2467 N N . GLY A 1 308 ? -17.032 8.651 28.654 1.00 83.06 308 GLY A N 1
ATOM 2468 C CA . GLY A 1 308 ? -16.561 9.752 27.816 1.00 83.06 308 GLY A CA 1
ATOM 2469 C C . GLY A 1 308 ? -16.607 11.109 28.542 1.00 83.06 308 GLY A C 1
ATOM 2470 O O . GLY A 1 308 ? -17.093 11.204 29.676 1.00 83.06 308 GLY A O 1
ATOM 2471 N N . PRO A 1 309 ? -16.106 12.184 27.908 1.00 86.50 309 PRO A N 1
ATOM 2472 C CA . PRO A 1 309 ? -16.133 13.518 28.498 1.00 86.50 309 PRO A CA 1
ATOM 2473 C C . PRO A 1 309 ? -17.564 14.048 28.653 1.00 86.50 309 PRO A C 1
ATOM 2475 O O . PRO A 1 309 ? -18.475 13.657 27.918 1.00 86.50 309 PRO A O 1
ATOM 2478 N N . THR A 1 310 ? -17.755 14.954 29.610 1.00 86.00 310 THR A N 1
ATOM 2479 C CA . THR A 1 310 ? -18.975 15.767 29.714 1.00 86.00 310 THR A CA 1
ATOM 2480 C C . THR A 1 310 ? -18.931 16.933 28.720 1.00 86.00 310 THR A C 1
ATOM 2482 O O . THR A 1 310 ? -17.855 17.322 28.253 1.00 86.00 310 THR A O 1
ATOM 2485 N N . LEU A 1 311 ? -20.086 17.549 28.435 1.00 80.81 311 LEU A N 1
ATOM 2486 C CA . LEU A 1 311 ? -20.154 18.756 27.594 1.00 80.81 311 LEU A CA 1
ATOM 2487 C C . LEU A 1 311 ? -19.240 19.868 28.136 1.00 80.81 311 LEU A C 1
ATOM 2489 O O . LEU A 1 311 ? -18.455 20.441 27.390 1.00 80.81 311 LEU A O 1
ATOM 2493 N N . GLN A 1 312 ? -19.279 20.104 29.450 1.00 83.88 312 GLN A N 1
ATOM 2494 C CA . GLN A 1 312 ? -18.476 21.136 30.107 1.00 83.88 312 GLN A CA 1
ATOM 2495 C C . GLN A 1 312 ? -16.967 20.874 29.987 1.00 83.88 312 GLN A C 1
ATOM 2497 O O . GLN A 1 312 ? -16.186 21.804 29.776 1.00 83.88 312 GLN A O 1
ATOM 2502 N N . GLN A 1 313 ? -16.536 19.615 30.118 1.00 85.94 313 GLN A N 1
ATOM 2503 C CA . GLN A 1 313 ? -15.132 19.244 29.915 1.00 85.94 313 GLN A CA 1
ATOM 2504 C C . GLN A 1 313 ? -14.702 19.505 28.469 1.00 85.94 313 GLN A C 1
ATOM 2506 O O . GLN A 1 313 ? -13.630 20.060 28.238 1.00 85.94 313 GLN A O 1
ATOM 2511 N N . TYR A 1 314 ? -15.554 19.169 27.501 1.00 82.50 314 TYR A N 1
ATOM 2512 C CA . TYR A 1 314 ? -15.284 19.424 26.090 1.00 82.50 314 TYR A CA 1
ATOM 2513 C C . TYR A 1 314 ? -15.192 20.929 25.781 1.00 82.50 314 TYR A C 1
ATOM 2515 O O . TYR A 1 314 ? -14.222 21.378 25.174 1.00 82.50 314 TYR A O 1
ATOM 2523 N N . GLU A 1 315 ? -16.141 21.734 26.263 1.00 80.88 315 GLU A N 1
ATOM 2524 C CA . GLU A 1 315 ? -16.114 23.200 26.140 1.00 80.88 315 GLU A CA 1
ATOM 2525 C C . GLU A 1 315 ? -14.850 23.810 26.762 1.00 80.88 315 GLU A C 1
ATOM 2527 O O . GLU A 1 315 ? -14.251 24.726 26.195 1.00 80.88 315 GLU A O 1
ATOM 2532 N N . THR A 1 316 ? -14.406 23.265 27.897 1.00 86.06 316 THR A N 1
ATOM 2533 C CA . THR A 1 316 ? -13.172 23.690 28.573 1.00 86.06 316 THR A CA 1
ATOM 2534 C C . THR A 1 316 ? -11.940 23.413 27.714 1.00 86.06 316 THR A C 1
ATOM 2536 O O . THR A 1 316 ? -11.094 24.297 27.575 1.00 86.06 316 THR A O 1
ATOM 2539 N N . VAL A 1 317 ? -11.845 22.233 27.085 1.00 86.88 317 VAL A N 1
ATOM 2540 C CA . VAL A 1 317 ? -10.755 21.923 26.141 1.00 86.88 317 VAL A CA 1
ATOM 2541 C C . VAL A 1 317 ? -10.696 22.965 25.029 1.00 86.88 317 VAL A C 1
ATOM 2543 O O . VAL A 1 317 ? -9.617 23.456 24.727 1.00 86.88 317 VAL A O 1
ATOM 2546 N N . LEU A 1 318 ? -11.832 23.359 24.457 1.00 79.19 318 LEU A N 1
ATOM 2547 C CA . LEU A 1 318 ? -11.864 24.318 23.347 1.00 79.19 318 LEU A CA 1
ATOM 2548 C C . LEU A 1 318 ? -11.522 25.739 23.761 1.00 79.19 318 LEU A C 1
ATOM 2550 O O . LEU A 1 318 ? -10.846 26.450 23.020 1.00 79.19 318 LEU A O 1
ATOM 2554 N N . ALA A 1 319 ? -11.975 26.152 24.943 1.00 84.19 319 ALA A N 1
ATOM 2555 C CA . ALA A 1 319 ? -11.633 27.455 25.492 1.00 84.19 319 ALA A CA 1
ATOM 2556 C C . ALA A 1 319 ? -10.124 27.568 25.763 1.00 84.19 319 ALA A C 1
ATOM 2558 O O . ALA A 1 319 ? -9.534 28.621 25.528 1.00 84.19 319 ALA A O 1
ATOM 2559 N N . LEU A 1 320 ? -9.501 26.486 26.239 1.00 90.62 320 LEU A N 1
ATOM 2560 C CA . LEU A 1 320 ? -8.077 26.456 26.578 1.00 90.62 320 LEU A CA 1
ATOM 2561 C C . LEU A 1 320 ? -7.172 26.101 25.386 1.00 90.62 320 LEU A C 1
ATOM 2563 O O . LEU A 1 320 ? -6.013 26.511 25.364 1.00 90.62 320 LEU A O 1
ATOM 2567 N N . LYS A 1 321 ? -7.683 25.367 24.391 1.00 89.44 321 LYS A N 1
ATOM 2568 C CA . LYS A 1 321 ? -6.956 24.897 23.201 1.00 89.44 321 LYS A CA 1
ATOM 2569 C C . LYS A 1 321 ? -7.771 25.128 21.915 1.00 89.44 321 LYS A C 1
ATOM 2571 O O . LYS A 1 321 ? -8.190 24.173 21.263 1.00 89.44 321 LYS A O 1
ATOM 2576 N N . PRO A 1 322 ? -7.976 26.388 21.490 1.00 83.19 322 PRO A N 1
ATOM 2577 C CA . PRO A 1 322 ? -8.804 26.718 20.321 1.00 83.19 322 PRO A CA 1
ATOM 2578 C C . PRO A 1 322 ? -8.230 26.220 18.980 1.00 83.19 322 PRO A C 1
ATOM 2580 O O . PRO A 1 322 ? -8.924 26.221 17.962 1.00 83.19 322 PRO A O 1
ATOM 2583 N N . SER A 1 323 ? -6.962 25.801 18.954 1.00 85.12 323 SER A N 1
ATOM 2584 C CA . SER A 1 323 ? -6.334 25.133 17.812 1.00 85.12 323 SER A CA 1
ATOM 2585 C C . SER A 1 323 ? -6.844 23.709 17.586 1.00 85.12 323 SER A C 1
ATOM 2587 O O . SER A 1 323 ? -6.835 23.278 16.434 1.00 85.12 323 SER A O 1
ATOM 2589 N N . ALA A 1 324 ? -7.344 23.019 18.622 1.00 84.56 324 ALA A N 1
ATOM 2590 C CA . ALA A 1 324 ? -7.857 21.647 18.576 1.00 84.56 324 ALA A CA 1
ATOM 2591 C C . ALA A 1 324 ? -9.211 21.566 17.846 1.00 84.56 324 ALA A C 1
ATOM 2593 O O . ALA A 1 324 ? -10.277 21.432 18.446 1.00 84.56 324 ALA A O 1
ATOM 2594 N N . ARG A 1 325 ? -9.161 21.683 16.518 1.00 74.75 325 ARG A N 1
ATOM 2595 C CA . ARG A 1 325 ? -10.324 21.782 15.624 1.00 74.75 325 ARG A CA 1
ATOM 2596 C C . ARG A 1 325 ? -10.963 20.447 15.262 1.00 74.75 325 ARG A C 1
ATOM 2598 O O . ARG A 1 325 ? -12.059 20.466 14.715 1.00 74.75 325 ARG A O 1
ATOM 2605 N N . TYR A 1 326 ? -10.302 19.324 15.531 1.00 78.12 326 TYR A N 1
ATOM 2606 C CA . TYR A 1 326 ? -10.836 17.988 15.294 1.00 78.12 326 TYR A CA 1
ATOM 2607 C C . TYR A 1 326 ? -10.562 17.096 16.505 1.00 78.12 326 TYR A C 1
ATOM 2609 O O . TYR A 1 326 ? -9.434 16.679 16.743 1.00 78.12 326 TYR A O 1
ATOM 2617 N N . LEU A 1 327 ? -11.596 16.788 17.281 1.00 83.56 327 LEU A N 1
ATOM 2618 C CA . LEU A 1 327 ? -11.507 15.866 18.412 1.00 83.56 327 LEU A CA 1
ATOM 2619 C C . LEU A 1 327 ? -12.655 14.871 18.296 1.00 83.56 327 LEU A C 1
ATOM 2621 O O . LEU A 1 327 ? -13.821 15.266 18.407 1.00 83.56 327 LEU A O 1
ATOM 2625 N N . SER A 1 328 ? -12.321 13.603 18.054 1.00 81.50 328 SER A N 1
ATOM 2626 C CA . SER A 1 328 ? -13.305 12.553 17.790 1.00 81.50 328 SER A CA 1
ATOM 2627 C C . SER A 1 328 ? -13.099 11.337 18.685 1.00 81.50 328 SER A C 1
ATOM 2629 O O . SER A 1 328 ? -12.002 10.782 18.781 1.00 81.50 328 SER A O 1
ATOM 2631 N N . LEU A 1 329 ? -14.185 10.918 19.336 1.00 82.06 329 LEU A N 1
ATOM 2632 C CA . LEU A 1 329 ? -14.239 9.755 20.228 1.00 82.06 329 LEU A CA 1
ATOM 2633 C C . LEU A 1 329 ? -15.354 8.778 19.829 1.00 82.06 329 LEU A C 1
ATOM 2635 O O . LEU A 1 329 ? -15.696 7.880 20.601 1.00 82.06 329 LEU A O 1
ATOM 2639 N N . GLU A 1 330 ? -15.947 8.938 18.641 1.00 75.56 330 GLU A N 1
ATOM 2640 C CA . GLU A 1 330 ? -17.131 8.163 18.277 1.00 75.56 330 GLU A CA 1
ATOM 2641 C C . GLU A 1 330 ? -16.902 6.659 18.201 1.00 75.56 330 GLU A C 1
ATOM 2643 O O . GLU A 1 330 ? -15.784 6.190 18.053 1.00 75.56 330 GLU A O 1
ATOM 2648 N N . LEU A 1 331 ? -17.994 5.895 18.266 1.00 72.31 331 LEU A N 1
ATOM 2649 C CA . LEU A 1 331 ? -17.994 4.449 18.043 1.00 72.31 331 LEU A CA 1
ATOM 2650 C C . LEU A 1 331 ? -17.012 3.669 18.947 1.00 72.31 331 LEU A C 1
ATOM 2652 O O . LEU A 1 331 ? -16.487 2.636 18.543 1.00 72.31 331 LEU A O 1
ATOM 2656 N N . ASN A 1 332 ? -16.799 4.157 20.171 1.00 76.81 332 ASN A N 1
ATOM 2657 C CA . ASN A 1 332 ? -16.154 3.435 21.266 1.00 76.81 332 ASN A CA 1
ATOM 2658 C C . ASN A 1 332 ? -17.195 2.762 22.178 1.00 76.81 332 ASN A C 1
ATOM 2660 O O . ASN A 1 332 ? -18.384 3.079 22.128 1.00 76.81 332 ASN A O 1
ATOM 2664 N N . SER A 1 333 ? -16.743 1.846 23.034 1.00 70.75 333 SER A N 1
ATOM 2665 C CA . SER A 1 333 ? -17.570 1.135 24.020 1.00 70.75 333 SER A CA 1
ATOM 2666 C C . SER A 1 333 ? -17.626 1.880 25.359 1.00 70.75 333 SER A C 1
ATOM 2668 O O . SER A 1 333 ? -17.417 1.284 26.422 1.00 70.75 333 SER A O 1
ATOM 2670 N N . PHE A 1 334 ? -17.873 3.192 25.328 1.00 73.94 334 PHE A N 1
ATOM 2671 C CA . PHE A 1 334 ? -18.142 3.934 26.559 1.00 73.94 334 PHE A CA 1
ATOM 2672 C C . PHE A 1 334 ? -19.366 3.336 27.249 1.00 73.94 334 PHE A C 1
ATOM 2674 O O . PHE A 1 334 ? -20.246 2.799 26.580 1.00 73.94 334 PHE A O 1
ATOM 2681 N N . PHE A 1 335 ? -19.388 3.424 28.578 1.00 68.12 335 PHE A N 1
ATOM 2682 C CA . PHE A 1 335 ? -20.329 2.771 29.489 1.00 68.12 335 PHE A CA 1
ATOM 2683 C C . PHE A 1 335 ? -19.966 1.350 29.943 1.00 68.12 335 PHE A C 1
ATOM 2685 O O . PHE A 1 335 ? -20.840 0.548 30.264 1.00 68.12 335 PHE A O 1
ATOM 2692 N N . CYS A 1 336 ? -18.664 1.055 30.041 1.00 61.50 336 CYS A N 1
ATOM 2693 C CA . CYS A 1 336 ? -18.180 -0.140 30.741 1.00 61.50 336 CYS A CA 1
ATOM 2694 C C . CYS A 1 336 ? -17.253 0.253 31.904 1.00 61.50 336 CYS A C 1
ATOM 2696 O O . CYS A 1 336 ? -16.127 0.695 31.658 1.00 61.50 336 CYS A O 1
ATOM 2698 N N . ASP A 1 337 ? -17.686 0.043 33.152 1.00 49.06 337 ASP A N 1
ATOM 2699 C CA . ASP A 1 337 ? -16.796 -0.017 34.319 1.00 49.06 337 ASP A CA 1
ATOM 2700 C C . ASP A 1 337 ? -16.568 -1.488 34.704 1.00 49.06 337 ASP A C 1
ATOM 2702 O O . ASP A 1 337 ? -17.492 -2.223 35.052 1.00 49.06 337 ASP A O 1
ATOM 2706 N N . TYR A 1 338 ? -15.314 -1.931 34.656 1.00 42.97 338 TYR A N 1
ATOM 2707 C CA . TYR A 1 338 ? -14.904 -3.282 35.046 1.00 42.97 338 TYR A CA 1
ATOM 2708 C C . TYR A 1 338 ? -15.127 -3.557 36.543 1.00 42.97 338 TYR A C 1
ATOM 2710 O O . TYR A 1 338 ? -15.197 -4.722 36.943 1.00 42.97 338 TYR A O 1
ATOM 2718 N N . LYS A 1 339 ? -15.269 -2.517 37.374 1.00 43.09 339 LYS A N 1
ATOM 2719 C CA . LYS A 1 339 ? -15.634 -2.647 38.792 1.00 43.09 339 LYS A CA 1
ATOM 2720 C C . LYS A 1 339 ? -17.134 -2.881 38.995 1.00 43.09 339 LYS A C 1
ATOM 2722 O O . LYS A 1 339 ? -17.503 -3.548 39.960 1.00 43.09 339 LYS A O 1
ATOM 2727 N N . GLU A 1 340 ? -17.977 -2.447 38.057 1.00 46.94 340 GLU A N 1
ATOM 2728 C CA . GLU A 1 340 ? -19.441 -2.581 38.091 1.00 46.94 340 GLU A CA 1
ATOM 2729 C C . GLU A 1 340 ? -19.990 -3.362 36.883 1.00 46.94 340 GLU A C 1
ATOM 2731 O O . GLU A 1 340 ? -20.992 -2.998 36.271 1.00 46.94 340 GLU A O 1
ATOM 2736 N N . SER A 1 341 ? -19.361 -4.503 36.577 1.00 41.00 341 SER A N 1
ATOM 2737 C CA . SER A 1 341 ? -19.688 -5.454 35.486 1.00 41.00 341 SER A CA 1
ATOM 2738 C C . SER A 1 341 ? -21.153 -5.932 35.363 1.00 41.00 341 SER A C 1
ATOM 2740 O O . SER A 1 341 ? -21.458 -6.770 34.515 1.00 41.00 341 SER A O 1
ATOM 2742 N N . ARG A 1 342 ? -22.070 -5.451 36.209 1.00 43.03 342 ARG A N 1
ATOM 2743 C CA . ARG A 1 342 ? -23.468 -5.889 36.281 1.00 43.03 342 ARG A CA 1
ATOM 2744 C C . ARG A 1 342 ? -24.445 -5.056 35.461 1.00 43.03 342 ARG A C 1
ATOM 2746 O O . ARG A 1 342 ? -25.513 -5.589 35.175 1.00 43.03 342 ARG A O 1
ATOM 2753 N N . MET A 1 343 ? -24.148 -3.798 35.119 1.00 46.56 343 MET A N 1
ATOM 2754 C CA . MET A 1 343 ? -25.194 -2.928 34.554 1.00 46.56 343 MET A CA 1
ATOM 2755 C C . MET A 1 343 ? -25.304 -2.945 33.036 1.00 46.56 343 MET A C 1
ATOM 2757 O O . MET A 1 343 ? -26.423 -2.977 32.544 1.00 46.56 343 MET A O 1
ATOM 2761 N N . PHE A 1 344 ? -24.214 -3.098 32.298 1.00 49.69 344 PHE A N 1
ATOM 2762 C CA . PHE A 1 344 ? -24.254 -3.514 30.906 1.00 49.69 344 PHE A CA 1
ATOM 2763 C C . PHE A 1 344 ? -22.940 -4.265 30.634 1.00 49.69 344 PHE A C 1
ATOM 2765 O O . PHE A 1 344 ? -21.876 -3.661 30.671 1.00 49.69 344 PHE A O 1
ATOM 2772 N N . GLY A 1 345 ? -22.980 -5.588 30.404 1.00 48.69 345 GLY A N 1
ATOM 2773 C CA . GLY A 1 345 ? -21.882 -6.300 29.739 1.00 48.69 345 GLY A CA 1
ATOM 2774 C C . GLY A 1 345 ? -21.304 -5.478 28.579 1.00 48.69 345 GLY A C 1
ATOM 2775 O O . GLY A 1 345 ? -22.034 -4.720 27.952 1.00 48.69 345 GLY A O 1
ATOM 2776 N N . CYS A 1 346 ? -19.988 -5.567 28.376 1.00 52.53 346 CYS A N 1
ATOM 2777 C CA . CYS A 1 346 ? -19.186 -4.625 27.592 1.00 52.53 346 CYS A CA 1
ATOM 2778 C C . CYS A 1 346 ? -19.571 -4.538 26.099 1.00 52.53 346 CYS A C 1
ATOM 2780 O O . CYS A 1 346 ? -18.848 -5.027 25.229 1.00 52.53 346 CYS A O 1
ATOM 2782 N N . SER A 1 347 ? -20.705 -3.917 25.802 1.00 53.03 347 SER A N 1
ATOM 2783 C CA . SER A 1 347 ? -21.325 -3.855 24.485 1.00 53.03 347 SER A CA 1
ATOM 2784 C C . SER A 1 347 ? -21.275 -2.428 23.956 1.00 53.03 347 SER A C 1
ATOM 2786 O O . SER A 1 347 ? -21.536 -1.470 24.678 1.00 53.03 347 SER A O 1
ATOM 2788 N N . ARG A 1 348 ? -20.962 -2.279 22.667 1.00 60.34 348 ARG A N 1
ATOM 2789 C CA . ARG A 1 348 ? -20.990 -0.978 21.987 1.00 60.34 348 ARG A CA 1
ATOM 2790 C C . ARG A 1 348 ? -22.432 -0.477 21.906 1.00 60.34 348 ARG A C 1
ATOM 2792 O O . ARG A 1 348 ? -23.268 -1.153 21.311 1.00 60.34 348 ARG A O 1
ATOM 2799 N N . LEU A 1 349 ? -22.697 0.711 22.445 1.00 67.31 349 LEU A N 1
ATOM 2800 C CA . LEU A 1 349 ? -23.952 1.428 22.223 1.00 67.31 349 LEU A CA 1
ATOM 2801 C C . LEU A 1 349 ? -23.848 2.240 20.929 1.00 67.31 349 LEU A C 1
ATOM 2803 O O . LEU A 1 349 ? -23.158 3.263 20.875 1.00 67.31 349 LEU A O 1
ATOM 2807 N N . ARG A 1 350 ? -24.530 1.789 19.869 1.00 70.88 350 ARG A N 1
ATOM 2808 C CA . ARG A 1 350 ? -24.544 2.480 18.569 1.00 70.88 350 ARG A CA 1
ATOM 2809 C C . ARG A 1 350 ? -25.915 3.092 18.326 1.00 70.88 350 ARG A C 1
ATOM 2811 O O . ARG A 1 350 ? -26.907 2.380 18.250 1.00 70.88 350 ARG A O 1
ATOM 2818 N N . ILE A 1 351 ? -25.969 4.409 18.130 1.00 75.69 351 ILE A N 1
ATOM 2819 C CA . ILE A 1 351 ? -27.178 5.057 17.609 1.00 75.69 351 ILE A CA 1
ATOM 2820 C C . ILE A 1 351 ? -27.296 4.672 16.131 1.00 75.69 351 ILE A C 1
ATOM 2822 O O . ILE A 1 351 ? -26.508 5.126 15.294 1.00 75.69 351 ILE A O 1
ATOM 2826 N N . TYR A 1 352 ? -28.242 3.790 15.818 1.00 75.06 352 TYR A N 1
ATOM 2827 C CA . TYR A 1 352 ? -28.485 3.339 14.449 1.00 75.06 352 TYR A CA 1
ATOM 2828 C C . TYR A 1 352 ? -29.368 4.326 13.684 1.00 75.06 352 TYR A C 1
ATOM 2830 O O . TYR A 1 352 ? -29.156 4.503 12.481 1.00 75.06 352 TYR A O 1
ATOM 2838 N N . ASP A 1 353 ? -30.293 4.998 14.373 1.00 80.81 353 ASP A N 1
ATOM 2839 C CA . ASP A 1 353 ? -31.188 5.991 13.781 1.00 80.81 353 ASP A CA 1
ATOM 2840 C C . ASP A 1 353 ? -31.693 7.003 14.823 1.00 80.81 353 ASP A C 1
ATOM 2842 O O . ASP A 1 353 ? -31.740 6.701 16.018 1.00 80.81 353 ASP A O 1
ATOM 2846 N N . ALA A 1 354 ? -32.070 8.200 14.377 1.00 84.81 354 ALA A N 1
ATOM 2847 C CA . ALA A 1 354 ? -32.730 9.201 15.209 1.00 84.81 354 ALA A CA 1
ATOM 2848 C C . ALA A 1 354 ? -33.623 10.103 14.352 1.00 84.81 354 ALA A C 1
ATOM 2850 O O . ALA A 1 354 ? -33.160 10.670 13.364 1.00 84.81 354 ALA A O 1
ATOM 2851 N N . TYR A 1 355 ? -34.886 10.256 14.744 1.00 88.50 355 TYR A N 1
ATOM 2852 C CA . TYR A 1 355 ? -35.876 11.020 13.984 1.00 88.50 355 TYR A CA 1
ATOM 2853 C C . TYR A 1 355 ? -36.972 11.586 14.885 1.00 88.50 355 TYR A C 1
ATOM 2855 O O . TYR A 1 355 ? -37.294 11.034 15.937 1.00 88.50 355 TYR A O 1
ATOM 2863 N N . TYR A 1 356 ? -37.583 12.688 14.454 1.00 89.69 356 TYR A N 1
ATOM 2864 C CA . TYR A 1 356 ? -38.692 13.318 15.162 1.00 89.69 356 TYR A CA 1
ATOM 2865 C C . TYR A 1 356 ? -40.048 12.924 14.558 1.00 89.69 356 TYR A C 1
ATOM 2867 O O . TYR A 1 356 ? -40.277 13.052 13.356 1.00 89.69 356 TYR A O 1
ATOM 2875 N N . LEU A 1 357 ? -40.971 12.462 15.400 1.00 89.94 357 LEU A N 1
ATOM 2876 C CA . LEU A 1 357 ? -42.339 12.101 15.038 1.00 89.94 357 LEU A CA 1
ATOM 2877 C C . LEU A 1 357 ? -43.301 13.243 15.377 1.00 89.94 357 LEU A C 1
ATOM 2879 O O . LEU A 1 357 ? -43.813 13.324 16.495 1.00 89.94 357 LEU A O 1
ATOM 2883 N N . ALA A 1 358 ? -43.604 14.080 14.382 1.00 87.06 358 ALA A N 1
ATOM 2884 C CA . ALA A 1 358 ? -44.474 15.248 14.541 1.00 87.06 358 ALA A CA 1
ATOM 2885 C C . ALA A 1 358 ? -45.863 14.910 15.106 1.00 87.06 358 ALA A C 1
ATOM 2887 O O . ALA A 1 358 ? -46.339 15.584 16.011 1.00 87.06 358 ALA A O 1
ATOM 2888 N N . SER A 1 359 ? -46.495 13.828 14.637 1.00 88.38 359 SER A N 1
ATOM 2889 C CA . SER A 1 359 ? -47.840 13.428 15.086 1.00 88.38 359 SER A CA 1
ATOM 2890 C C . SER A 1 359 ? -47.918 13.004 16.556 1.00 88.38 359 SER A C 1
ATOM 2892 O O . SER A 1 359 ? -49.017 12.911 17.096 1.00 88.38 359 SER A O 1
ATOM 2894 N N . TYR A 1 360 ? -46.778 12.718 17.186 1.00 87.38 360 TYR A N 1
ATOM 2895 C CA . TYR A 1 360 ? -46.699 12.263 18.575 1.00 87.38 360 TYR A CA 1
ATOM 2896 C C . TYR A 1 360 ? -45.904 13.214 19.471 1.00 87.38 360 TYR A C 1
ATOM 2898 O O . TYR A 1 360 ? -45.817 12.953 20.667 1.00 87.38 360 TYR A O 1
ATOM 2906 N N . GLU A 1 361 ? -45.328 14.278 18.904 1.00 91.25 361 GLU A N 1
ATOM 2907 C CA . GLU A 1 361 ? -44.429 15.217 19.583 1.00 91.25 361 GLU A CA 1
ATOM 2908 C C . GLU A 1 361 ? -43.260 14.518 20.300 1.00 91.25 361 GLU A C 1
ATOM 2910 O O . GLU A 1 361 ? -42.941 14.780 21.464 1.00 91.25 361 GLU A O 1
ATOM 2915 N N . ARG A 1 362 ? -42.644 13.551 19.607 1.00 88.81 362 ARG A N 1
ATOM 2916 C CA . ARG A 1 362 ? -41.604 12.676 20.168 1.00 88.81 362 ARG A CA 1
ATOM 2917 C C . ARG A 1 362 ? -40.354 12.680 19.307 1.00 88.81 362 ARG A C 1
ATOM 2919 O O . ARG A 1 362 ? -40.420 12.334 18.131 1.00 88.81 362 ARG A O 1
ATOM 2926 N N . LEU A 1 363 ? -39.206 12.969 19.910 1.00 87.94 363 LEU A N 1
ATOM 2927 C CA . LEU A 1 363 ? -37.911 12.595 19.351 1.00 87.94 363 LEU A CA 1
ATOM 2928 C C . LEU A 1 363 ? -37.642 11.125 19.681 1.00 87.94 363 LEU A C 1
ATOM 2930 O O . LEU A 1 363 ? -37.665 10.754 20.851 1.00 87.94 363 LEU A O 1
ATOM 2934 N N . MET A 1 364 ? -37.385 10.312 18.661 1.00 86.81 364 MET A N 1
ATOM 2935 C CA . MET A 1 364 ? -37.060 8.892 18.769 1.00 86.81 364 MET A CA 1
ATOM 2936 C C . MET A 1 364 ? -35.573 8.690 18.485 1.00 86.81 364 MET A C 1
ATOM 2938 O O . MET A 1 364 ? -35.075 9.140 17.454 1.00 86.81 364 MET A O 1
ATOM 2942 N N . VAL A 1 365 ? -34.873 7.985 19.369 1.00 85.81 365 VAL A N 1
ATOM 2943 C CA . VAL A 1 365 ? -33.467 7.598 19.199 1.00 85.81 365 VAL A CA 1
ATOM 2944 C C . VAL A 1 365 ? -33.374 6.083 19.311 1.00 85.81 365 VAL A C 1
ATOM 2946 O O . VAL A 1 365 ? -33.665 5.505 20.361 1.00 85.81 365 VAL A O 1
ATOM 2949 N N . LEU A 1 366 ? -32.991 5.431 18.217 1.00 81.25 366 LEU A N 1
ATOM 2950 C CA . LEU A 1 366 ? -32.857 3.982 18.133 1.00 81.25 366 LEU A CA 1
ATOM 2951 C C . LEU A 1 366 ? -31.406 3.584 18.383 1.00 81.25 366 LEU A C 1
ATOM 2953 O O . LEU A 1 366 ? -30.493 4.009 17.669 1.00 81.25 366 LEU A O 1
ATOM 2957 N N . VAL A 1 367 ? -31.208 2.747 19.396 1.00 76.75 367 VAL A N 1
ATOM 2958 C CA . VAL A 1 367 ? -29.891 2.333 19.872 1.00 76.75 367 VAL A CA 1
ATOM 2959 C C . VAL A 1 367 ? -29.759 0.827 19.736 1.00 76.75 367 VAL A C 1
ATOM 2961 O O . VAL A 1 367 ? -30.490 0.069 20.374 1.00 76.75 367 VAL A O 1
ATOM 2964 N N . ASP A 1 368 ? -28.818 0.410 18.901 1.00 71.12 368 ASP A N 1
ATOM 2965 C CA . ASP A 1 368 ? -28.408 -0.980 18.764 1.00 71.12 368 ASP A CA 1
ATOM 2966 C C . ASP A 1 368 ? -27.478 -1.370 19.921 1.00 71.12 368 ASP A C 1
ATOM 2968 O O . ASP A 1 368 ? -26.641 -0.570 20.367 1.00 71.12 368 ASP A O 1
ATOM 2972 N N . TYR A 1 369 ? -27.631 -2.603 20.397 1.00 65.44 369 TYR A N 1
ATOM 2973 C CA . TYR A 1 369 ? -26.732 -3.222 21.356 1.00 65.44 369 TYR A CA 1
ATOM 2974 C C . TYR A 1 369 ? -26.412 -4.661 20.933 1.00 65.44 369 TYR A C 1
ATOM 2976 O O . TYR A 1 369 ? -27.272 -5.528 20.787 1.00 65.44 369 TYR A O 1
ATOM 2984 N N . SER A 1 370 ? -25.125 -4.973 20.809 1.00 50.38 370 SER A N 1
ATOM 2985 C CA . SER A 1 370 ? -24.679 -6.340 20.554 1.00 50.38 370 SER A CA 1
ATOM 2986 C C . SER A 1 370 ? -24.551 -7.097 21.885 1.00 50.38 370 SER A C 1
ATOM 2988 O O . SER A 1 370 ? -23.676 -6.799 22.690 1.00 50.38 370 SER A O 1
ATOM 2990 N N . HIS A 1 371 ? -25.399 -8.112 22.095 1.00 49.16 371 HIS A N 1
ATOM 2991 C CA . HIS A 1 371 ? -25.408 -9.057 23.233 1.00 49.16 371 HIS A CA 1
ATOM 2992 C C . HIS A 1 371 ? -26.052 -8.575 24.550 1.00 49.16 371 HIS A C 1
ATOM 2994 O O . HIS A 1 371 ? -25.349 -8.313 25.518 1.00 49.16 371 HIS A O 1
ATOM 3000 N N . PHE A 1 372 ? -27.389 -8.623 24.662 1.00 53.25 372 PHE A N 1
ATOM 3001 C CA . PHE A 1 372 ? -28.031 -8.792 25.976 1.00 53.25 372 PHE A CA 1
ATOM 3002 C C . PHE A 1 372 ? -29.167 -9.796 25.976 1.00 53.25 372 PHE A C 1
ATOM 3004 O O . PHE A 1 372 ? -30.107 -9.725 25.189 1.00 53.25 372 PHE A O 1
ATOM 3011 N N . ALA A 1 373 ? -29.123 -10.636 27.001 1.00 38.56 373 ALA A N 1
ATOM 3012 C CA . ALA A 1 373 ? -30.299 -11.169 27.647 1.00 38.56 373 ALA A CA 1
ATOM 3013 C C . ALA A 1 373 ? -30.281 -10.604 29.086 1.00 38.56 373 ALA A C 1
ATOM 3015 O O . ALA A 1 373 ? -29.357 -10.902 29.834 1.00 38.56 373 ALA A O 1
ATOM 3016 N N . TYR A 1 374 ? -31.277 -9.791 29.466 1.00 46.97 374 TYR A N 1
ATOM 3017 C CA . TYR A 1 374 ? -31.633 -9.452 30.866 1.00 46.97 374 TYR A CA 1
ATOM 3018 C C . TYR A 1 374 ? -30.929 -8.288 31.622 1.00 46.97 374 TYR A C 1
ATOM 3020 O O . TYR A 1 374 ? -30.600 -8.458 32.794 1.00 46.97 374 TYR A O 1
ATOM 3028 N N . ALA A 1 375 ? -30.801 -7.076 31.058 1.00 47.69 375 ALA A N 1
ATOM 3029 C CA . ALA A 1 375 ? -30.531 -5.861 31.863 1.00 47.69 375 ALA A CA 1
ATOM 3030 C C . ALA A 1 375 ? -31.832 -5.082 32.203 1.00 47.69 375 ALA A C 1
ATOM 3032 O O . ALA A 1 375 ? -32.670 -4.894 31.312 1.00 47.69 375 ALA A O 1
ATOM 3033 N N . PRO A 1 376 ? -32.040 -4.599 33.449 1.00 54.44 376 PRO A N 1
ATOM 3034 C CA . PRO A 1 376 ? -33.210 -3.804 33.825 1.00 54.44 376 PRO A CA 1
ATOM 3035 C C . PRO A 1 376 ? -33.031 -2.329 33.418 1.00 54.44 376 PRO A C 1
ATOM 3037 O O . PRO A 1 376 ? -32.741 -1.469 34.241 1.00 54.44 376 PRO A O 1
ATOM 3040 N N . LEU A 1 377 ? -33.269 -2.015 32.139 1.00 58.25 377 LEU A N 1
ATOM 3041 C CA . LEU A 1 377 ? -33.261 -0.643 31.581 1.00 58.25 377 LEU A CA 1
ATOM 3042 C C . LEU A 1 377 ? -34.100 0.379 32.375 1.00 58.25 377 LEU A C 1
ATOM 3044 O O . LEU A 1 377 ? -33.857 1.580 32.294 1.00 58.25 377 LEU A O 1
ATOM 3048 N N . ARG A 1 378 ? -35.072 -0.099 33.160 1.00 58.72 378 ARG A N 1
ATOM 3049 C CA . ARG A 1 378 ? -35.985 0.722 33.958 1.00 58.72 378 ARG A CA 1
ATOM 3050 C C . ARG A 1 378 ? -35.285 1.556 35.034 1.00 58.72 378 ARG A C 1
ATOM 3052 O O . ARG A 1 378 ? -35.763 2.648 35.314 1.00 58.72 378 ARG A O 1
ATOM 3059 N N . ASP A 1 379 ? -34.194 1.070 35.621 1.00 61.50 379 ASP A N 1
ATOM 3060 C CA . ASP A 1 379 ? -33.489 1.803 36.686 1.00 61.50 379 ASP A CA 1
ATOM 3061 C C . ASP A 1 379 ? -32.468 2.795 36.106 1.00 61.50 379 ASP A C 1
ATOM 3063 O O . ASP A 1 379 ? -32.195 3.844 36.682 1.00 61.50 379 ASP A O 1
ATOM 3067 N N . LEU A 1 380 ? -31.967 2.501 34.908 1.00 64.25 380 LEU A N 1
ATOM 3068 C CA . LEU A 1 380 ? -30.913 3.259 34.237 1.00 64.25 380 LEU A CA 1
ATOM 3069 C C . LEU A 1 380 ? -31.445 4.502 33.521 1.00 64.25 380 LEU A C 1
ATOM 3071 O O . LEU A 1 380 ? -30.747 5.509 33.447 1.00 64.25 380 LEU A O 1
ATOM 3075 N N . GLN A 1 381 ? -32.699 4.477 33.059 1.00 69.38 381 GLN A N 1
ATOM 3076 C CA . GLN A 1 381 ? -33.321 5.617 32.372 1.00 69.38 381 GLN A CA 1
ATOM 3077 C C . GLN A 1 381 ? -33.331 6.911 33.210 1.00 69.38 381 GLN A C 1
ATOM 3079 O O . GLN A 1 381 ? -33.391 7.993 32.642 1.00 69.38 381 GLN A O 1
ATOM 3084 N N . TYR A 1 382 ? -33.273 6.810 34.545 1.00 73.56 382 TYR A N 1
ATOM 3085 C CA . TYR A 1 382 ? -33.264 7.963 35.456 1.00 73.56 382 TYR A CA 1
ATOM 3086 C C . TYR A 1 382 ? -31.916 8.692 35.517 1.00 73.56 382 TYR A C 1
ATOM 3088 O O . TYR A 1 382 ? -31.861 9.827 35.980 1.00 73.56 382 TYR A O 1
ATOM 3096 N N . HIS A 1 383 ? -30.856 8.043 35.043 1.00 76.38 383 HIS A N 1
ATOM 3097 C CA . HIS A 1 383 ? -29.497 8.577 34.968 1.00 76.38 383 HIS A CA 1
ATOM 3098 C C . HIS A 1 383 ? -29.103 8.953 33.537 1.00 76.38 383 HIS A C 1
ATOM 3100 O O . HIS A 1 383 ? -28.041 9.527 33.306 1.00 76.38 383 HIS A O 1
ATOM 3106 N N . MET A 1 384 ? -29.951 8.625 32.562 1.00 79.38 384 MET A N 1
ATOM 3107 C CA . MET A 1 384 ? -29.689 8.892 31.160 1.00 79.38 384 MET A CA 1
ATOM 3108 C C . MET A 1 384 ? -30.255 10.250 30.738 1.00 79.38 384 MET A C 1
ATOM 3110 O O . MET A 1 384 ? -31.340 10.651 31.157 1.00 79.38 384 MET A O 1
ATOM 3114 N N . SER A 1 385 ? -29.563 10.920 29.823 1.00 84.31 385 SER A N 1
ATOM 3115 C CA . SER A 1 385 ? -30.094 12.075 29.098 1.00 84.31 385 SER A CA 1
ATOM 3116 C C . SER A 1 385 ? -29.748 11.995 27.615 1.00 84.31 385 SER A C 1
ATOM 3118 O O . SER A 1 385 ? -28.843 11.265 27.208 1.00 84.31 385 SER A O 1
ATOM 3120 N N . VAL A 1 386 ? -30.509 12.706 26.786 1.00 84.88 386 VAL A N 1
ATOM 3121 C CA . VAL A 1 386 ? -30.239 12.826 25.348 1.00 84.88 386 VAL A CA 1
ATOM 3122 C C . VAL A 1 386 ? -29.715 14.220 25.075 1.00 84.88 386 VAL A C 1
ATOM 3124 O O . VAL A 1 386 ? -30.265 15.205 25.568 1.00 84.88 386 VAL A O 1
ATOM 3127 N N . ILE A 1 387 ? -28.673 14.296 24.258 1.00 85.44 387 ILE A N 1
ATOM 3128 C CA . ILE A 1 387 ? -28.153 15.556 23.741 1.00 85.44 387 ILE A CA 1
ATOM 3129 C C . ILE A 1 387 ? -28.252 15.590 22.230 1.00 85.44 387 ILE A C 1
ATOM 3131 O O . ILE A 1 387 ? -28.074 14.568 21.565 1.00 85.44 387 ILE A O 1
ATOM 3135 N N . PHE A 1 388 ? -28.538 16.762 21.680 1.00 83.31 388 PHE A N 1
ATOM 3136 C CA . PHE A 1 388 ? -28.613 16.944 20.238 1.00 83.31 388 PHE A CA 1
ATOM 3137 C C . PHE A 1 388 ? -28.208 18.352 19.812 1.00 83.31 388 PHE A C 1
ATOM 3139 O O . PHE A 1 388 ? -28.251 19.292 20.602 1.00 83.31 388 PHE A O 1
ATOM 3146 N N . ARG A 1 389 ? -27.815 18.515 18.547 1.00 82.44 389 ARG A N 1
ATOM 3147 C CA . ARG A 1 389 ? -27.485 19.840 17.998 1.00 82.44 389 ARG A CA 1
ATOM 3148 C C . ARG A 1 389 ? -28.744 20.593 17.583 1.00 82.44 389 ARG A C 1
ATOM 3150 O O . ARG A 1 389 ? -29.565 20.061 16.841 1.00 82.44 389 ARG A O 1
ATOM 3157 N N . ASN A 1 390 ? -28.842 21.856 17.982 1.00 84.94 390 ASN A N 1
ATOM 3158 C CA . ASN A 1 390 ? -29.825 22.798 17.461 1.00 84.94 390 ASN A CA 1
ATOM 3159 C C . ASN A 1 390 ? -29.470 23.146 16.006 1.00 84.94 390 ASN A C 1
ATOM 3161 O O . ASN A 1 390 ? -28.610 23.993 15.751 1.00 84.94 390 ASN A O 1
ATOM 3165 N N . ILE A 1 391 ? -30.102 22.465 15.049 1.00 81.94 391 ILE A N 1
ATOM 3166 C CA . ILE A 1 391 ? -29.753 22.523 13.622 1.00 81.94 391 ILE A CA 1
ATOM 3167 C C . ILE A 1 391 ? -29.961 23.929 13.055 1.00 81.94 391 ILE A C 1
ATOM 3169 O O . ILE A 1 391 ? -29.145 24.394 12.256 1.00 81.94 391 ILE A O 1
ATOM 3173 N N . THR A 1 392 ? -30.997 24.632 13.515 1.00 83.00 392 THR A N 1
ATOM 3174 C CA . THR A 1 392 ? -31.298 26.007 13.098 1.00 83.00 392 THR A CA 1
ATOM 3175 C C . THR A 1 392 ? -30.133 26.944 13.408 1.00 83.00 392 THR A C 1
ATOM 3177 O O . THR A 1 392 ? -29.633 27.620 12.510 1.00 83.00 392 THR A O 1
ATOM 3180 N N . LYS A 1 393 ? -29.644 26.946 14.656 1.00 81.75 393 LYS A N 1
ATOM 3181 C CA . LYS A 1 393 ? -28.491 27.771 15.060 1.00 81.75 393 LYS A CA 1
ATOM 3182 C C . LYS A 1 393 ? -27.187 27.267 14.443 1.00 81.75 393 LYS A C 1
ATOM 3184 O O . LYS A 1 393 ? -26.365 28.059 13.980 1.00 81.75 393 LYS A O 1
ATOM 3189 N N . TYR A 1 394 ? -27.012 25.947 14.398 1.00 75.88 394 TYR A N 1
ATOM 3190 C CA . TYR A 1 394 ? -25.806 25.297 13.890 1.00 75.88 394 TYR A CA 1
ATOM 3191 C C . TYR A 1 394 ? -25.510 25.672 12.433 1.00 75.88 394 TYR A C 1
ATOM 3193 O O . TYR A 1 394 ? -24.372 26.013 12.114 1.00 75.88 394 TYR A O 1
ATOM 3201 N N . LYS A 1 395 ? -26.528 25.673 11.560 1.00 77.31 395 LYS A N 1
ATOM 3202 C CA . LYS A 1 395 ? -26.383 26.043 10.140 1.00 77.31 395 LYS A CA 1
ATOM 3203 C C . LYS A 1 395 ? -25.991 27.509 9.934 1.00 77.31 395 LYS A C 1
ATOM 3205 O O . LYS A 1 395 ? -25.346 27.825 8.939 1.00 77.31 395 LYS A O 1
ATOM 3210 N N . THR A 1 396 ? -26.390 28.394 10.846 1.00 77.62 396 THR A N 1
ATOM 3211 C CA . THR A 1 396 ? -26.134 29.840 10.732 1.00 77.62 396 THR A CA 1
ATOM 3212 C C . THR A 1 396 ? -24.791 30.283 11.306 1.00 77.62 396 THR A C 1
ATOM 3214 O O . THR A 1 396 ? -24.289 31.337 10.930 1.00 77.62 396 THR A O 1
ATOM 3217 N N . GLU A 1 397 ? -24.204 29.498 12.207 1.00 74.00 397 GLU A N 1
ATOM 3218 C CA . GLU A 1 397 ? -22.924 29.817 12.835 1.00 74.00 397 GLU A CA 1
ATOM 3219 C C . GLU A 1 397 ? -21.770 29.336 11.949 1.00 74.00 397 GLU A C 1
ATOM 3221 O O . GLU A 1 397 ? -21.826 28.234 11.409 1.00 74.00 397 GLU A O 1
ATOM 3226 N N . THR A 1 398 ? -20.719 30.135 11.777 1.00 68.06 398 THR A N 1
ATOM 3227 C CA . THR A 1 398 ? -19.549 29.765 10.953 1.00 68.06 398 THR A CA 1
ATOM 3228 C C . THR A 1 398 ? -18.359 29.326 11.795 1.00 68.06 398 THR A C 1
ATOM 3230 O O . THR A 1 398 ? -17.483 28.634 11.287 1.00 68.06 398 THR A O 1
ATOM 3233 N N . ASP A 1 399 ? -18.325 29.715 13.071 1.00 67.12 399 ASP A N 1
ATOM 3234 C CA . ASP A 1 399 ? -17.268 29.348 14.010 1.00 67.12 399 ASP A CA 1
ATOM 3235 C C . ASP A 1 399 ? -17.533 27.949 14.618 1.00 67.12 399 ASP A C 1
ATOM 3237 O O . ASP A 1 399 ? -18.556 27.750 15.285 1.00 67.12 399 ASP A O 1
ATOM 3241 N N . PRO A 1 400 ? -16.629 26.967 14.436 1.00 58.38 400 PRO A N 1
ATOM 3242 C CA . PRO A 1 400 ? -16.787 25.618 14.981 1.00 58.38 400 PRO A CA 1
ATOM 3243 C C . PRO A 1 400 ? -16.935 25.560 16.509 1.00 58.38 400 PRO A C 1
ATOM 3245 O O . PRO A 1 400 ? -17.672 24.712 17.013 1.00 58.38 400 PRO A O 1
ATOM 3248 N N . ILE A 1 401 ? -16.284 26.463 17.250 1.00 64.00 401 ILE A N 1
ATOM 3249 C CA . ILE A 1 401 ? -16.358 26.510 18.719 1.00 64.00 401 ILE A CA 1
ATOM 3250 C C . ILE A 1 401 ? -17.760 26.952 19.143 1.00 64.00 401 ILE A C 1
ATOM 3252 O O . ILE A 1 401 ? -18.387 26.334 20.004 1.00 64.00 401 ILE A O 1
ATOM 3256 N N . LYS A 1 402 ? -18.302 27.978 18.483 1.00 69.06 402 LYS A N 1
ATOM 3257 C CA . LYS A 1 402 ? -19.664 28.463 18.750 1.00 69.06 402 LYS A CA 1
ATOM 3258 C C . LYS A 1 402 ? -20.737 27.464 18.321 1.00 69.06 402 LYS A C 1
ATOM 3260 O O . LYS A 1 402 ? -21.787 27.381 18.950 1.00 69.06 402 LYS A O 1
ATOM 3265 N N . ARG A 1 403 ? -20.476 26.650 17.293 1.00 69.62 403 ARG A N 1
ATOM 3266 C CA . ARG A 1 403 ? -21.392 25.577 16.869 1.00 69.62 403 ARG A CA 1
ATOM 3267 C C . ARG A 1 403 ? -21.634 24.522 17.952 1.00 69.62 403 ARG A C 1
ATOM 3269 O O . ARG A 1 403 ? -22.727 23.965 17.988 1.00 69.62 403 ARG A O 1
ATOM 3276 N N . ILE A 1 404 ? -20.667 24.254 18.828 1.00 67.25 404 ILE A N 1
ATOM 3277 C CA . ILE A 1 404 ? -20.819 23.290 19.936 1.00 67.25 404 ILE A CA 1
ATOM 3278 C C . ILE A 1 404 ? -21.672 23.840 21.067 1.00 67.25 404 ILE A C 1
ATOM 3280 O O . ILE A 1 404 ? -22.441 23.096 21.666 1.00 67.25 404 ILE A O 1
ATOM 3284 N N . GLN A 1 405 ? -21.616 25.149 21.297 1.00 71.81 405 GLN A N 1
ATOM 3285 C CA . GLN A 1 405 ? -22.466 25.823 22.282 1.00 71.81 405 GLN A CA 1
ATOM 3286 C C . GLN A 1 405 ? -23.962 25.747 21.921 1.00 71.81 405 GLN A C 1
ATOM 3288 O O . GLN A 1 405 ? -24.816 26.094 22.728 1.00 71.81 405 GLN A O 1
ATOM 3293 N N . ASN A 1 406 ? -24.292 25.272 20.714 1.00 79.56 406 ASN A N 1
ATOM 3294 C CA . ASN A 1 406 ? -25.654 25.018 20.251 1.00 79.56 406 ASN A CA 1
ATOM 3295 C C . ASN A 1 406 ? -26.121 23.567 20.512 1.00 79.56 406 ASN A C 1
ATOM 3297 O O . ASN A 1 406 ? -27.041 23.097 19.838 1.00 79.56 406 ASN A O 1
ATOM 3301 N N . ILE A 1 407 ? -25.477 22.832 21.425 1.00 79.62 407 ILE A N 1
ATOM 3302 C CA . ILE A 1 407 ? -25.938 21.514 21.887 1.00 79.62 407 ILE A CA 1
ATOM 3303 C C . ILE A 1 407 ? -26.994 21.704 22.978 1.00 79.62 407 ILE A C 1
ATOM 3305 O O . ILE A 1 407 ? -26.746 22.331 24.003 1.00 79.62 407 ILE A O 1
ATOM 3309 N N . GLU A 1 408 ? -28.164 21.116 22.767 1.00 82.75 408 GLU A N 1
ATOM 3310 C CA . GLU A 1 408 ? -29.273 21.105 23.719 1.00 82.75 408 GLU A CA 1
ATOM 3311 C C . GLU A 1 408 ? -29.274 19.765 24.480 1.00 82.75 408 GLU A C 1
ATOM 3313 O O . GLU A 1 408 ? -28.923 18.723 23.918 1.00 82.75 408 GLU A O 1
ATOM 3318 N N . THR A 1 409 ? -29.666 19.775 25.761 1.00 83.50 409 THR A N 1
ATOM 3319 C CA . THR A 1 409 ? -29.700 18.580 26.631 1.00 83.50 409 THR A CA 1
ATOM 3320 C C . THR A 1 409 ? -31.082 18.368 27.237 1.00 83.50 409 THR A C 1
ATOM 3322 O O . THR A 1 409 ? -31.642 19.282 27.837 1.00 83.50 409 THR A O 1
ATOM 3325 N N . TYR A 1 410 ? -31.608 17.145 27.143 1.00 80.88 410 TYR A N 1
ATOM 3326 C CA . TYR A 1 410 ? -32.907 16.754 27.696 1.00 80.88 410 TYR A CA 1
ATOM 3327 C C . TYR A 1 410 ? -32.759 15.582 28.668 1.00 80.88 410 TYR A C 1
ATOM 3329 O O . TYR A 1 410 ? -32.340 14.489 28.287 1.00 80.88 410 TYR A O 1
ATOM 3337 N N . ASN A 1 411 ? -33.158 15.807 29.923 1.00 71.62 411 ASN A N 1
ATOM 3338 C CA . ASN A 1 411 ? -33.024 14.841 31.024 1.00 71.62 411 ASN A CA 1
ATOM 3339 C C . ASN A 1 411 ? -34.287 13.988 31.264 1.00 71.62 411 ASN A C 1
ATOM 3341 O O . ASN A 1 411 ? -34.223 12.964 31.932 1.00 71.62 411 ASN A O 1
ATOM 3345 N N . TYR A 1 412 ? -35.449 14.389 30.735 1.00 65.12 412 TYR A N 1
ATOM 3346 C CA . TYR A 1 412 ? -36.708 13.648 30.891 1.00 65.12 412 TYR A CA 1
ATOM 3347 C C . TYR A 1 412 ? -36.909 12.672 29.736 1.00 65.12 412 TYR A C 1
ATOM 3349 O O . TYR A 1 412 ? -37.655 12.950 28.794 1.00 65.12 412 TYR A O 1
ATOM 3357 N N . ILE A 1 413 ? -36.224 11.534 29.805 1.00 73.50 413 ILE A N 1
ATOM 3358 C CA . ILE A 1 413 ? -36.238 10.536 28.736 1.00 73.50 413 ILE A CA 1
ATOM 3359 C C . ILE A 1 413 ? -36.957 9.259 29.173 1.00 73.50 413 ILE A C 1
ATOM 3361 O O . ILE A 1 413 ? -36.956 8.891 30.348 1.00 73.50 413 ILE A O 1
ATOM 3365 N N . HIS A 1 414 ? -37.568 8.564 28.219 1.00 72.44 414 HIS A N 1
ATOM 3366 C CA . HIS A 1 414 ? -38.124 7.233 28.435 1.00 72.44 414 HIS A CA 1
ATOM 3367 C C . HIS A 1 414 ? -37.320 6.230 27.607 1.00 72.44 414 HIS A C 1
ATOM 3369 O O . HIS A 1 414 ? -37.237 6.365 26.389 1.00 72.44 414 HIS A O 1
ATOM 3375 N N . ALA A 1 415 ? -36.723 5.225 28.251 1.00 67.81 415 ALA A N 1
ATOM 3376 C CA . ALA A 1 415 ? -36.002 4.157 27.561 1.00 67.81 415 ALA A CA 1
ATOM 3377 C C . ALA A 1 415 ? -36.855 2.881 27.539 1.00 67.81 415 ALA A C 1
ATOM 3379 O O . ALA A 1 415 ? -37.239 2.352 28.582 1.00 67.81 415 ALA A O 1
ATOM 3380 N N . ARG A 1 416 ? -37.170 2.372 26.347 1.00 67.75 416 ARG A N 1
ATOM 3381 C CA . ARG A 1 416 ? -37.982 1.162 26.147 1.00 67.75 416 ARG A CA 1
ATOM 3382 C C . ARG A 1 416 ? -37.183 0.125 25.367 1.00 67.75 416 ARG A C 1
ATOM 3384 O O . ARG A 1 416 ? -36.719 0.409 24.265 1.00 67.75 416 ARG A O 1
ATOM 3391 N N . SER A 1 417 ? -37.042 -1.088 25.902 1.00 61.88 417 SER A N 1
ATOM 3392 C CA . SER A 1 417 ? -36.511 -2.221 25.135 1.00 61.88 417 SER A CA 1
ATOM 3393 C C . SER A 1 417 ? -37.611 -2.974 24.406 1.00 61.88 417 SER A C 1
ATOM 3395 O O . SER A 1 417 ? -38.707 -3.173 24.932 1.00 61.88 417 SER A O 1
ATOM 3397 N N . SER A 1 418 ? -37.285 -3.464 23.211 1.00 54.28 418 SER A N 1
ATOM 3398 C CA . SER A 1 418 ? -38.048 -4.537 22.579 1.00 54.28 418 SER A CA 1
ATOM 3399 C C . SER A 1 418 ? -37.406 -5.874 22.943 1.00 54.28 418 SER A C 1
ATOM 3401 O O . SER A 1 418 ? -36.258 -6.142 22.578 1.00 54.28 418 SER A O 1
ATOM 3403 N N . ALA A 1 419 ? -38.122 -6.714 23.694 1.00 45.28 419 ALA A N 1
ATOM 3404 C CA . ALA A 1 419 ? -37.652 -8.052 24.034 1.00 45.28 419 ALA A CA 1
ATOM 3405 C C . ALA A 1 419 ? -37.609 -8.912 22.757 1.00 45.28 419 ALA A C 1
ATOM 3407 O O . ALA A 1 419 ? -38.646 -9.348 22.266 1.00 45.28 419 ALA A O 1
ATOM 3408 N N . GLY A 1 420 ? -36.407 -9.128 22.210 1.00 48.44 420 GLY A N 1
ATOM 3409 C CA . GLY A 1 420 ? -36.165 -10.032 21.078 1.00 48.44 420 GLY A CA 1
ATOM 3410 C C . GLY A 1 420 ? -35.499 -9.417 19.844 1.00 48.44 420 GLY A C 1
ATOM 3411 O O . GLY A 1 420 ? -35.130 -10.176 18.955 1.00 48.44 420 GLY A O 1
ATOM 3412 N N . LEU A 1 421 ? -35.315 -8.091 19.777 1.00 51.78 421 LEU A N 1
ATOM 3413 C CA . LEU A 1 421 ? -34.813 -7.425 18.561 1.00 51.78 421 LEU A CA 1
ATOM 3414 C C . LEU A 1 421 ? -33.409 -6.800 18.670 1.00 51.78 421 LEU A C 1
ATOM 3416 O O . LEU A 1 421 ? -32.928 -6.250 17.689 1.00 51.78 421 LEU A O 1
ATOM 3420 N N . GLY A 1 422 ? -32.734 -6.887 19.821 1.00 58.72 422 GLY A N 1
ATOM 3421 C CA . GLY A 1 422 ? -31.345 -6.411 19.958 1.00 58.72 422 GLY A CA 1
ATOM 3422 C C . GLY A 1 422 ? -31.159 -4.886 19.972 1.00 58.72 422 GLY A C 1
ATOM 3423 O O . GLY A 1 422 ? -30.032 -4.418 19.963 1.00 58.72 422 GLY A O 1
ATOM 3424 N N . TYR A 1 423 ? -32.237 -4.098 20.041 1.00 68.25 423 TYR A N 1
ATOM 3425 C CA . TYR A 1 423 ? -32.172 -2.637 20.161 1.00 68.25 423 TYR A CA 1
ATOM 3426 C C . TYR A 1 423 ? -33.107 -2.101 21.256 1.00 68.25 423 TYR A C 1
ATOM 3428 O O . TYR A 1 423 ? -34.101 -2.742 21.630 1.00 68.25 423 TYR A O 1
ATOM 3436 N N . PHE A 1 424 ? -32.786 -0.926 21.801 1.00 74.62 424 PHE A N 1
ATOM 3437 C CA . PHE A 1 424 ? -33.686 -0.142 22.651 1.00 74.62 424 PHE A CA 1
ATOM 3438 C C . PHE A 1 424 ? -33.960 1.225 22.027 1.00 74.62 424 PHE A C 1
ATOM 3440 O O . PHE A 1 424 ? -33.185 1.739 21.223 1.00 74.62 424 PHE A O 1
ATOM 3447 N N . CYS A 1 425 ? -35.103 1.797 22.379 1.00 79.06 425 CYS A N 1
ATOM 3448 C CA . CYS A 1 425 ? -35.520 3.114 21.935 1.00 79.06 425 CYS A CA 1
ATOM 3449 C C . CYS A 1 425 ? -35.492 4.070 23.120 1.00 79.06 425 CYS A C 1
ATOM 3451 O O . CYS A 1 425 ? -36.075 3.771 24.163 1.00 79.06 425 CYS A O 1
ATOM 3453 N N . VAL A 1 426 ? -34.867 5.226 22.940 1.00 82.62 426 VAL A N 1
ATOM 3454 C CA . VAL A 1 426 ? -35.020 6.373 23.831 1.00 82.62 426 VAL A CA 1
ATOM 3455 C C . VAL A 1 426 ? -35.985 7.342 23.172 1.00 82.62 426 VAL A C 1
ATOM 3457 O O . VAL A 1 426 ? -35.769 7.725 22.024 1.00 82.62 426 VAL A O 1
ATOM 3460 N N . ASP A 1 427 ? -37.046 7.729 23.869 1.00 85.12 427 ASP A N 1
ATOM 3461 C CA . ASP A 1 427 ? -37.946 8.775 23.399 1.00 85.12 427 ASP A CA 1
ATOM 3462 C C . ASP A 1 427 ? -38.015 9.968 24.350 1.00 85.12 427 ASP A C 1
ATOM 3464 O O . ASP A 1 427 ? -38.048 9.823 25.575 1.00 85.12 427 ASP A O 1
ATOM 3468 N N . VAL A 1 428 ? -38.038 11.158 23.752 1.00 86.31 428 VAL A N 1
ATOM 3469 C CA . VAL A 1 428 ? -38.089 12.451 24.441 1.00 86.31 428 VAL A CA 1
ATOM 3470 C C . VAL A 1 428 ? -39.314 13.207 23.944 1.00 86.31 428 VAL A C 1
ATOM 3472 O O . VAL A 1 428 ? -39.525 13.321 22.737 1.00 86.31 428 VAL A O 1
ATOM 3475 N N . THR A 1 429 ? -40.141 13.708 24.860 1.00 88.50 429 THR A N 1
ATOM 3476 C CA . THR A 1 429 ? -41.284 14.560 24.499 1.00 88.50 429 THR A CA 1
ATOM 3477 C C . THR A 1 429 ? -40.778 15.963 24.190 1.00 88.50 429 THR A C 1
ATOM 3479 O O . THR A 1 429 ? -40.227 16.610 25.079 1.00 88.50 429 THR A O 1
ATOM 3482 N N . ILE A 1 430 ? -40.974 16.431 22.959 1.00 88.31 430 ILE A N 1
ATOM 3483 C CA . ILE A 1 430 ? -40.610 17.787 22.530 1.00 88.31 430 ILE A CA 1
ATOM 3484 C C . ILE A 1 430 ? -41.791 18.328 21.715 1.00 88.31 430 ILE A C 1
ATOM 3486 O O . ILE A 1 430 ? -42.088 17.731 20.676 1.00 88.31 430 ILE A O 1
ATOM 3490 N N . PRO A 1 431 ? -42.474 19.404 22.156 1.00 91.94 431 PRO A N 1
ATOM 3491 C CA . PRO A 1 431 ? -43.582 20.018 21.422 1.00 91.94 431 PRO A CA 1
ATOM 3492 C C . PRO A 1 431 ? -43.222 20.347 19.971 1.00 91.94 431 PRO A C 1
ATOM 3494 O O . PRO A 1 431 ? -42.074 20.690 19.678 1.00 91.94 431 PRO A O 1
ATOM 3497 N N . TYR A 1 432 ? -44.196 20.280 19.061 1.00 91.19 432 TYR A N 1
ATOM 3498 C CA . TYR A 1 432 ? -43.939 20.468 17.627 1.00 91.19 432 TYR A CA 1
ATOM 3499 C C . TYR A 1 432 ? -43.280 21.816 17.299 1.00 91.19 432 TYR A C 1
ATOM 3501 O O . TYR A 1 432 ? -42.280 21.855 16.582 1.00 91.19 432 TYR A O 1
ATOM 3509 N N . ASP A 1 433 ? -43.786 22.912 17.866 1.00 92.00 433 ASP A N 1
ATOM 3510 C CA . ASP A 1 433 ? -43.256 24.259 17.610 1.00 92.00 433 ASP A CA 1
ATOM 3511 C C . ASP A 1 433 ? -41.803 24.411 18.089 1.00 92.00 433 ASP A C 1
ATOM 3513 O O . ASP A 1 433 ? -40.978 25.056 17.436 1.00 92.00 433 ASP A O 1
ATOM 3517 N N . GLU A 1 434 ? -41.465 23.764 19.206 1.00 90.88 434 GLU A N 1
ATOM 3518 C CA . GLU A 1 434 ? -40.106 23.722 19.743 1.00 90.88 434 GLU A CA 1
ATOM 3519 C C . GLU A 1 434 ? -39.192 22.882 18.844 1.00 90.88 434 GLU A C 1
ATOM 3521 O O . GLU A 1 434 ? -38.103 23.322 18.480 1.00 90.88 434 GLU A O 1
ATOM 3526 N N . ALA A 1 435 ? -39.657 21.717 18.388 1.00 87.81 435 ALA A N 1
ATOM 3527 C CA . ALA A 1 435 ? -38.911 20.866 17.466 1.00 87.81 435 ALA A CA 1
ATOM 3528 C C . ALA A 1 435 ? -38.608 21.562 16.127 1.00 87.81 435 ALA A C 1
ATOM 3530 O O . ALA A 1 435 ? -37.510 21.397 15.587 1.00 87.81 435 ALA A O 1
ATOM 3531 N N . VAL A 1 436 ? -39.540 22.373 15.611 1.00 89.25 436 VAL A N 1
ATOM 3532 C CA . VAL A 1 436 ? -39.324 23.223 14.428 1.00 89.25 436 VAL A CA 1
ATOM 3533 C C . VAL A 1 436 ? -38.263 24.285 14.713 1.00 89.25 436 VAL A C 1
ATOM 3535 O O . VAL A 1 436 ? -37.326 24.428 13.929 1.00 89.25 436 VAL A O 1
ATOM 3538 N N . ALA A 1 437 ? -38.359 24.997 15.841 1.00 88.44 437 ALA A N 1
ATOM 3539 C CA . ALA A 1 437 ? -37.388 26.029 16.213 1.00 88.44 437 ALA A CA 1
ATOM 3540 C C . ALA A 1 437 ? -35.963 25.468 16.376 1.00 88.44 437 ALA A C 1
ATOM 3542 O O . ALA A 1 437 ? -34.988 26.120 15.996 1.00 88.44 437 ALA A O 1
ATOM 3543 N N . LEU A 1 438 ? -35.846 24.243 16.890 1.00 87.00 438 LEU A N 1
ATOM 3544 C CA . LEU A 1 438 ? -34.587 23.517 17.074 1.00 87.00 438 LEU A CA 1
ATOM 3545 C C . LEU A 1 438 ? -34.078 22.829 15.791 1.00 87.00 438 LEU A C 1
ATOM 3547 O O . LEU A 1 438 ? -32.944 22.348 15.762 1.00 87.00 438 LEU A O 1
ATOM 3551 N N . GLY A 1 439 ? -34.890 22.777 14.731 1.00 87.31 439 GLY A N 1
ATOM 3552 C CA . GLY A 1 439 ? -34.546 22.143 13.456 1.00 87.31 439 GLY A CA 1
ATOM 3553 C C . GLY A 1 439 ? -34.496 20.610 13.511 1.00 87.31 439 GLY A C 1
ATOM 3554 O O . GLY A 1 439 ? -33.790 19.985 12.720 1.00 87.31 439 GLY A O 1
ATOM 3555 N N . LEU A 1 440 ? -35.247 19.982 14.423 1.00 87.00 440 LEU A N 1
ATOM 3556 C CA . LEU A 1 440 ? -35.253 18.523 14.617 1.00 87.00 440 LEU A CA 1
ATOM 3557 C C . LEU A 1 440 ? -35.860 17.743 13.444 1.00 87.00 440 LEU A C 1
ATOM 3559 O O . LEU A 1 440 ? -35.588 16.555 13.291 1.00 87.00 440 LEU A O 1
ATOM 3563 N N . LEU A 1 441 ? -36.659 18.404 12.604 1.00 85.75 441 LEU A N 1
ATOM 3564 C CA . LEU A 1 441 ? -37.255 17.807 11.402 1.00 85.75 441 LEU A CA 1
ATOM 3565 C C . LEU A 1 441 ? -36.219 17.472 10.321 1.00 85.75 441 LEU A C 1
ATOM 3567 O O . LEU A 1 441 ? -36.465 16.612 9.482 1.00 85.75 441 LEU A O 1
ATOM 3571 N N . GLU A 1 442 ? -35.070 18.145 10.348 1.00 82.62 442 GLU A N 1
ATOM 3572 C CA . GLU A 1 442 ? -33.965 17.954 9.403 1.00 82.62 442 GLU A CA 1
ATOM 3573 C C . GLU A 1 442 ? -32.768 17.248 10.060 1.00 82.62 442 GLU A C 1
ATOM 3575 O O . GLU A 1 442 ? -31.675 17.189 9.493 1.00 82.62 442 GLU A O 1
ATOM 3580 N N . MET A 1 443 ? -32.949 16.753 11.287 1.00 80.69 443 MET A N 1
ATOM 3581 C CA . MET A 1 443 ? -31.880 16.156 12.071 1.00 80.69 443 MET A CA 1
ATOM 3582 C C . MET A 1 443 ? -31.523 14.754 11.562 1.00 80.69 443 MET A C 1
ATOM 3584 O O . MET A 1 443 ? -32.381 13.942 11.236 1.00 80.69 443 MET A O 1
ATOM 3588 N N . ASN A 1 444 ? -30.225 14.467 11.555 1.00 75.75 444 ASN A N 1
ATOM 3589 C CA . ASN A 1 444 ? -29.633 13.157 11.310 1.00 75.75 444 ASN A CA 1
ATOM 3590 C C . ASN A 1 444 ? -29.120 12.564 12.640 1.00 75.75 444 ASN A C 1
ATOM 3592 O O . ASN A 1 444 ? -28.689 13.301 13.530 1.00 75.75 444 ASN A O 1
ATOM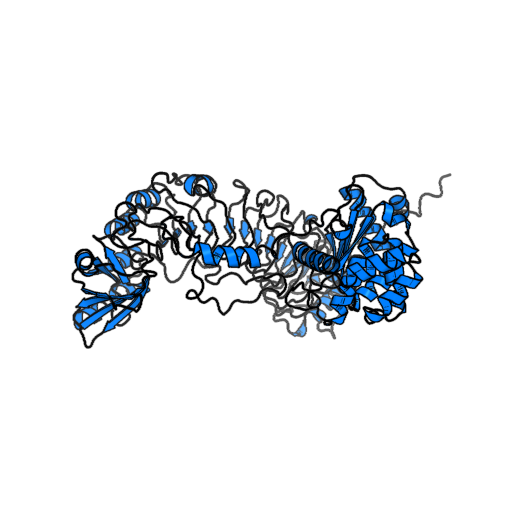 3596 N N . LYS A 1 445 ? -29.078 11.230 12.755 1.00 71.25 445 LYS A N 1
ATOM 3597 C CA . LYS A 1 445 ? -28.454 10.479 13.862 1.00 71.25 445 LYS A CA 1
ATOM 3598 C C . LYS A 1 445 ? -27.027 10.910 14.213 1.00 71.25 445 LYS A C 1
ATOM 3600 O O . LYS A 1 445 ? -26.561 10.627 15.311 1.00 71.25 445 LYS A O 1
ATOM 3605 N N . THR A 1 446 ? -26.306 11.571 13.304 1.00 71.06 446 THR A N 1
ATOM 3606 C CA . THR A 1 446 ? -24.974 12.141 13.571 1.00 71.06 446 THR A CA 1
ATOM 3607 C C . THR A 1 446 ? -24.978 13.248 14.624 1.00 71.06 446 THR A C 1
ATOM 3609 O O . THR A 1 446 ? -23.968 13.460 15.294 1.00 71.06 446 THR A O 1
ATOM 3612 N N . PHE A 1 447 ? -26.108 13.933 14.793 1.00 74.88 447 PHE A N 1
ATOM 3613 C CA . PHE A 1 447 ? -26.249 15.080 15.685 1.00 74.88 447 PHE A CA 1
ATOM 3614 C C . PHE A 1 447 ? -26.754 14.724 17.078 1.00 74.88 447 PHE A C 1
ATOM 3616 O O . PHE A 1 447 ? -26.923 15.636 17.879 1.00 74.88 447 PHE A O 1
ATOM 3623 N N . VAL A 1 448 ? -26.990 13.442 17.367 1.00 79.94 448 VAL A N 1
ATOM 3624 C CA . VAL A 1 448 ? -27.615 12.972 18.609 1.00 79.94 448 VAL A CA 1
ATOM 3625 C C . VAL A 1 448 ? -26.637 12.137 19.419 1.00 79.94 448 VAL A C 1
ATOM 3627 O O . VAL A 1 448 ? -25.813 11.416 18.859 1.00 79.94 448 VAL A O 1
ATOM 3630 N N . GLY A 1 449 ? -26.760 12.230 20.738 1.00 82.19 449 GLY A N 1
ATOM 3631 C CA . GLY A 1 449 ? -25.994 11.471 21.706 1.00 82.19 449 GLY A CA 1
ATOM 3632 C C . GLY A 1 449 ? -26.774 11.158 22.961 1.00 82.19 449 GLY A C 1
ATOM 3633 O O . GLY A 1 449 ? -27.823 11.737 23.232 1.00 82.19 449 GLY A O 1
ATOM 3634 N N . ILE A 1 450 ? -26.224 10.241 23.738 1.00 81.38 450 ILE A N 1
ATOM 3635 C CA . ILE A 1 450 ? -26.756 9.753 24.995 1.00 81.38 450 ILE A CA 1
ATOM 3636 C C . ILE A 1 450 ? -25.680 9.961 26.045 1.00 81.38 450 ILE A C 1
ATOM 3638 O O . ILE A 1 450 ? -24.516 9.582 25.853 1.00 81.38 450 ILE A O 1
ATOM 3642 N N . LEU A 1 451 ? -26.097 10.563 27.149 1.00 82.19 451 LEU A N 1
ATOM 3643 C CA . LEU A 1 451 ? -25.295 10.711 28.344 1.00 82.19 451 LEU A CA 1
ATOM 3644 C C . LEU A 1 451 ? -25.798 9.771 29.434 1.00 82.19 451 LEU A C 1
ATOM 3646 O O . LEU A 1 451 ? -26.982 9.437 29.477 1.00 82.19 451 LEU A O 1
ATOM 3650 N N . TYR A 1 452 ? -24.899 9.404 30.335 1.00 80.94 452 TYR A N 1
ATOM 3651 C CA . TYR A 1 452 ? -25.211 8.784 31.615 1.00 80.94 452 TYR A CA 1
ATOM 3652 C C . TYR A 1 452 ? -24.513 9.572 32.716 1.00 80.94 452 TYR A C 1
ATOM 3654 O O . TYR A 1 452 ? -23.305 9.790 32.628 1.00 80.94 452 TYR A O 1
ATOM 3662 N N . ASP A 1 453 ? -25.266 10.058 33.702 1.00 81.38 453 ASP A N 1
ATOM 3663 C CA . ASP A 1 453 ? -24.775 10.973 34.743 1.00 81.38 453 ASP A CA 1
ATOM 3664 C C . ASP A 1 453 ? -23.965 12.155 34.160 1.00 81.38 453 ASP A C 1
ATOM 3666 O O . ASP A 1 453 ? -22.969 12.609 34.716 1.00 81.38 453 ASP A O 1
ATOM 3670 N N . GLY A 1 454 ? -24.387 12.650 32.988 1.00 81.38 454 GLY A N 1
ATOM 3671 C CA . GLY A 1 454 ? -23.743 13.758 32.271 1.00 81.38 454 GLY A CA 1
ATOM 3672 C C . GLY A 1 454 ? -22.523 13.386 31.414 1.00 81.38 454 GLY A C 1
ATOM 3673 O O . GLY A 1 454 ? -22.026 14.241 30.678 1.00 81.38 454 GLY A O 1
ATOM 3674 N N . HIS A 1 455 ? -22.060 12.135 31.448 1.00 83.25 455 HIS A N 1
ATOM 3675 C CA . HIS A 1 455 ? -20.937 11.642 30.645 1.00 83.25 455 HIS A CA 1
ATOM 3676 C C . HIS A 1 455 ? -21.381 11.025 29.324 1.00 83.25 455 HIS A C 1
ATOM 3678 O O . HIS A 1 455 ? -22.371 10.298 29.291 1.00 83.25 455 HIS A O 1
ATOM 3684 N N . LEU A 1 456 ? -20.619 11.238 28.245 1.00 80.56 456 LEU A N 1
ATOM 3685 C CA . LEU A 1 456 ? -20.908 10.604 26.957 1.00 80.56 456 LEU A CA 1
ATOM 3686 C C . LEU A 1 456 ? -20.800 9.080 27.038 1.00 80.56 456 LEU A C 1
ATOM 3688 O O . LEU A 1 456 ? -19.745 8.548 27.391 1.00 80.56 456 LEU A O 1
ATOM 3692 N N . ILE A 1 457 ? -21.865 8.393 26.626 1.00 76.75 457 ILE A N 1
ATOM 3693 C CA . ILE A 1 457 ? -21.890 6.927 26.530 1.00 76.75 457 ILE A CA 1
ATOM 3694 C C . ILE A 1 457 ? -22.178 6.403 25.126 1.00 76.75 457 ILE A C 1
ATOM 3696 O O . ILE A 1 457 ? -21.815 5.277 24.802 1.00 76.75 457 ILE A O 1
ATOM 3700 N N . SER A 1 458 ? -22.778 7.213 24.257 1.00 71.38 458 SER A N 1
ATOM 3701 C CA . SER A 1 458 ? -22.905 6.891 22.835 1.00 71.38 458 SER A CA 1
ATOM 3702 C C . SER A 1 458 ? -21.907 7.706 22.029 1.00 71.38 458 SER A C 1
ATOM 3704 O O . SER A 1 458 ? -21.757 8.895 22.275 1.00 71.38 458 SER A O 1
ATOM 3706 N N . GLY A 1 459 ? -21.288 7.123 21.009 1.00 57.53 459 GLY A N 1
ATOM 3707 C CA . GLY A 1 459 ? -20.206 7.787 20.277 1.00 57.53 459 GLY A CA 1
ATOM 3708 C C . GLY A 1 459 ? -20.530 9.118 19.573 1.00 57.53 459 GLY A C 1
ATOM 3709 O O . GLY A 1 459 ? -19.615 9.762 19.073 1.00 57.53 459 GLY A O 1
ATOM 3710 N N . ARG A 1 460 ? -21.785 9.557 19.481 1.00 62.78 460 ARG A N 1
ATOM 3711 C CA . ARG A 1 460 ? -22.145 10.783 18.754 1.00 62.78 460 ARG A CA 1
ATOM 3712 C C . ARG A 1 460 ? -22.760 11.825 19.673 1.00 62.78 460 ARG A C 1
ATOM 3714 O O . ARG A 1 460 ? -23.328 11.429 20.679 1.00 62.78 460 ARG A O 1
ATOM 3721 N N . SER A 1 461 ? -22.574 13.094 19.263 1.00 54.56 461 SER A N 1
ATOM 3722 C CA . SER A 1 461 ? -22.970 14.417 19.811 1.00 54.56 461 SER A CA 1
ATOM 3723 C C . SER A 1 461 ? -21.822 15.365 20.206 1.00 54.56 461 SER A C 1
ATOM 3725 O O . SER A 1 461 ? -21.974 16.567 19.992 1.00 54.56 461 SER A O 1
ATOM 3727 N N . PHE A 1 462 ? -20.659 14.874 20.660 1.00 58.50 462 PHE A N 1
ATOM 3728 C CA . PHE A 1 462 ? -19.520 15.731 21.065 1.00 58.50 462 PHE A CA 1
ATOM 3729 C C . PHE A 1 462 ? -18.397 15.898 20.025 1.00 58.50 462 PHE A C 1
ATOM 3731 O O . PHE A 1 462 ? -17.388 16.507 20.339 1.00 58.50 462 PHE A O 1
ATOM 3738 N N . ASN A 1 463 ? -18.516 15.408 18.786 1.00 58.84 463 ASN A N 1
ATOM 3739 C CA . ASN A 1 463 ? -17.381 15.474 17.847 1.00 58.84 463 ASN A CA 1
ATOM 3740 C C . ASN A 1 463 ? -17.324 16.792 17.056 1.00 58.84 463 ASN A C 1
ATOM 3742 O O . ASN A 1 463 ? -18.281 17.151 16.361 1.00 58.84 463 ASN A O 1
ATOM 3746 N N . LEU A 1 464 ? -16.167 17.454 17.073 1.00 51.28 464 LEU A N 1
ATOM 3747 C CA . LEU A 1 464 ? -15.765 18.435 16.066 1.00 51.28 464 LEU A CA 1
ATOM 3748 C C . LEU A 1 464 ? -15.333 17.690 14.804 1.00 51.28 464 LEU A C 1
ATOM 3750 O O . LEU A 1 464 ? -14.158 17.409 14.604 1.00 51.28 464 LEU A O 1
ATOM 3754 N N . VAL A 1 465 ? -16.296 17.351 13.955 1.00 48.84 465 VAL A N 1
ATOM 3755 C CA . VAL A 1 465 ? -16.000 17.079 12.549 1.00 48.84 465 VAL A CA 1
ATOM 3756 C C . VAL A 1 465 ? -16.255 18.396 11.840 1.00 48.84 465 VAL A C 1
ATOM 3758 O O . VAL A 1 465 ? -17.399 18.857 11.790 1.00 48.84 465 VAL A O 1
ATOM 3761 N N . HIS A 1 466 ? -15.203 19.049 11.350 1.00 44.28 466 HIS A N 1
ATOM 3762 C CA . HIS A 1 466 ? -15.408 20.076 10.341 1.00 44.28 466 HIS A CA 1
ATOM 3763 C C . HIS A 1 466 ? -15.863 19.341 9.081 1.00 44.28 466 HIS A C 1
ATOM 3765 O O . HIS A 1 466 ? -15.054 18.859 8.295 1.00 44.28 466 HIS A O 1
ATOM 3771 N N . GLU A 1 467 ? -17.176 19.190 8.928 1.00 44.88 467 GLU A N 1
ATOM 3772 C CA . GLU A 1 467 ? -17.768 18.872 7.640 1.00 44.88 467 GLU A CA 1
ATOM 3773 C C . GLU A 1 467 ? -17.297 19.976 6.672 1.00 44.88 467 GLU A C 1
ATOM 3775 O O . GLU A 1 467 ? -17.687 21.138 6.797 1.00 44.88 467 GLU A O 1
ATOM 3780 N N . VAL A 1 468 ? -16.412 19.588 5.745 1.00 32.69 468 VAL A N 1
ATOM 3781 C CA . VAL A 1 468 ? -15.803 20.364 4.646 1.00 32.69 468 VAL A CA 1
ATOM 3782 C C . VAL A 1 468 ? -14.579 21.219 5.009 1.00 32.69 468 VAL A C 1
ATOM 3784 O O . VAL A 1 468 ? -14.709 22.321 5.532 1.00 32.69 468 VAL A O 1
ATOM 3787 N N . GLY A 1 469 ? -13.390 20.765 4.592 1.00 35.88 469 GLY A N 1
ATOM 3788 C CA . GLY A 1 469 ? -12.240 21.641 4.338 1.00 35.88 469 GLY A CA 1
ATOM 3789 C C . GLY A 1 469 ? -11.031 21.444 5.249 1.00 35.88 469 GLY A C 1
ATOM 3790 O O . GLY A 1 469 ? -10.576 22.400 5.870 1.00 35.88 469 GLY A O 1
ATOM 3791 N N . LEU A 1 470 ? -10.459 20.237 5.275 1.00 32.69 470 LEU A N 1
ATOM 3792 C CA . LEU A 1 470 ? -9.002 20.143 5.375 1.00 32.69 470 LEU A CA 1
ATOM 3793 C C . LEU A 1 470 ? -8.447 20.893 4.158 1.00 32.69 470 LEU A C 1
ATOM 3795 O O . LEU A 1 470 ? -8.957 20.719 3.048 1.00 32.69 470 LEU A O 1
ATOM 3799 N N . ASP A 1 471 ? -7.518 21.821 4.383 1.00 31.14 471 ASP A N 1
ATOM 3800 C CA . ASP A 1 471 ? -6.959 22.673 3.339 1.00 31.14 471 ASP A CA 1
ATOM 3801 C C . ASP A 1 471 ? -6.676 21.855 2.075 1.00 31.14 471 ASP A C 1
ATOM 3803 O O . ASP A 1 471 ? -6.053 20.797 2.139 1.00 31.14 471 ASP A O 1
ATOM 3807 N N . LYS A 1 472 ? -7.071 22.367 0.903 1.00 29.48 472 LYS A N 1
ATOM 3808 C CA . LYS A 1 472 ? -6.788 21.768 -0.419 1.00 29.48 472 LYS A CA 1
ATOM 3809 C C . LYS A 1 472 ? -5.278 21.602 -0.728 1.00 29.48 472 LYS A C 1
ATOM 3811 O O . LYS A 1 472 ? -4.916 21.364 -1.874 1.00 29.48 472 LYS A O 1
ATOM 3816 N N . GLY A 1 473 ? -4.403 21.739 0.271 1.00 32.88 473 GLY A N 1
ATOM 3817 C CA . GLY A 1 473 ? -2.967 21.485 0.234 1.00 32.88 473 GLY A CA 1
ATOM 3818 C C . GLY A 1 473 ? -2.412 20.627 1.388 1.00 32.88 473 GLY A C 1
ATOM 3819 O O . GLY A 1 473 ? -1.193 20.507 1.465 1.00 32.88 473 GLY A O 1
ATOM 3820 N N . SER A 1 474 ? -3.225 20.026 2.275 1.00 31.47 474 SER A N 1
ATOM 3821 C CA . SER A 1 474 ? -2.757 19.050 3.285 1.00 31.47 474 SER A CA 1
ATOM 3822 C C . SER A 1 474 ? -3.137 17.613 2.890 1.00 31.47 474 SER A C 1
ATOM 3824 O O . SER A 1 474 ? -4.116 17.020 3.337 1.00 31.47 474 SER A O 1
ATOM 3826 N N . SER A 1 475 ? -2.322 17.049 2.004 1.00 36.34 475 SER A N 1
ATOM 3827 C CA . SER A 1 475 ? -2.511 15.793 1.267 1.00 36.34 475 SER A CA 1
ATOM 3828 C C . SER A 1 475 ? -2.328 14.488 2.072 1.00 36.34 475 SER A C 1
ATOM 3830 O O . SER A 1 475 ? -1.629 13.599 1.606 1.00 36.34 475 SER A O 1
ATOM 3832 N N . ALA A 1 476 ? -2.910 14.335 3.266 1.00 35.97 476 ALA A N 1
ATOM 3833 C CA . ALA A 1 476 ? -2.792 13.054 3.999 1.00 35.97 476 ALA A CA 1
ATOM 3834 C C . ALA A 1 476 ? -4.010 12.637 4.843 1.00 35.97 476 ALA A C 1
ATOM 3836 O O . ALA A 1 476 ? -4.072 11.510 5.315 1.00 35.97 476 ALA A O 1
ATOM 3837 N N . VAL A 1 477 ? -4.987 13.520 5.077 1.00 37.00 477 VAL A N 1
ATOM 3838 C CA . VAL A 1 477 ? -6.045 13.237 6.072 1.00 37.00 477 VAL A CA 1
ATOM 3839 C C . VAL A 1 477 ? -7.367 12.767 5.436 1.00 37.00 477 VAL A C 1
ATOM 3841 O O . VAL A 1 477 ? -8.144 12.100 6.108 1.00 37.00 477 VAL A O 1
ATOM 3844 N N . ASP A 1 478 ? -7.575 12.997 4.133 1.00 31.88 478 ASP A N 1
ATOM 3845 C CA . ASP A 1 478 ? -8.760 12.535 3.373 1.00 31.88 478 ASP A CA 1
ATOM 3846 C C . ASP A 1 478 ? -8.511 11.245 2.551 1.00 31.88 478 ASP A C 1
ATOM 3848 O O . ASP A 1 478 ? -9.375 10.796 1.792 1.00 31.88 478 ASP A O 1
ATOM 3852 N N . ALA A 1 479 ? -7.329 10.626 2.670 1.00 35.97 479 ALA A N 1
ATOM 3853 C CA . ALA A 1 479 ? -6.983 9.428 1.909 1.00 35.97 479 ALA A CA 1
ATOM 3854 C C . ALA A 1 479 ? -7.682 8.175 2.481 1.00 35.97 479 ALA A C 1
ATOM 3856 O O . ALA A 1 479 ? -7.204 7.511 3.400 1.00 35.97 479 ALA A O 1
ATOM 3857 N N . SER A 1 480 ? -8.825 7.849 1.874 1.00 37.88 480 SER A N 1
ATOM 3858 C CA . SER A 1 480 ? -9.598 6.604 1.989 1.00 37.88 480 SER A CA 1
ATOM 3859 C C . SER A 1 480 ? -10.409 6.406 3.290 1.00 37.88 480 SER A C 1
ATOM 3861 O O . SER A 1 480 ? -9.986 5.798 4.266 1.00 37.88 480 SER A O 1
ATOM 3863 N N . GLU A 1 481 ? -11.676 6.839 3.264 1.00 32.91 481 GLU A N 1
ATOM 3864 C CA . GLU A 1 481 ? -12.743 6.213 4.075 1.00 32.91 481 GLU A CA 1
ATOM 3865 C C . GLU A 1 481 ? -13.116 4.813 3.554 1.00 32.91 481 GLU A C 1
ATOM 3867 O O . GLU A 1 481 ? -13.844 4.066 4.206 1.00 32.91 481 GLU A O 1
ATOM 3872 N N . LYS A 1 482 ? -12.636 4.455 2.359 1.00 36.25 482 LYS A N 1
ATOM 3873 C CA . LYS A 1 482 ? -12.841 3.140 1.760 1.00 36.25 482 LYS A CA 1
ATOM 3874 C C . LYS A 1 482 ? -11.726 2.207 2.234 1.00 36.25 482 LYS A C 1
ATOM 3876 O O . LYS A 1 482 ? -10.576 2.639 2.245 1.00 36.25 482 LYS A O 1
ATOM 3881 N N . PRO A 1 483 ? -12.020 0.948 2.598 1.00 37.34 483 PRO A N 1
ATOM 3882 C CA . PRO A 1 483 ? -10.969 -0.044 2.784 1.00 37.34 483 PRO A CA 1
ATOM 3883 C C . PRO A 1 483 ? -10.069 -0.052 1.552 1.00 37.34 483 PRO A C 1
ATOM 3885 O O . PRO A 1 483 ? -10.567 0.085 0.428 1.00 37.34 483 PRO A O 1
ATOM 3888 N N . GLY A 1 484 ? -8.763 -0.212 1.765 1.00 37.28 484 GLY A N 1
ATOM 3889 C CA . GLY A 1 484 ? -7.832 -0.390 0.665 1.00 37.28 484 GLY A CA 1
ATOM 3890 C C . GLY A 1 484 ? -8.305 -1.468 -0.309 1.00 37.28 484 GLY A C 1
ATOM 3891 O O . GLY A 1 484 ? -8.995 -2.415 0.084 1.00 37.28 484 GLY A O 1
ATOM 3892 N N . ARG A 1 485 ? -7.963 -1.327 -1.597 1.00 41.94 485 ARG A N 1
ATOM 3893 C CA . ARG A 1 485 ? -8.275 -2.364 -2.594 1.00 41.94 485 ARG A CA 1
ATOM 3894 C C . ARG A 1 485 ? -7.727 -3.690 -2.075 1.00 41.94 485 ARG A C 1
ATOM 3896 O O . ARG A 1 485 ? -6.523 -3.797 -1.854 1.00 41.94 485 ARG A O 1
ATOM 3903 N N . ARG A 1 486 ? -8.597 -4.689 -1.897 1.00 35.22 486 ARG A N 1
ATOM 3904 C CA . ARG A 1 486 ? -8.200 -6.019 -1.427 1.00 35.22 486 ARG A CA 1
ATOM 3905 C C . ARG A 1 486 ? -7.297 -6.642 -2.481 1.00 35.22 486 ARG A C 1
ATOM 3907 O O . ARG A 1 486 ? -7.758 -7.106 -3.527 1.00 35.22 486 ARG A O 1
ATOM 3914 N N . CYS A 1 487 ? -5.998 -6.612 -2.233 1.00 38.00 487 CYS A N 1
ATOM 3915 C CA . CYS A 1 487 ? -5.016 -7.202 -3.123 1.00 38.00 487 CYS A CA 1
ATOM 3916 C C . CYS A 1 487 ? -4.778 -8.628 -2.632 1.00 38.00 487 CYS A C 1
ATOM 3918 O O . CYS A 1 487 ? -3.836 -8.942 -1.911 1.00 38.00 487 CYS A O 1
ATOM 3920 N N . THR A 1 488 ? -5.683 -9.520 -3.027 1.00 33.53 488 THR A N 1
ATOM 3921 C CA . THR A 1 488 ? -5.471 -10.954 -2.850 1.00 33.53 488 THR A CA 1
ATOM 3922 C C . THR A 1 488 ? -4.541 -11.439 -3.957 1.00 33.53 488 THR A C 1
ATOM 3924 O O . THR A 1 488 ? -4.877 -11.396 -5.141 1.00 33.53 488 THR A O 1
ATOM 3927 N N . ILE A 1 489 ? -3.353 -11.916 -3.587 1.00 31.89 489 ILE A N 1
ATOM 3928 C CA . ILE A 1 489 ? -2.501 -12.702 -4.489 1.00 31.89 489 ILE A CA 1
ATOM 3929 C C . ILE A 1 489 ? -3.199 -14.066 -4.626 1.00 31.89 489 ILE A C 1
ATOM 3931 O O . ILE A 1 489 ? -3.007 -14.935 -3.771 1.00 31.89 489 ILE A O 1
ATOM 3935 N N . PRO A 1 490 ? -4.131 -14.226 -5.587 1.00 28.00 490 PRO A N 1
ATOM 3936 C CA . PRO A 1 490 ? -3.786 -14.413 -6.999 1.00 28.00 490 PRO A CA 1
ATOM 3937 C C . PRO A 1 490 ? -4.701 -13.676 -8.012 1.00 28.00 490 PRO A C 1
ATOM 3939 O O . PRO A 1 490 ? -4.615 -13.943 -9.210 1.00 28.00 490 PRO A O 1
ATOM 3942 N N . SER A 1 491 ? -5.596 -12.788 -7.571 1.00 26.77 491 SER A N 1
ATOM 3943 C CA . SER A 1 491 ? -6.720 -12.267 -8.380 1.00 26.77 491 SER A CA 1
ATOM 3944 C C . SER A 1 491 ? -6.565 -10.828 -8.883 1.00 26.77 491 SER A C 1
ATOM 3946 O O . SER A 1 491 ? -7.426 -10.351 -9.620 1.00 26.77 491 SER A O 1
ATOM 3948 N N . GLY A 1 492 ? -5.468 -10.148 -8.544 1.00 34.81 492 GLY A N 1
ATOM 3949 C CA . GLY A 1 492 ? -5.340 -8.710 -8.775 1.00 34.81 492 GLY A CA 1
ATOM 3950 C C . GLY A 1 492 ? -6.156 -7.900 -7.765 1.00 34.81 492 GLY A C 1
ATOM 3951 O O . GLY A 1 492 ? -6.941 -8.445 -6.991 1.00 34.81 492 GLY A O 1
ATOM 3952 N N . CYS A 1 493 ? -5.929 -6.589 -7.736 1.00 34.03 493 CYS A N 1
ATOM 3953 C CA . CYS A 1 493 ? -6.608 -5.706 -6.796 1.00 34.03 493 CYS A CA 1
ATOM 3954 C C . CYS A 1 493 ? -8.043 -5.461 -7.279 1.00 34.03 493 CYS A C 1
ATOM 3956 O O . CYS A 1 493 ? -8.271 -4.742 -8.254 1.00 34.03 493 CYS A O 1
ATOM 3958 N N . THR A 1 494 ? -9.014 -6.080 -6.614 1.00 32.75 494 THR A N 1
ATOM 3959 C CA . THR A 1 494 ? -10.435 -5.804 -6.838 1.00 32.75 494 THR A CA 1
ATOM 3960 C C . THR A 1 494 ? -10.847 -4.604 -5.993 1.00 32.75 494 THR A C 1
ATOM 3962 O O . THR A 1 494 ? -10.511 -4.529 -4.810 1.00 32.75 494 THR A O 1
ATOM 3965 N N . VAL A 1 495 ? -11.574 -3.656 -6.589 1.00 31.95 495 VAL A N 1
ATOM 3966 C CA . VAL A 1 495 ? -12.299 -2.634 -5.824 1.00 31.95 495 VAL A CA 1
ATOM 3967 C C . VAL A 1 495 ? -13.378 -3.382 -5.047 1.00 31.95 495 VAL A C 1
ATOM 3969 O O . VAL A 1 495 ? -14.273 -3.960 -5.657 1.00 31.95 495 VAL A O 1
ATOM 3972 N N . ASP A 1 496 ? -13.258 -3.440 -3.723 1.00 33.47 496 ASP A N 1
ATOM 3973 C CA . ASP A 1 496 ? -14.294 -4.026 -2.871 1.00 33.47 496 ASP A CA 1
ATOM 3974 C C . ASP A 1 496 ? -15.439 -2.997 -2.784 1.00 33.47 496 ASP A C 1
ATOM 3976 O O . ASP A 1 496 ? -15.530 -2.203 -1.850 1.00 33.47 496 ASP A O 1
ATOM 3980 N N . GLU A 1 497 ? -16.263 -2.918 -3.836 1.00 30.59 497 GLU A N 1
ATOM 3981 C CA . GLU A 1 497 ? -17.456 -2.052 -3.873 1.00 30.59 497 GLU A CA 1
ATOM 3982 C C . GLU A 1 497 ? -18.528 -2.504 -2.859 1.00 30.59 497 GLU A C 1
ATOM 3984 O O . GLU A 1 497 ? -19.459 -1.751 -2.580 1.00 30.59 497 GLU A O 1
ATOM 3989 N N . ASP A 1 498 ? -18.350 -3.689 -2.263 1.00 32.44 498 ASP A N 1
ATOM 3990 C CA . ASP A 1 498 ? -19.264 -4.353 -1.329 1.00 32.44 498 ASP A CA 1
ATOM 3991 C C . ASP A 1 498 ? -18.793 -4.312 0.142 1.00 32.44 498 ASP A C 1
ATOM 3993 O O . ASP A 1 498 ? -19.291 -5.090 0.965 1.00 32.44 498 ASP A O 1
ATOM 3997 N N . TYR A 1 499 ? -17.865 -3.417 0.523 1.00 34.34 499 TYR A N 1
ATOM 3998 C CA . TYR A 1 499 ? -17.554 -3.216 1.946 1.00 34.34 499 TYR A CA 1
ATOM 3999 C C . TYR A 1 499 ? -18.772 -2.672 2.696 1.00 34.34 499 TYR A C 1
ATOM 4001 O O . TYR A 1 499 ? -19.078 -1.479 2.712 1.00 34.34 499 TYR A O 1
ATOM 4009 N N . ASP A 1 500 ? -19.466 -3.601 3.332 1.00 34.59 500 ASP A N 1
ATOM 4010 C CA . ASP A 1 500 ? -20.614 -3.375 4.179 1.00 34.59 500 ASP A CA 1
ATOM 4011 C C . ASP A 1 500 ? -20.149 -3.444 5.638 1.00 34.59 500 ASP A C 1
ATOM 4013 O O . ASP A 1 500 ? -19.947 -4.530 6.192 1.00 34.59 500 ASP A O 1
ATOM 4017 N N . GLU A 1 501 ? -20.003 -2.276 6.277 1.00 32.22 501 GLU A N 1
ATOM 4018 C CA . GLU A 1 501 ? -19.670 -2.132 7.707 1.00 32.22 501 GLU A CA 1
ATOM 4019 C C . GLU A 1 501 ? -20.561 -2.981 8.635 1.00 32.22 501 GLU A C 1
ATOM 4021 O O . GLU A 1 501 ? -20.226 -3.182 9.804 1.00 32.22 501 GLU A O 1
ATOM 4026 N N . THR A 1 502 ? -21.720 -3.450 8.161 1.00 33.66 502 THR A N 1
ATOM 4027 C CA . THR A 1 502 ? -22.659 -4.250 8.952 1.00 33.66 502 THR A CA 1
ATOM 4028 C C . THR A 1 502 ? -22.328 -5.745 8.993 1.00 33.66 502 THR A C 1
ATOM 4030 O O . THR A 1 502 ? -22.929 -6.463 9.798 1.00 33.66 502 THR A O 1
ATOM 4033 N N . LYS A 1 503 ? -21.381 -6.235 8.176 1.00 29.38 503 LYS A N 1
ATOM 4034 C CA . LYS A 1 503 ? -21.130 -7.680 7.993 1.00 29.38 503 LYS A CA 1
ATOM 4035 C C . LYS A 1 503 ? -19.814 -8.217 8.550 1.00 29.38 503 LYS A C 1
ATOM 4037 O O . LYS A 1 503 ? -19.715 -9.435 8.689 1.00 29.38 503 LYS A O 1
ATOM 4042 N N . ASP A 1 504 ? -18.859 -7.365 8.924 1.00 26.23 504 ASP A N 1
ATOM 4043 C CA . ASP A 1 504 ? -17.593 -7.798 9.533 1.00 26.23 504 ASP A CA 1
ATOM 4044 C C . ASP A 1 504 ? -17.546 -7.455 11.037 1.00 26.23 504 ASP A C 1
ATOM 4046 O O . ASP A 1 504 ? -17.182 -6.341 11.429 1.00 26.23 504 ASP A O 1
ATOM 4050 N N . PRO A 1 505 ? -17.923 -8.386 11.935 1.00 28.95 505 PRO A N 1
ATOM 4051 C CA . PRO A 1 505 ? -17.673 -8.208 13.355 1.00 28.95 505 PRO A CA 1
ATOM 4052 C C . PRO A 1 505 ? -16.167 -8.318 13.626 1.00 28.95 505 PRO A C 1
ATOM 4054 O O . PRO A 1 505 ? -15.545 -9.346 13.359 1.00 28.95 505 PRO A O 1
ATOM 4057 N N . VAL A 1 506 ? -15.585 -7.275 14.226 1.00 29.89 506 VAL A N 1
ATOM 4058 C CA . VAL A 1 506 ? -14.248 -7.343 14.839 1.00 29.89 506 VAL A CA 1
ATOM 4059 C C . VAL A 1 506 ? -14.190 -8.576 15.757 1.00 29.89 506 VAL A C 1
ATOM 4061 O O . VAL A 1 506 ? -15.107 -8.759 16.566 1.00 29.89 506 VAL A O 1
ATOM 4064 N N . PRO A 1 507 ? -13.142 -9.420 15.685 1.00 24.89 507 PRO A N 1
ATOM 4065 C CA . PRO A 1 507 ? -13.013 -10.571 16.566 1.00 24.89 507 PRO A CA 1
ATOM 4066 C C . PRO A 1 507 ? -12.979 -10.115 18.027 1.00 24.89 507 PRO A C 1
ATOM 4068 O O . PRO A 1 507 ? -12.029 -9.474 18.475 1.00 24.89 507 PRO A O 1
ATOM 4071 N N . VAL A 1 508 ? -14.015 -10.464 18.789 1.00 26.11 508 VAL A N 1
ATOM 4072 C CA . VAL A 1 508 ? -13.987 -10.364 20.249 1.00 26.11 508 VAL A CA 1
ATOM 4073 C C . VAL A 1 508 ? -12.966 -11.395 20.748 1.00 26.11 508 VAL A C 1
ATOM 4075 O O . VAL A 1 508 ? -13.096 -12.575 20.407 1.00 26.11 508 VAL A O 1
ATOM 4078 N N . PRO A 1 509 ? -11.950 -11.019 21.546 1.00 24.27 509 PRO A N 1
ATOM 4079 C CA . PRO A 1 509 ? -11.074 -12.000 22.166 1.00 24.27 509 PRO A CA 1
ATOM 4080 C C . PRO A 1 509 ? -11.914 -12.921 23.053 1.00 24.27 509 PRO A C 1
ATOM 4082 O O . PRO A 1 509 ? -12.604 -12.462 23.965 1.00 24.27 509 PRO A O 1
ATOM 4085 N N . ALA A 1 510 ? -11.858 -14.228 22.804 1.00 25.31 510 ALA A N 1
ATOM 4086 C CA . ALA A 1 510 ? -12.460 -15.203 23.699 1.00 25.31 510 ALA A CA 1
ATOM 4087 C C . ALA A 1 510 ? -11.729 -15.159 25.053 1.00 25.31 510 ALA A C 1
ATOM 4089 O O . ALA A 1 510 ? -10.617 -15.667 25.193 1.00 25.31 510 ALA A O 1
ATOM 4090 N N . LEU A 1 511 ? -12.356 -14.545 26.057 1.00 25.94 511 LEU A N 1
ATOM 4091 C CA . LEU A 1 511 ? -11.912 -14.621 27.444 1.00 25.94 511 LEU A CA 1
ATOM 4092 C C . LEU A 1 511 ? -12.221 -16.014 27.998 1.00 25.94 511 LEU A C 1
ATOM 4094 O O . LEU A 1 511 ? -13.364 -16.472 28.029 1.00 25.94 511 LEU A O 1
ATOM 4098 N N . SER A 1 512 ? -11.172 -16.698 28.446 1.00 28.81 512 SER A N 1
ATOM 4099 C CA . SER A 1 512 ? -11.247 -18.013 29.067 1.00 28.81 512 SER A CA 1
ATOM 4100 C C . SER A 1 512 ? -11.883 -17.928 30.457 1.00 28.81 512 SER A C 1
ATOM 4102 O O . SER A 1 512 ? -11.185 -17.709 31.447 1.00 28.81 512 SER A O 1
ATOM 4104 N N . HIS A 1 513 ? -13.187 -18.174 30.559 1.00 27.44 513 HIS A N 1
ATOM 4105 C CA . HIS A 1 513 ? -13.815 -18.539 31.827 1.00 27.44 513 HIS A CA 1
ATOM 4106 C C . HIS A 1 513 ? -14.265 -19.998 31.789 1.00 27.44 513 HIS A C 1
ATOM 4108 O O . HIS A 1 513 ? -15.227 -20.374 31.124 1.00 27.44 513 HIS A O 1
ATOM 4114 N N . LYS A 1 514 ? -13.533 -20.834 32.536 1.00 34.91 514 LYS A N 1
ATOM 4115 C CA . LYS A 1 514 ? -13.987 -22.160 32.951 1.00 34.91 514 LYS A CA 1
ATOM 4116 C C . LYS A 1 514 ? -15.232 -21.996 33.822 1.00 34.91 514 LYS A C 1
ATOM 4118 O O . LYS A 1 514 ? -15.131 -21.484 34.933 1.00 34.91 514 LYS A O 1
ATOM 4123 N N . LEU A 1 515 ? -16.357 -22.517 33.352 1.00 24.53 515 LEU A N 1
ATOM 4124 C CA . LEU A 1 515 ? -17.462 -22.971 34.186 1.00 24.53 515 LEU A CA 1
ATOM 4125 C C . LEU A 1 515 ? -17.941 -24.300 33.610 1.00 24.53 515 LEU A C 1
ATOM 4127 O O . LEU A 1 515 ? -18.327 -24.414 32.451 1.00 24.53 515 LEU A O 1
ATOM 4131 N N . SER A 1 516 ? -17.783 -25.325 34.434 1.00 31.81 516 SER A N 1
ATOM 4132 C CA . SER A 1 516 ? -18.114 -26.713 34.172 1.00 31.81 516 SER A CA 1
ATOM 4133 C C . SER A 1 516 ? -19.621 -26.900 34.055 1.00 31.81 516 SER A C 1
ATOM 4135 O O . SER A 1 516 ? -20.336 -26.498 34.967 1.00 31.81 516 SER A O 1
ATOM 4137 N N . THR A 1 517 ? -20.078 -27.640 33.049 1.00 28.50 517 THR A N 1
ATOM 4138 C CA . THR A 1 517 ? -21.141 -28.636 33.237 1.00 28.50 517 THR A CA 1
ATOM 4139 C C . THR A 1 517 ? -20.847 -29.830 32.328 1.00 28.50 517 THR A C 1
ATOM 4141 O O . THR A 1 517 ? -20.694 -29.704 31.116 1.00 28.50 517 THR A O 1
ATOM 4144 N N . HIS A 1 518 ? -20.649 -30.986 32.963 1.00 38.28 518 HIS A N 1
ATOM 4145 C CA . HIS A 1 518 ? -20.579 -32.301 32.338 1.00 38.28 518 HIS A CA 1
ATOM 4146 C C . HIS A 1 518 ? -21.833 -32.544 31.487 1.00 38.28 518 HIS A C 1
ATOM 4148 O O . HIS A 1 518 ? -22.901 -32.688 32.067 1.00 38.28 518 HIS A O 1
ATOM 4154 N N . ASP A 1 519 ? -21.682 -32.599 30.159 1.00 40.78 519 ASP A N 1
ATOM 4155 C CA . ASP A 1 519 ? -22.335 -33.605 29.289 1.00 40.78 519 ASP A CA 1
ATOM 4156 C C . ASP A 1 519 ? -21.923 -33.515 27.796 1.00 40.78 519 ASP A C 1
ATOM 4158 O O . ASP A 1 519 ? -22.403 -34.278 26.959 1.00 40.78 519 ASP A O 1
ATOM 4162 N N . GLU A 1 520 ? -20.995 -32.623 27.417 1.00 35.34 520 GLU A N 1
ATOM 4163 C CA . GLU A 1 520 ? -20.483 -32.550 26.032 1.00 35.34 520 GLU A CA 1
ATOM 4164 C C . GLU A 1 520 ? -19.169 -33.313 25.784 1.00 35.34 520 GLU A C 1
ATOM 4166 O O . GLU A 1 520 ? -18.866 -33.658 24.635 1.00 35.34 520 GLU A O 1
ATOM 4171 N N . ASP A 1 521 ? -18.393 -33.614 26.830 1.00 39.06 521 ASP A N 1
ATOM 4172 C CA . ASP A 1 521 ? -17.059 -34.219 26.686 1.00 39.06 521 ASP A CA 1
ATOM 4173 C C . ASP A 1 521 ? -17.113 -35.642 26.113 1.00 39.06 521 ASP A C 1
ATOM 4175 O O . ASP A 1 521 ? -16.232 -36.037 25.354 1.00 39.06 521 ASP A O 1
ATOM 4179 N N . HIS A 1 522 ? -18.193 -36.392 26.352 1.00 36.66 522 HIS A N 1
ATOM 4180 C CA . HIS A 1 522 ? -18.307 -37.763 25.848 1.00 36.66 522 HIS A CA 1
ATOM 4181 C C . HIS A 1 522 ? -18.618 -37.832 24.340 1.00 36.66 522 HIS A C 1
ATOM 4183 O O . HIS A 1 522 ? -18.147 -38.734 23.647 1.00 36.66 522 HIS A O 1
ATOM 4189 N N . ARG A 1 523 ? -19.347 -36.849 23.786 1.00 34.88 523 ARG A N 1
ATOM 4190 C CA . ARG A 1 523 ? -19.568 -36.748 22.327 1.00 34.88 523 ARG A CA 1
ATOM 4191 C C . ARG A 1 523 ? -18.377 -36.111 21.615 1.00 34.88 523 ARG A C 1
ATOM 4193 O O . ARG A 1 523 ? -18.043 -36.525 20.502 1.00 34.88 523 ARG A O 1
ATOM 4200 N N . LYS A 1 524 ? -17.698 -35.157 22.263 1.00 36.66 524 LYS A N 1
ATOM 4201 C CA . LYS A 1 524 ? -16.471 -34.538 21.744 1.00 36.66 524 LYS A CA 1
ATOM 4202 C C . LYS A 1 524 ? -15.285 -35.498 21.730 1.00 36.66 524 LYS A C 1
ATOM 4204 O O . LYS A 1 524 ? -14.482 -35.366 20.818 1.00 36.66 524 LYS A O 1
ATOM 4209 N N . ASP A 1 525 ? -15.193 -36.487 22.620 1.00 37.50 525 ASP A N 1
ATOM 4210 C CA . ASP A 1 525 ? -14.102 -37.478 22.594 1.00 37.50 525 ASP A CA 1
ATOM 4211 C C . ASP A 1 525 ? -14.244 -38.527 21.482 1.00 37.50 525 ASP A C 1
ATOM 4213 O O . ASP A 1 525 ? -13.246 -38.931 20.881 1.00 37.50 525 ASP A O 1
ATOM 4217 N N . VAL A 1 526 ? -15.473 -38.924 21.135 1.00 36.84 526 VAL A N 1
ATOM 4218 C CA . VAL A 1 526 ? -15.719 -39.838 20.003 1.00 36.84 526 VAL A CA 1
ATOM 4219 C C . VAL A 1 526 ? -15.536 -39.107 18.667 1.00 36.84 526 VAL A C 1
ATOM 4221 O O . VAL A 1 526 ? -14.889 -39.633 17.761 1.00 36.84 526 VAL A O 1
ATOM 4224 N N . ALA A 1 527 ? -16.002 -37.857 18.563 1.00 32.22 527 ALA A N 1
ATOM 4225 C CA . ALA A 1 527 ? -15.761 -37.013 17.391 1.00 32.22 527 ALA A CA 1
ATOM 4226 C C . ALA A 1 527 ? -14.287 -36.580 17.273 1.00 32.22 527 ALA A C 1
ATOM 4228 O O . ALA A 1 527 ? -13.747 -36.563 16.169 1.00 32.22 527 ALA A O 1
ATOM 4229 N N . LYS A 1 528 ? -13.591 -36.311 18.390 1.00 36.66 528 LYS A N 1
ATOM 4230 C CA . LYS A 1 528 ? -12.140 -36.071 18.395 1.00 36.66 528 LYS A CA 1
ATOM 4231 C C . LYS A 1 528 ? -11.378 -37.312 17.975 1.00 36.66 528 LYS A C 1
ATOM 4233 O O . LYS A 1 528 ? -10.495 -37.149 17.158 1.00 36.66 528 LYS A O 1
ATOM 4238 N N . LYS A 1 529 ? -11.722 -38.527 18.413 1.00 31.64 529 LYS A N 1
ATOM 4239 C CA . LYS A 1 529 ? -11.026 -39.744 17.948 1.00 31.64 529 LYS A CA 1
ATOM 4240 C C . LYS A 1 529 ? -11.227 -40.040 16.458 1.00 31.64 529 LYS A C 1
ATOM 4242 O O . LYS A 1 529 ? -10.327 -40.600 15.842 1.00 31.64 529 LYS A O 1
ATOM 4247 N N . LEU A 1 530 ? -12.354 -39.633 15.870 1.00 32.75 530 LEU A N 1
ATOM 4248 C CA . LEU A 1 530 ? -12.604 -39.779 14.430 1.00 32.75 530 LEU A CA 1
ATOM 4249 C C . LEU A 1 530 ? -11.991 -38.642 13.589 1.00 32.75 530 LEU A C 1
ATOM 4251 O O . LEU A 1 530 ? -11.614 -38.874 12.446 1.00 32.75 530 LEU A O 1
ATOM 4255 N N . ILE A 1 531 ? -11.824 -37.438 14.150 1.00 34.66 531 ILE A N 1
ATOM 4256 C CA . ILE A 1 531 ? -11.257 -36.269 13.446 1.00 34.66 531 ILE A CA 1
ATOM 4257 C C . ILE A 1 531 ? -9.744 -36.098 13.714 1.00 34.66 531 ILE A C 1
ATOM 4259 O O . ILE A 1 531 ? -9.019 -35.588 12.862 1.00 34.66 531 ILE A O 1
ATOM 4263 N N . SER A 1 532 ? -9.220 -36.580 14.844 1.00 33.56 532 SER A N 1
ATOM 4264 C CA . SER A 1 532 ? -7.789 -36.543 15.196 1.00 33.56 532 SER A CA 1
ATOM 4265 C C . SER A 1 532 ? -6.978 -37.683 14.580 1.00 33.56 532 SER A C 1
ATOM 4267 O O . SER A 1 532 ? -5.761 -37.692 14.723 1.00 33.56 532 SER A O 1
ATOM 4269 N N . GLY A 1 533 ? -7.625 -38.639 13.908 1.00 31.31 533 GLY A N 1
ATOM 4270 C CA . GLY A 1 533 ? -6.944 -39.651 13.097 1.00 31.31 533 GLY A CA 1
ATOM 4271 C C . GLY A 1 533 ? -6.562 -39.163 11.694 1.00 31.31 533 GLY A C 1
ATOM 4272 O O . GLY A 1 533 ? -5.744 -39.799 11.044 1.00 31.31 533 GLY A O 1
ATOM 4273 N N . ALA A 1 534 ? -7.124 -38.037 11.231 1.00 34.16 534 ALA A N 1
ATOM 4274 C CA . ALA A 1 534 ? -6.956 -37.545 9.857 1.00 34.16 534 ALA A CA 1
ATOM 4275 C C . ALA A 1 534 ? -6.381 -36.116 9.753 1.00 34.16 534 ALA A C 1
ATOM 4277 O O . ALA A 1 534 ? -6.210 -35.595 8.654 1.00 34.16 534 ALA A O 1
ATOM 4278 N N . LYS A 1 535 ? -6.053 -35.460 10.875 1.00 37.97 535 LYS A N 1
ATOM 4279 C CA . LYS A 1 535 ? -5.341 -34.170 10.890 1.00 37.97 535 LYS A CA 1
ATOM 4280 C C . LYS A 1 535 ? -4.091 -34.263 11.765 1.00 37.97 535 LYS A C 1
ATOM 4282 O O . LYS A 1 535 ? -4.209 -34.430 12.974 1.00 37.97 535 LYS A O 1
ATOM 4287 N N . LYS A 1 536 ? -2.935 -34.042 11.121 1.00 38.31 536 LYS A N 1
ATOM 4288 C CA . LYS A 1 536 ? -1.539 -34.038 11.611 1.00 38.31 536 LYS A CA 1
ATOM 4289 C C . LYS A 1 536 ? -0.802 -35.384 11.614 1.00 38.31 536 LYS A C 1
ATOM 4291 O O . LYS A 1 536 ? -0.423 -35.904 12.654 1.00 38.31 536 LYS A O 1
ATOM 4296 N N . ALA A 1 537 ? -0.394 -35.798 10.422 1.00 32.41 537 ALA A N 1
ATOM 4297 C CA . ALA A 1 537 ? 1.020 -35.641 10.106 1.00 32.41 537 ALA A CA 1
ATOM 4298 C C . ALA A 1 537 ? 1.093 -34.614 8.969 1.00 32.41 537 ALA A C 1
ATOM 4300 O O . ALA A 1 537 ? 0.757 -34.935 7.836 1.00 32.41 537 ALA A O 1
ATOM 4301 N N . GLU A 1 538 ? 1.455 -33.357 9.249 1.00 44.81 538 GLU A N 1
ATOM 4302 C CA . GLU A 1 538 ? 2.115 -32.594 8.186 1.00 44.81 538 GLU A CA 1
ATOM 4303 C C . GLU A 1 538 ? 3.338 -33.438 7.843 1.00 44.81 538 GLU A C 1
ATOM 4305 O O . GLU A 1 538 ? 4.201 -33.639 8.701 1.00 44.81 538 GLU A O 1
ATOM 4310 N N . MET A 1 539 ? 3.352 -34.055 6.660 1.00 52.16 539 MET A N 1
ATOM 4311 C CA . MET A 1 539 ? 4.552 -34.730 6.199 1.00 52.16 539 MET A CA 1
ATOM 4312 C C . MET A 1 539 ? 5.656 -33.682 6.223 1.00 52.16 539 MET A C 1
ATOM 4314 O O . MET A 1 539 ? 5.597 -32.694 5.494 1.00 52.16 539 MET A O 1
ATOM 4318 N N . ASN A 1 540 ? 6.626 -33.857 7.116 1.00 57.00 540 ASN A N 1
ATOM 4319 C CA . ASN A 1 540 ? 7.787 -32.996 7.143 1.00 57.00 540 ASN A CA 1
ATOM 4320 C C . ASN A 1 540 ? 8.548 -33.236 5.835 1.00 57.00 540 ASN A C 1
ATOM 4322 O O . ASN A 1 540 ? 9.170 -34.284 5.686 1.00 57.00 540 ASN A O 1
ATOM 4326 N N . LEU A 1 541 ? 8.434 -32.314 4.878 1.00 70.56 541 LEU A N 1
ATOM 4327 C CA . LEU A 1 541 ? 9.031 -32.436 3.547 1.00 70.56 541 LEU A CA 1
ATOM 4328 C C . LEU A 1 541 ? 10.473 -31.922 3.498 1.00 70.56 541 LEU A C 1
ATOM 4330 O O . LEU A 1 541 ? 11.066 -31.955 2.431 1.00 70.56 541 LEU A O 1
ATOM 4334 N N . THR A 1 542 ? 11.081 -31.481 4.606 1.00 70.44 542 THR A N 1
ATOM 4335 C CA . THR A 1 542 ? 12.427 -30.867 4.596 1.00 70.44 542 THR A CA 1
ATOM 4336 C C . THR A 1 542 ? 13.545 -31.781 4.079 1.00 70.44 542 THR A C 1
ATOM 4338 O O . THR A 1 542 ? 14.642 -31.300 3.820 1.00 70.44 542 THR A O 1
ATOM 4341 N N . TRP A 1 543 ? 13.294 -33.089 3.960 1.00 70.88 543 TRP A N 1
ATOM 4342 C CA . TRP A 1 543 ? 14.219 -34.070 3.381 1.00 70.88 543 TRP A CA 1
ATOM 4343 C C . TRP A 1 543 ? 14.054 -34.264 1.863 1.00 70.88 543 TRP A C 1
ATOM 4345 O O . TRP A 1 543 ? 14.890 -34.927 1.258 1.00 70.88 543 TRP A O 1
ATOM 4355 N N . THR A 1 544 ? 12.985 -33.736 1.261 1.00 84.31 544 THR A N 1
ATOM 4356 C CA . THR A 1 544 ? 12.723 -33.838 -0.186 1.00 84.31 544 THR A CA 1
ATOM 4357 C C . THR A 1 544 ? 13.645 -32.929 -0.985 1.00 84.31 544 THR A C 1
ATOM 4359 O O . THR A 1 544 ? 14.070 -31.883 -0.484 1.00 84.31 544 THR A O 1
ATOM 4362 N N . TYR A 1 545 ? 13.931 -33.298 -2.233 1.00 89.06 545 TYR A N 1
ATOM 4363 C CA . TYR A 1 545 ? 14.747 -32.481 -3.131 1.00 89.06 545 TYR A CA 1
ATOM 4364 C C . TYR A 1 545 ? 14.109 -31.108 -3.363 1.00 89.06 545 TYR A C 1
ATOM 4366 O O . TYR A 1 545 ? 14.789 -30.085 -3.280 1.00 89.06 545 TYR A O 1
ATOM 4374 N N . LEU A 1 546 ? 12.792 -31.078 -3.575 1.00 88.56 546 LEU A N 1
ATOM 4375 C CA . LEU A 1 546 ? 12.015 -29.865 -3.808 1.00 88.56 546 LEU A CA 1
ATOM 4376 C C . LEU A 1 546 ? 12.085 -28.869 -2.641 1.00 88.56 546 LEU A C 1
ATOM 4378 O O . LEU A 1 546 ? 12.058 -27.658 -2.869 1.00 88.56 546 LEU A O 1
ATOM 4382 N N . ALA A 1 547 ? 12.172 -29.359 -1.399 1.00 84.00 547 ALA A N 1
ATOM 4383 C CA . ALA A 1 547 ? 12.245 -28.516 -0.205 1.00 84.00 547 ALA A CA 1
ATOM 4384 C C . ALA A 1 547 ? 13.673 -28.207 0.267 1.00 84.00 547 ALA A C 1
ATOM 4386 O O . ALA A 1 547 ? 13.858 -27.303 1.084 1.00 84.00 547 ALA A O 1
ATOM 4387 N N . HIS A 1 548 ? 14.670 -28.961 -0.195 1.00 88.06 548 HIS A N 1
ATOM 4388 C CA . HIS A 1 548 ? 16.056 -28.806 0.225 1.00 88.06 548 HIS A CA 1
ATOM 4389 C C . HIS A 1 548 ? 16.747 -27.654 -0.524 1.00 88.06 548 HIS A C 1
ATOM 4391 O O . HIS A 1 548 ? 16.830 -27.657 -1.754 1.00 88.06 548 HIS A O 1
ATOM 4397 N N . GLU A 1 549 ? 17.295 -26.688 0.218 1.00 84.38 549 GLU A N 1
ATOM 4398 C CA . GLU A 1 549 ? 18.152 -25.624 -0.321 1.00 84.38 549 GLU A CA 1
ATOM 4399 C C . GLU A 1 549 ? 19.632 -25.982 -0.113 1.00 84.38 549 GLU A C 1
ATOM 4401 O O . GLU A 1 549 ? 20.075 -26.194 1.017 1.00 84.38 549 GLU A O 1
ATOM 4406 N N . SER A 1 550 ? 20.410 -26.039 -1.197 1.00 85.44 550 SER A N 1
ATOM 4407 C CA . SER A 1 550 ? 21.856 -26.261 -1.120 1.00 85.44 550 SER A CA 1
ATOM 4408 C C . SER A 1 550 ? 22.601 -25.009 -0.648 1.00 85.44 550 SER A C 1
ATOM 4410 O O . SER A 1 550 ? 22.481 -23.936 -1.235 1.00 85.44 550 SER A O 1
ATOM 4412 N N . GLU A 1 551 ? 23.473 -25.155 0.351 1.00 85.19 551 GLU A N 1
ATOM 4413 C CA . GLU A 1 551 ? 24.357 -24.065 0.790 1.00 85.19 551 GLU A CA 1
ATOM 4414 C C . GLU A 1 551 ? 25.472 -23.752 -0.222 1.00 85.19 551 GLU A C 1
ATOM 4416 O O . GLU A 1 551 ? 25.987 -22.634 -0.255 1.00 85.19 551 GLU A O 1
ATOM 4421 N N . GLN A 1 552 ? 25.834 -24.714 -1.076 1.00 88.88 552 GLN A N 1
ATOM 4422 C CA . GLN A 1 552 ? 26.948 -24.590 -2.023 1.00 88.88 552 GLN A CA 1
ATOM 4423 C C . GLN A 1 552 ? 26.513 -24.101 -3.407 1.00 88.88 552 GLN A C 1
ATOM 4425 O O . GLN A 1 552 ? 27.319 -23.502 -4.114 1.00 88.88 552 GLN A O 1
ATOM 4430 N N . LYS A 1 553 ? 25.249 -24.317 -3.783 1.00 94.00 553 LYS A N 1
ATOM 4431 C CA . LYS A 1 553 ? 24.722 -23.991 -5.114 1.00 94.00 553 LYS A CA 1
ATOM 4432 C C . LYS A 1 553 ? 23.779 -22.789 -5.075 1.00 94.00 553 LYS A C 1
ATOM 4434 O O . LYS A 1 553 ? 23.237 -22.447 -4.025 1.00 94.00 553 LYS A O 1
ATOM 4439 N N . ILE A 1 554 ? 23.591 -22.139 -6.220 1.00 94.12 554 ILE A N 1
ATOM 4440 C CA . ILE A 1 554 ? 22.550 -21.127 -6.420 1.00 94.12 554 ILE A CA 1
ATOM 4441 C C . ILE A 1 554 ? 21.238 -21.807 -6.828 1.00 94.12 554 ILE A C 1
ATOM 4443 O O . ILE A 1 554 ? 21.240 -22.707 -7.665 1.00 94.12 554 ILE A O 1
ATOM 4447 N N . ALA A 1 555 ? 20.111 -21.409 -6.238 1.00 94.44 555 ALA A N 1
ATOM 4448 C CA . ALA A 1 555 ? 18.811 -21.969 -6.606 1.00 94.44 555 ALA A CA 1
ATOM 4449 C C . ALA A 1 555 ? 18.329 -21.399 -7.949 1.00 94.44 555 ALA A C 1
ATOM 4451 O O . ALA A 1 555 ? 18.326 -20.179 -8.135 1.00 94.44 555 ALA A O 1
ATOM 4452 N N . VAL A 1 556 ? 17.894 -22.282 -8.850 1.00 96.19 556 VAL A N 1
ATOM 4453 C CA . VAL A 1 556 ? 17.209 -21.945 -10.102 1.00 96.19 556 VAL A CA 1
ATOM 4454 C C . VAL A 1 556 ? 15.822 -22.582 -10.070 1.00 96.19 556 VAL A C 1
ATOM 4456 O O . VAL A 1 556 ? 15.660 -23.771 -10.343 1.00 96.19 556 VAL A O 1
ATOM 4459 N N . ASP A 1 557 ? 14.819 -21.792 -9.701 1.00 96.12 557 ASP A N 1
ATOM 4460 C CA . ASP A 1 557 ? 13.457 -22.270 -9.467 1.00 96.12 557 ASP A CA 1
ATOM 4461 C C . ASP A 1 557 ? 12.577 -21.947 -10.679 1.00 96.12 557 ASP A C 1
ATOM 4463 O O . ASP A 1 557 ? 12.404 -20.783 -11.040 1.00 96.12 557 ASP A O 1
ATOM 4467 N N . THR A 1 558 ? 12.017 -22.977 -11.316 1.00 96.31 558 THR A N 1
ATOM 4468 C CA . THR A 1 558 ? 11.082 -22.846 -12.443 1.00 96.31 558 THR A CA 1
ATOM 4469 C C . THR A 1 558 ? 9.681 -23.218 -11.991 1.00 96.31 558 THR A C 1
ATOM 4471 O O . THR A 1 558 ? 9.404 -24.387 -11.719 1.00 96.31 558 THR A O 1
ATOM 4474 N N . PHE A 1 559 ? 8.785 -22.240 -11.958 1.00 96.25 559 PHE A N 1
ATOM 4475 C CA . PHE A 1 559 ? 7.371 -22.461 -11.703 1.00 96.25 559 PHE A CA 1
ATOM 4476 C C . PHE A 1 559 ? 6.629 -22.551 -13.024 1.00 96.25 559 PHE A C 1
ATOM 4478 O O . PHE A 1 559 ? 6.590 -21.582 -13.778 1.00 96.25 559 PHE A O 1
ATOM 4485 N N . ALA A 1 560 ? 6.046 -23.706 -13.323 1.00 95.56 560 ALA A N 1
ATOM 4486 C CA . ALA A 1 560 ? 5.318 -23.893 -14.567 1.00 95.56 560 ALA A CA 1
ATOM 4487 C C . ALA A 1 560 ? 4.195 -24.920 -14.425 1.00 95.56 560 ALA A C 1
ATOM 4489 O O . ALA A 1 560 ? 4.187 -25.748 -13.514 1.00 95.56 560 ALA A O 1
ATOM 4490 N N . MET A 1 561 ? 3.242 -24.863 -15.352 1.00 93.56 561 MET A N 1
ATOM 4491 C CA . MET A 1 561 ? 2.253 -25.916 -15.540 1.00 93.56 561 MET A CA 1
ATOM 4492 C C . MET A 1 561 ? 2.681 -26.836 -16.688 1.00 93.56 561 MET A C 1
ATOM 4494 O O . MET A 1 561 ? 3.104 -26.382 -17.756 1.00 93.56 561 MET A O 1
ATOM 4498 N N . SER A 1 562 ? 2.518 -28.138 -16.491 1.00 94.06 562 SER A N 1
ATOM 4499 C CA . SER A 1 562 ? 2.962 -29.211 -17.388 1.00 94.06 562 SER A CA 1
ATOM 4500 C C . SER A 1 562 ? 2.308 -29.224 -18.771 1.00 94.06 562 SER A C 1
ATOM 4502 O O . SER A 1 562 ? 2.784 -29.947 -19.651 1.00 94.06 562 SER A O 1
ATOM 4504 N N . ARG A 1 563 ? 1.231 -28.454 -18.987 1.00 92.38 563 ARG A N 1
ATOM 4505 C CA . ARG A 1 563 ? 0.529 -28.316 -20.276 1.00 92.38 563 ARG A CA 1
ATOM 4506 C C . ARG A 1 563 ? 0.515 -26.877 -20.809 1.00 92.38 563 ARG A C 1
ATOM 4508 O O . ARG A 1 563 ? -0.222 -26.575 -21.748 1.00 92.38 563 ARG A O 1
ATOM 4515 N N . CYS A 1 564 ? 1.349 -25.991 -20.267 1.00 91.94 564 CYS A N 1
ATOM 4516 C CA . CYS A 1 564 ? 1.464 -24.613 -20.738 1.00 91.94 564 CYS A CA 1
ATOM 4517 C C . CYS A 1 564 ? 2.376 -24.497 -21.973 1.00 91.94 564 CYS A C 1
ATOM 4519 O O . CYS A 1 564 ? 3.496 -24.998 -21.970 1.00 91.94 564 CYS A O 1
ATOM 4521 N N . GLY A 1 565 ? 1.911 -23.817 -23.029 1.00 90.75 565 GLY A N 1
ATOM 4522 C CA . GLY A 1 565 ? 2.687 -23.609 -24.261 1.00 90.75 565 GLY A CA 1
ATOM 4523 C C . GLY A 1 565 ? 3.975 -22.818 -24.035 1.00 90.75 565 GLY A C 1
ATOM 4524 O O . GLY A 1 565 ? 5.040 -23.283 -24.433 1.00 90.75 565 GLY A O 1
ATOM 4525 N N . ASP A 1 566 ? 3.875 -21.697 -23.323 1.00 89.94 566 ASP A N 1
ATOM 4526 C CA . ASP A 1 566 ? 4.995 -20.792 -23.037 1.00 89.94 566 ASP A CA 1
ATOM 4527 C C . ASP A 1 566 ? 6.106 -21.505 -22.245 1.00 89.94 566 ASP A C 1
ATOM 4529 O O . ASP A 1 566 ? 7.294 -21.249 -22.437 1.00 89.94 566 ASP A O 1
ATOM 4533 N N . PHE A 1 567 ? 5.741 -22.478 -21.396 1.00 93.25 567 PHE A N 1
ATOM 4534 C CA . PHE A 1 567 ? 6.723 -23.297 -20.681 1.00 93.25 567 PHE A CA 1
ATOM 4535 C C . PHE A 1 567 ? 7.540 -24.164 -21.640 1.00 93.25 567 PHE A C 1
ATOM 4537 O O . PHE A 1 567 ? 8.763 -24.182 -21.535 1.00 93.25 567 PHE A O 1
ATOM 4544 N N . TYR A 1 568 ? 6.899 -24.847 -22.594 1.00 93.12 568 TYR A N 1
ATOM 4545 C CA . TYR A 1 568 ? 7.624 -25.661 -23.577 1.00 93.12 568 TYR A CA 1
ATOM 4546 C C . TYR A 1 568 ? 8.410 -24.812 -24.574 1.00 93.12 568 TYR A C 1
ATOM 4548 O O . TYR A 1 568 ? 9.498 -25.211 -24.983 1.00 93.12 568 TYR A O 1
ATOM 4556 N N . GLU A 1 569 ? 7.901 -23.638 -24.946 1.00 91.00 569 GLU A N 1
ATOM 4557 C CA . GLU A 1 569 ? 8.668 -22.675 -25.735 1.00 91.00 569 GLU A CA 1
ATOM 4558 C C . GLU A 1 569 ? 9.962 -22.310 -25.003 1.00 91.00 569 GLU A C 1
ATOM 4560 O O . GLU A 1 569 ? 11.052 -22.411 -25.573 1.00 91.00 569 GLU A O 1
ATOM 4565 N N . ARG A 1 570 ? 9.870 -21.996 -23.707 1.00 89.31 570 ARG A N 1
ATOM 4566 C CA . ARG A 1 570 ? 11.040 -21.647 -22.904 1.00 89.31 570 ARG A CA 1
ATOM 4567 C C . ARG A 1 570 ? 11.989 -22.817 -22.665 1.00 89.31 570 ARG A C 1
ATOM 4569 O O . ARG A 1 570 ? 13.211 -22.661 -22.730 1.00 89.31 570 ARG A O 1
ATOM 4576 N N . LEU A 1 571 ? 11.423 -23.988 -22.397 1.00 93.31 571 LEU A N 1
ATOM 4577 C CA . LEU A 1 571 ? 12.155 -25.235 -22.235 1.00 93.31 571 LEU A CA 1
ATOM 4578 C C . LEU A 1 571 ? 13.029 -25.503 -23.467 1.00 93.31 571 LEU A C 1
ATOM 4580 O O . LEU A 1 571 ? 14.215 -25.773 -23.319 1.00 93.31 571 LEU A O 1
ATOM 4584 N N . ASN A 1 572 ? 12.472 -25.355 -24.670 1.00 92.94 572 ASN A N 1
ATOM 4585 C CA . ASN A 1 572 ? 13.163 -25.649 -25.926 1.00 92.94 572 ASN A CA 1
ATOM 4586 C C . ASN A 1 572 ? 14.158 -24.570 -26.361 1.00 92.94 572 ASN A C 1
ATOM 4588 O O . ASN A 1 572 ? 15.176 -24.895 -26.965 1.00 92.94 572 ASN A O 1
ATOM 4592 N N . THR A 1 573 ? 13.863 -23.298 -26.097 1.00 90.50 573 THR A N 1
ATOM 4593 C CA . THR A 1 573 ? 14.694 -22.176 -26.566 1.00 90.50 573 THR A CA 1
ATOM 4594 C C . THR A 1 573 ? 15.865 -21.874 -25.642 1.00 90.50 573 THR A C 1
ATOM 4596 O O . THR A 1 573 ? 16.898 -21.405 -26.116 1.00 90.50 573 THR A O 1
ATOM 4599 N N . VAL A 1 574 ? 15.733 -22.153 -24.340 1.00 92.38 574 VAL A N 1
ATOM 4600 C CA . VAL A 1 574 ? 16.750 -21.766 -23.351 1.00 92.38 574 VAL A CA 1
ATOM 4601 C C . VAL A 1 574 ? 17.169 -22.892 -22.427 1.00 92.38 574 VAL A C 1
ATOM 4603 O O . VAL A 1 574 ? 18.365 -23.126 -22.282 1.00 92.38 574 VAL A O 1
ATOM 4606 N N . ILE A 1 575 ? 16.226 -23.591 -21.795 1.00 93.94 575 ILE A N 1
ATOM 4607 C CA . ILE A 1 575 ? 16.584 -24.504 -20.703 1.00 93.94 575 ILE A CA 1
ATOM 4608 C C . ILE A 1 575 ? 17.278 -25.768 -21.229 1.00 93.94 575 ILE A C 1
ATOM 4610 O O . ILE A 1 575 ? 18.336 -26.128 -20.728 1.00 93.94 575 ILE A O 1
ATOM 4614 N N . LEU A 1 576 ? 16.740 -26.429 -22.257 1.00 95.38 576 LEU A N 1
ATOM 4615 C CA . LEU A 1 576 ? 17.390 -27.600 -22.854 1.00 95.38 576 LEU A CA 1
ATOM 4616 C C . LEU A 1 576 ? 18.726 -27.232 -23.526 1.00 95.38 576 LEU A C 1
ATOM 4618 O O . LEU A 1 576 ? 19.717 -27.904 -23.238 1.00 95.38 576 LEU A O 1
ATOM 4622 N N . PRO A 1 577 ? 18.825 -26.142 -24.320 1.00 96.38 577 PRO A N 1
ATOM 4623 C CA . PRO A 1 577 ? 20.112 -25.714 -24.865 1.00 96.38 577 PRO A CA 1
ATOM 4624 C C . PRO A 1 577 ? 21.150 -25.330 -23.799 1.00 96.38 577 PRO A C 1
ATOM 4626 O O . PRO A 1 577 ? 22.341 -25.529 -24.033 1.00 96.38 577 PRO A O 1
ATOM 4629 N N . LEU A 1 578 ? 20.734 -24.833 -22.623 1.00 95.69 578 LEU A N 1
ATOM 4630 C CA . LEU A 1 578 ? 21.639 -24.602 -21.488 1.00 95.69 578 LEU A CA 1
ATOM 4631 C C . LEU A 1 578 ? 22.323 -25.906 -21.068 1.00 95.69 578 LEU A C 1
ATOM 4633 O O . LEU A 1 578 ? 23.540 -25.915 -20.915 1.00 95.69 578 LEU A O 1
ATOM 4637 N N . PHE A 1 579 ? 21.573 -26.997 -20.900 1.00 94.81 579 PHE A N 1
ATOM 4638 C CA . PHE A 1 579 ? 22.152 -28.282 -20.495 1.00 94.81 579 PHE A CA 1
ATOM 4639 C C . PHE A 1 579 ? 22.968 -28.943 -21.607 1.00 94.81 579 PHE A C 1
ATOM 4641 O O . PHE A 1 579 ? 23.987 -29.563 -21.312 1.00 94.81 579 PHE A O 1
ATOM 4648 N N . ASP A 1 580 ? 22.571 -28.769 -22.871 1.00 92.81 580 ASP A N 1
ATOM 4649 C CA . ASP A 1 580 ? 23.337 -29.274 -24.015 1.00 92.81 580 ASP A CA 1
ATOM 4650 C C . ASP A 1 580 ? 24.691 -28.536 -24.155 1.00 92.81 580 ASP A C 1
ATOM 4652 O O . ASP A 1 580 ? 25.699 -29.154 -24.500 1.00 92.81 580 ASP A O 1
ATOM 4656 N N . LYS A 1 581 ? 24.736 -27.222 -23.878 1.00 94.88 581 LYS A N 1
ATOM 4657 C CA . LYS A 1 581 ? 25.944 -26.388 -24.035 1.00 94.88 581 LYS A CA 1
ATOM 4658 C C . LYS A 1 581 ? 26.821 -26.324 -22.780 1.00 94.88 581 LYS A C 1
ATOM 4660 O O . LYS A 1 581 ? 28.044 -26.291 -22.896 1.00 94.88 581 LYS A O 1
ATOM 4665 N N . TYR A 1 582 ? 26.210 -26.315 -21.598 1.00 95.50 582 TYR A N 1
ATOM 4666 C CA . TYR A 1 582 ? 26.869 -26.139 -20.301 1.00 95.50 582 TYR A CA 1
ATOM 4667 C C . TYR A 1 582 ? 26.421 -27.213 -19.290 1.00 95.50 582 TYR A C 1
ATOM 4669 O O . TYR A 1 582 ? 25.843 -26.882 -18.255 1.00 95.50 582 TYR A O 1
ATOM 4677 N N . PRO A 1 583 ? 26.685 -28.510 -19.532 1.00 93.06 583 PRO A N 1
ATOM 4678 C CA . PRO A 1 583 ? 26.216 -29.590 -18.654 1.00 93.06 583 PRO A CA 1
ATOM 4679 C C . PRO A 1 583 ? 26.750 -29.489 -17.212 1.00 93.06 583 PRO A C 1
ATOM 4681 O O . PRO A 1 583 ? 26.067 -29.892 -16.266 1.00 93.06 583 PRO A O 1
ATOM 4684 N N . GLU A 1 584 ? 27.937 -28.902 -17.031 1.00 94.19 584 GLU A N 1
ATOM 4685 C CA . GLU A 1 584 ? 28.569 -28.672 -15.724 1.00 94.19 584 GLU A CA 1
ATOM 4686 C C . GLU A 1 584 ? 27.939 -27.505 -14.936 1.00 94.19 584 GLU A C 1
ATOM 4688 O O . GLU A 1 584 ? 28.265 -27.292 -13.772 1.00 94.19 584 GLU A O 1
ATOM 4693 N N . ILE A 1 585 ? 26.964 -26.77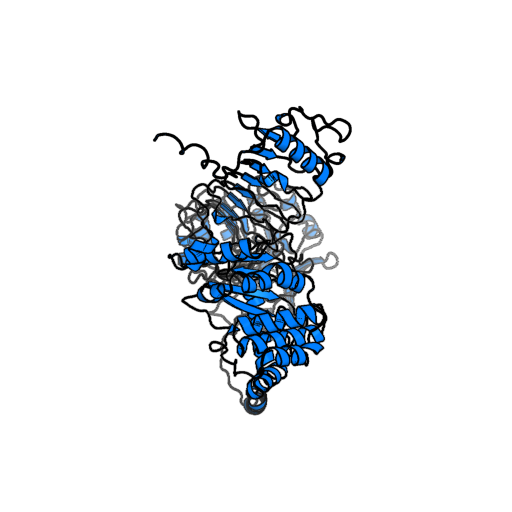1 -15.496 1.00 94.81 585 ILE A N 1
ATOM 4694 C CA . ILE A 1 585 ? 26.274 -25.680 -14.778 1.00 94.81 585 ILE A CA 1
ATOM 4695 C C . ILE A 1 585 ? 25.575 -26.175 -13.499 1.00 94.81 585 ILE A C 1
ATOM 4697 O O . ILE A 1 585 ? 25.401 -25.431 -12.534 1.00 94.81 585 ILE A O 1
ATOM 4701 N N . THR A 1 586 ? 25.217 -27.459 -13.459 1.00 94.69 586 THR A N 1
ATOM 4702 C CA . THR A 1 586 ? 24.636 -28.122 -12.284 1.00 94.69 586 THR A CA 1
ATOM 4703 C C . THR A 1 586 ? 25.601 -28.248 -11.104 1.00 94.69 586 THR A C 1
ATOM 4705 O O . THR A 1 586 ? 25.155 -28.508 -9.984 1.00 94.69 586 THR A O 1
ATOM 4708 N N . GLU A 1 587 ? 26.907 -28.052 -11.297 1.00 93.75 587 GLU A N 1
ATOM 4709 C CA . GLU A 1 587 ? 27.882 -28.018 -10.202 1.00 93.75 587 GLU A CA 1
ATOM 4710 C C . GLU A 1 587 ? 27.691 -26.782 -9.323 1.00 93.75 587 GLU A C 1
ATOM 4712 O O . GLU A 1 587 ? 27.840 -26.859 -8.104 1.00 93.75 587 GLU A O 1
ATOM 4717 N N . ILE A 1 588 ? 27.269 -25.673 -9.933 1.00 95.06 588 ILE A N 1
ATOM 4718 C CA . ILE A 1 588 ? 27.093 -24.383 -9.264 1.00 95.06 588 ILE A CA 1
ATOM 4719 C C . ILE A 1 588 ? 25.623 -24.029 -9.032 1.00 95.06 588 ILE A C 1
ATOM 4721 O O . ILE A 1 588 ? 25.335 -23.200 -8.171 1.00 95.06 588 ILE A O 1
ATOM 4725 N N . ALA A 1 589 ? 24.686 -24.652 -9.753 1.00 96.25 589 ALA A N 1
ATOM 4726 C CA . ALA A 1 589 ? 23.257 -24.356 -9.682 1.00 96.25 589 ALA A CA 1
ATOM 4727 C C . ALA A 1 589 ? 22.403 -25.590 -9.350 1.00 96.25 589 ALA A C 1
ATOM 4729 O O . ALA A 1 589 ? 22.624 -26.687 -9.860 1.00 96.25 589 ALA A O 1
ATOM 4730 N N . GLN A 1 590 ? 21.398 -25.402 -8.494 1.00 96.31 590 GLN A N 1
ATOM 4731 C CA . GLN A 1 590 ? 20.385 -26.401 -8.156 1.00 96.31 590 GLN A CA 1
ATOM 4732 C C . GLN A 1 590 ? 19.070 -26.031 -8.849 1.00 96.31 590 GLN A C 1
ATOM 4734 O O . GLN A 1 590 ? 18.437 -25.042 -8.482 1.00 96.31 590 GLN A O 1
ATOM 4739 N N . PHE A 1 591 ? 18.659 -26.831 -9.833 1.00 97.00 591 PHE A N 1
ATOM 4740 C CA . PHE A 1 591 ? 17.448 -26.592 -10.618 1.00 97.00 591 PHE A CA 1
ATOM 4741 C C . PHE A 1 591 ? 16.253 -27.306 -10.001 1.00 97.00 591 PHE A C 1
ATOM 4743 O O . PHE A 1 591 ? 16.286 -28.522 -9.828 1.00 97.00 591 PHE A O 1
ATOM 4750 N N . LYS A 1 592 ? 15.187 -26.566 -9.704 1.00 96.81 592 LYS A N 1
ATOM 4751 C CA . LYS A 1 592 ? 13.955 -27.112 -9.126 1.00 96.81 592 LYS A CA 1
ATOM 4752 C C . LYS A 1 592 ? 12.754 -26.758 -9.988 1.00 96.81 592 LYS A C 1
ATOM 4754 O O . LYS A 1 592 ? 12.636 -25.633 -10.479 1.00 96.81 592 LYS A O 1
ATOM 4759 N N . HIS A 1 593 ? 11.843 -27.713 -10.136 1.00 97.06 593 HIS A N 1
ATOM 4760 C CA . HIS A 1 593 ? 10.571 -27.510 -10.814 1.00 97.06 593 HIS A CA 1
ATOM 4761 C C . HIS A 1 593 ? 9.433 -27.458 -9.796 1.00 97.06 593 HIS A C 1
ATOM 4763 O O . HIS A 1 593 ? 9.246 -28.376 -8.998 1.00 97.06 593 HIS A O 1
ATOM 4769 N N . PHE A 1 594 ? 8.639 -26.398 -9.859 1.00 97.12 594 PHE A N 1
ATOM 4770 C CA . PHE A 1 594 ? 7.457 -26.213 -9.035 1.00 97.12 594 PHE A CA 1
ATOM 4771 C C . PHE A 1 594 ? 6.209 -26.198 -9.913 1.00 97.12 594 PHE A C 1
ATOM 4773 O O . PHE A 1 594 ? 6.140 -25.483 -10.914 1.00 97.12 594 PHE A O 1
ATOM 4780 N N . SER A 1 595 ? 5.195 -26.952 -9.493 1.00 95.12 595 SER A N 1
ATOM 4781 C CA . SER A 1 595 ? 3.878 -26.894 -10.118 1.00 95.12 595 SER A CA 1
ATOM 4782 C C . SER A 1 595 ? 3.181 -25.584 -9.777 1.00 95.12 595 SER A C 1
ATOM 4784 O O . SER A 1 595 ? 3.238 -25.092 -8.647 1.00 95.12 595 SER A O 1
ATOM 4786 N N . MET A 1 596 ? 2.460 -25.057 -10.760 1.00 92.62 596 MET A N 1
ATOM 4787 C CA . MET A 1 596 ? 1.586 -23.904 -10.580 1.00 92.62 596 MET A CA 1
ATOM 4788 C C . MET A 1 596 ? 0.114 -24.249 -10.350 1.00 92.62 596 MET A C 1
ATOM 4790 O O . MET A 1 596 ? -0.694 -23.337 -10.139 1.00 92.62 596 MET A O 1
ATOM 4794 N N . SER A 1 597 ? -0.240 -25.533 -10.385 1.00 90.81 597 SER A N 1
ATOM 4795 C CA . SER A 1 597 ? -1.598 -25.988 -10.107 1.00 90.81 597 SER A CA 1
ATOM 4796 C C . SER A 1 597 ? -2.036 -25.568 -8.697 1.00 90.81 597 SER A C 1
ATOM 4798 O O . SER A 1 597 ? -1.264 -25.572 -7.738 1.00 90.81 597 SER A O 1
ATOM 4800 N N . GLU A 1 598 ? -3.297 -25.170 -8.575 1.00 86.75 598 GLU A N 1
ATOM 4801 C CA . GLU A 1 598 ? -3.950 -24.843 -7.310 1.00 86.75 598 GLU A CA 1
ATOM 4802 C C . GLU A 1 598 ? -4.149 -26.123 -6.501 1.00 86.75 598 GLU A C 1
ATOM 4804 O O . GLU A 1 598 ? -4.748 -27.081 -6.996 1.00 86.75 598 GLU A O 1
ATOM 4809 N N . TYR A 1 599 ? -3.695 -26.155 -5.250 1.00 83.31 599 TYR A N 1
ATOM 4810 C CA . TYR A 1 599 ? -3.946 -27.302 -4.385 1.00 83.31 599 TYR A CA 1
ATOM 4811 C C . TYR A 1 599 ? -5.328 -27.194 -3.744 1.00 83.31 599 TYR A C 1
ATOM 4813 O O . TYR A 1 599 ? -5.665 -26.202 -3.097 1.00 83.31 599 TYR A O 1
ATOM 4821 N N . ASN A 1 600 ? -6.135 -28.243 -3.881 1.00 74.75 600 ASN A N 1
ATOM 4822 C CA . ASN A 1 600 ? -7.421 -28.325 -3.211 1.00 74.75 600 ASN A CA 1
ATOM 4823 C C . ASN A 1 600 ? -7.781 -29.793 -2.922 1.00 74.75 600 ASN A C 1
ATOM 4825 O O . ASN A 1 600 ? -8.128 -30.543 -3.841 1.00 74.75 600 ASN A O 1
ATOM 4829 N N . PRO A 1 601 ? -7.780 -30.204 -1.640 1.00 68.06 601 PRO A N 1
ATOM 4830 C CA . PRO A 1 601 ? -7.981 -31.598 -1.253 1.00 68.06 601 PRO A CA 1
ATOM 4831 C C . PRO A 1 601 ? -9.412 -32.101 -1.493 1.00 68.06 601 PRO A C 1
ATOM 4833 O O . PRO A 1 601 ? -9.668 -33.293 -1.347 1.00 68.06 601 PRO A O 1
ATOM 4836 N N . ARG A 1 602 ? -10.362 -31.221 -1.856 1.00 67.44 602 ARG A N 1
ATOM 4837 C CA . ARG A 1 602 ? -11.729 -31.623 -2.233 1.00 67.44 602 ARG A CA 1
ATOM 4838 C C . ARG A 1 602 ? -11.788 -32.294 -3.606 1.00 67.44 602 ARG A C 1
ATOM 4840 O O . ARG A 1 602 ? -12.757 -33.000 -3.875 1.00 67.44 602 ARG A O 1
ATOM 4847 N N . TYR A 1 603 ? -10.789 -32.083 -4.462 1.00 64.56 603 TYR A N 1
ATOM 4848 C CA . TYR A 1 603 ? -10.715 -32.718 -5.776 1.00 64.56 603 TYR A CA 1
ATOM 4849 C C . TYR A 1 603 ? -9.965 -34.046 -5.693 1.00 64.56 603 TYR A C 1
ATOM 4851 O O . TYR A 1 603 ? -8.984 -34.186 -4.964 1.00 64.56 603 TYR A O 1
ATOM 4859 N N . SER A 1 604 ? -10.414 -35.040 -6.459 1.00 65.62 604 SER A N 1
ATOM 4860 C CA . SER A 1 604 ? -9.882 -36.407 -6.399 1.00 65.62 604 SER A CA 1
ATOM 4861 C C . SER A 1 604 ? -8.409 -36.522 -6.801 1.00 65.62 604 SER A C 1
ATOM 4863 O O . SER A 1 604 ? -7.751 -37.452 -6.348 1.00 65.62 604 SER A O 1
ATOM 4865 N N . ASN A 1 605 ? -7.886 -35.593 -7.600 1.00 64.56 605 ASN A N 1
ATOM 4866 C CA . ASN A 1 605 ? -6.476 -35.448 -7.990 1.00 64.56 605 ASN A CA 1
ATOM 4867 C C . ASN A 1 605 ? -5.680 -34.496 -7.081 1.00 64.56 605 ASN A C 1
ATOM 4869 O O . ASN A 1 605 ? -4.482 -34.336 -7.285 1.00 64.56 605 ASN A O 1
ATOM 4873 N N . GLY A 1 606 ? -6.319 -33.876 -6.086 1.00 67.88 606 GLY A N 1
ATOM 4874 C CA . GLY A 1 606 ? -5.675 -32.967 -5.140 1.00 67.88 606 GLY A CA 1
ATOM 4875 C C . GLY A 1 606 ? -5.543 -31.515 -5.608 1.00 67.88 606 GLY A C 1
ATOM 4876 O O . GLY A 1 606 ? -4.987 -30.717 -4.860 1.00 67.88 606 GLY A O 1
ATOM 4877 N N . GLY A 1 607 ? -6.055 -31.133 -6.785 1.00 81.81 607 GLY A N 1
ATOM 4878 C CA . GLY A 1 607 ? -5.910 -29.756 -7.260 1.00 81.81 607 GLY A CA 1
ATOM 4879 C C . GLY A 1 607 ? -6.693 -29.376 -8.515 1.00 81.81 607 GLY A C 1
ATOM 4880 O O . GLY A 1 607 ? -7.396 -30.190 -9.115 1.00 81.81 607 GLY A O 1
ATOM 4881 N N . LEU A 1 608 ? -6.556 -28.111 -8.902 1.00 81.19 608 LEU A N 1
ATOM 4882 C CA . LEU A 1 608 ? -7.154 -27.480 -10.079 1.00 81.19 608 LEU A CA 1
ATOM 4883 C C . LEU A 1 608 ? -6.076 -26.770 -10.900 1.00 81.19 608 LEU A C 1
ATOM 4885 O O . LEU A 1 608 ? -5.108 -26.254 -10.354 1.00 81.19 608 LEU A O 1
ATOM 4889 N N . SER A 1 609 ? -6.268 -26.671 -12.210 1.00 84.88 609 SER A N 1
ATOM 4890 C CA . SER A 1 609 ? -5.388 -25.888 -13.080 1.00 84.88 609 SER A CA 1
ATOM 4891 C C . SER A 1 609 ? -6.167 -25.282 -14.248 1.00 84.88 609 SER A C 1
ATOM 4893 O O . SER A 1 609 ? -7.317 -25.660 -14.503 1.00 84.88 609 SER A O 1
ATOM 4895 N N . LYS A 1 610 ? -5.537 -24.357 -14.986 1.00 72.56 610 LYS A N 1
ATOM 4896 C CA . LYS A 1 610 ? -6.157 -23.691 -16.145 1.00 72.56 610 LYS A CA 1
ATOM 4897 C C . LYS A 1 610 ? -6.429 -24.651 -17.310 1.00 72.56 610 LYS A C 1
ATOM 4899 O O . LYS A 1 610 ? -7.402 -24.444 -18.030 1.00 72.56 610 LYS A O 1
ATOM 4904 N N . HIS A 1 611 ? -5.635 -25.711 -17.473 1.00 70.62 611 HIS A N 1
ATOM 4905 C CA . HIS A 1 611 ? -5.839 -26.736 -18.507 1.00 70.62 611 HIS A CA 1
ATOM 4906 C C . HIS A 1 611 ? -6.508 -28.011 -17.964 1.00 70.62 611 HIS A C 1
ATOM 4908 O O . HIS A 1 611 ? -6.554 -29.041 -18.643 1.00 70.62 611 HIS A O 1
ATOM 4914 N N . GLY A 1 612 ? -7.079 -27.930 -16.760 1.00 74.75 612 GLY A N 1
ATOM 4915 C CA . GLY A 1 612 ? -7.945 -28.945 -16.181 1.00 74.75 612 GLY A CA 1
ATOM 4916 C C . GLY A 1 612 ? -7.218 -30.149 -15.584 1.00 74.75 612 GLY A C 1
ATOM 4917 O O . GLY A 1 612 ? -6.020 -30.153 -15.322 1.00 74.75 612 GLY A O 1
ATOM 4918 N N . TYR A 1 613 ? -7.992 -31.206 -15.347 1.00 76.94 613 TYR A N 1
ATOM 4919 C CA . TYR A 1 613 ? -7.585 -32.374 -14.561 1.00 76.94 613 TYR A CA 1
ATOM 4920 C C . TYR A 1 613 ? -6.285 -33.048 -15.037 1.00 76.94 613 TYR A C 1
ATOM 4922 O O . TYR A 1 613 ? -5.472 -33.481 -14.219 1.00 76.94 613 TYR A O 1
ATOM 4930 N N . GLU A 1 614 ? -6.084 -33.125 -16.354 1.00 84.12 614 GLU A N 1
ATOM 4931 C CA . GLU A 1 614 ? -4.925 -33.779 -16.969 1.00 84.12 614 GLU A CA 1
ATOM 4932 C C . GLU A 1 614 ? -3.609 -33.043 -16.672 1.00 84.12 614 GLU A C 1
ATOM 4934 O O . GLU A 1 614 ? -2.581 -33.687 -16.481 1.00 84.12 614 GLU A O 1
ATOM 4939 N N . GLU A 1 615 ? -3.633 -31.711 -16.584 1.00 89.75 615 GLU A N 1
ATOM 4940 C CA . GLU A 1 615 ? -2.454 -30.910 -16.235 1.00 89.75 615 GLU A CA 1
ATOM 4941 C C . GLU A 1 615 ? -2.076 -31.077 -14.766 1.00 89.75 615 GLU A C 1
ATOM 4943 O O . GLU A 1 615 ? -0.912 -31.303 -14.474 1.00 89.75 615 GLU A O 1
ATOM 4948 N N . VAL A 1 616 ? -3.044 -31.095 -13.844 1.00 88.31 616 VAL A N 1
ATOM 4949 C CA . VAL A 1 616 ? -2.765 -31.374 -12.420 1.00 88.31 616 VAL A CA 1
ATOM 4950 C C . VAL A 1 616 ? -2.086 -32.739 -12.255 1.00 88.31 616 VAL A C 1
ATOM 4952 O O . VAL A 1 616 ? -1.156 -32.895 -11.466 1.00 88.31 616 VAL A O 1
ATOM 4955 N N . LYS A 1 617 ? -2.520 -33.744 -13.028 1.00 88.50 617 LYS A N 1
ATOM 4956 C CA . LYS A 1 617 ? -1.882 -35.066 -13.032 1.00 88.50 617 LYS A CA 1
ATOM 4957 C C . LYS A 1 617 ? -0.464 -35.017 -13.616 1.00 88.50 617 LYS A C 1
ATOM 4959 O O . LYS A 1 617 ? 0.432 -35.640 -13.052 1.00 88.50 617 LYS A O 1
ATOM 4964 N N . GLY A 1 618 ? -0.266 -34.287 -14.712 1.00 93.25 618 GLY A N 1
ATOM 4965 C CA . GLY A 1 618 ? 1.051 -34.063 -15.316 1.00 93.25 618 GLY A CA 1
ATOM 4966 C C . GLY A 1 618 ? 2.020 -33.331 -14.386 1.00 93.25 618 GLY A C 1
ATOM 4967 O O . GLY A 1 618 ? 3.180 -33.712 -14.273 1.00 93.25 618 GLY A O 1
ATOM 4968 N N . ASP A 1 619 ? 1.529 -32.339 -13.652 1.00 96.19 619 ASP A N 1
ATOM 4969 C CA . ASP A 1 619 ? 2.293 -31.574 -12.671 1.00 96.19 619 ASP A CA 1
ATOM 4970 C C . ASP A 1 619 ? 2.791 -32.476 -11.541 1.00 96.19 619 ASP A C 1
ATOM 4972 O O . ASP A 1 619 ? 3.979 -32.483 -11.227 1.00 96.19 619 ASP A O 1
ATOM 4976 N N . ILE A 1 620 ? 1.909 -33.306 -10.973 1.00 93.88 620 ILE A N 1
ATOM 4977 C CA . ILE A 1 620 ? 2.288 -34.289 -9.950 1.00 93.88 620 ILE A CA 1
ATOM 4978 C C . ILE A 1 620 ? 3.327 -35.283 -10.501 1.00 93.88 620 ILE A C 1
ATOM 4980 O O . ILE A 1 620 ? 4.259 -35.658 -9.789 1.00 93.88 620 ILE A O 1
ATOM 4984 N N . GLN A 1 621 ? 3.202 -35.703 -11.764 1.00 95.19 621 GLN A N 1
ATOM 4985 C CA . GLN A 1 621 ? 4.182 -36.577 -12.415 1.00 95.19 621 GLN A CA 1
ATOM 4986 C C . GLN A 1 621 ? 5.567 -35.923 -12.511 1.00 95.19 621 GLN A C 1
ATOM 4988 O O . GLN A 1 621 ? 6.557 -36.568 -12.162 1.00 95.19 621 GLN A O 1
ATOM 4993 N N . LEU A 1 622 ? 5.647 -34.646 -12.899 1.00 97.00 622 LEU A N 1
ATOM 4994 C CA . LEU A 1 622 ? 6.912 -33.904 -12.938 1.00 97.00 622 LEU A CA 1
ATOM 4995 C C . LEU A 1 622 ? 7.503 -33.696 -11.540 1.00 97.00 622 LEU A C 1
ATOM 4997 O O . LEU A 1 622 ? 8.691 -33.945 -11.343 1.00 97.00 622 LEU A O 1
ATOM 5001 N N . LEU A 1 623 ? 6.683 -33.318 -10.555 1.00 96.56 623 LEU A N 1
ATOM 5002 C CA . LEU A 1 623 ? 7.139 -33.168 -9.170 1.00 96.56 623 LEU A CA 1
ATOM 5003 C C . LEU A 1 623 ? 7.730 -34.472 -8.632 1.00 96.56 623 LEU A C 1
ATOM 5005 O O . LEU A 1 623 ? 8.809 -34.460 -8.052 1.00 96.56 623 LEU A O 1
ATOM 5009 N N . CYS A 1 624 ? 7.056 -35.596 -8.873 1.00 93.00 624 CYS A N 1
ATOM 5010 C CA . CYS A 1 624 ? 7.540 -36.912 -8.477 1.00 93.00 624 CYS A CA 1
ATOM 5011 C C . CYS A 1 624 ? 8.800 -37.338 -9.231 1.00 93.00 624 CYS A C 1
ATOM 5013 O O . CYS A 1 624 ? 9.671 -37.949 -8.626 1.00 93.00 624 CYS A O 1
ATOM 5015 N N . ALA A 1 625 ? 8.914 -37.048 -10.530 1.00 94.62 625 ALA A N 1
ATOM 5016 C CA . ALA A 1 625 ? 10.116 -37.385 -11.288 1.00 94.62 625 ALA A CA 1
ATOM 5017 C C . ALA A 1 625 ? 11.350 -36.718 -10.670 1.00 94.62 625 ALA A C 1
ATOM 5019 O O . ALA A 1 625 ? 12.315 -37.415 -10.369 1.00 94.62 625 ALA A O 1
ATOM 5020 N N . GLN A 1 626 ? 11.279 -35.409 -10.398 1.00 95.06 626 GLN A N 1
ATOM 5021 C CA . GLN A 1 626 ? 12.405 -34.640 -9.851 1.00 95.06 626 GLN A CA 1
ATOM 5022 C C . GLN A 1 626 ? 12.900 -35.170 -8.494 1.00 95.06 626 GLN A C 1
ATOM 5024 O O . GLN A 1 626 ? 14.072 -35.028 -8.174 1.00 95.06 626 GLN A O 1
ATOM 5029 N N . GLU A 1 627 ? 12.020 -35.770 -7.685 1.00 91.75 627 GLU A N 1
ATOM 5030 C CA . GLU A 1 627 ? 12.390 -36.285 -6.359 1.00 91.75 627 GLU A CA 1
ATOM 5031 C C . GLU A 1 627 ? 13.275 -37.530 -6.417 1.00 91.75 627 GLU A C 1
ATOM 5033 O O . GLU A 1 627 ? 13.986 -37.833 -5.458 1.00 91.75 627 GLU A O 1
ATOM 5038 N N . TYR A 1 628 ? 13.207 -38.288 -7.512 1.00 89.56 628 TYR A N 1
ATOM 5039 C CA . TYR A 1 628 ? 13.849 -39.597 -7.602 1.00 89.56 628 TYR A CA 1
ATOM 5040 C C . TYR A 1 628 ? 14.941 -39.684 -8.670 1.00 89.56 628 TYR A C 1
ATOM 5042 O O . TYR A 1 628 ? 15.657 -40.687 -8.697 1.00 89.56 628 TYR A O 1
ATOM 5050 N N . VAL A 1 629 ? 15.078 -38.679 -9.536 1.00 91.62 629 VAL A N 1
ATOM 5051 C CA . VAL A 1 629 ? 16.098 -38.641 -10.594 1.00 91.62 629 VAL A CA 1
ATOM 5052 C C . VAL A 1 629 ? 16.989 -37.408 -10.449 1.00 91.62 629 VAL A C 1
ATOM 5054 O O . VAL A 1 629 ? 16.583 -36.408 -9.866 1.00 91.62 629 VAL A O 1
ATOM 5057 N N . ASP A 1 630 ? 18.215 -37.475 -10.963 1.00 91.81 630 ASP A N 1
ATOM 5058 C CA . ASP A 1 630 ? 19.114 -36.320 -11.002 1.00 91.81 630 ASP A CA 1
ATOM 5059 C C . ASP A 1 630 ? 18.645 -35.257 -12.016 1.00 91.81 630 ASP A C 1
ATOM 5061 O O . ASP A 1 630 ? 17.792 -35.509 -12.869 1.00 91.81 630 ASP A O 1
ATOM 5065 N N . THR A 1 631 ? 19.212 -34.049 -11.926 1.00 93.31 631 THR A N 1
ATOM 5066 C CA . THR A 1 631 ? 18.818 -32.908 -12.764 1.00 93.31 631 THR A CA 1
ATOM 5067 C C . THR A 1 631 ? 18.906 -33.214 -14.263 1.00 93.31 631 THR A C 1
ATOM 5069 O O . THR A 1 631 ? 17.979 -32.861 -14.990 1.00 93.31 631 THR A O 1
ATOM 5072 N N . HIS A 1 632 ? 19.960 -33.884 -14.740 1.00 93.38 632 HIS A N 1
ATOM 5073 C CA . HIS A 1 632 ? 20.114 -34.190 -16.168 1.00 93.38 632 HIS A CA 1
ATOM 5074 C C . HIS A 1 632 ? 19.039 -35.168 -16.629 1.00 93.38 632 HIS A C 1
ATOM 5076 O O . HIS A 1 632 ? 18.318 -34.873 -17.581 1.00 93.38 632 HIS A O 1
ATOM 5082 N N . THR A 1 633 ? 18.839 -36.256 -15.883 1.00 93.88 633 THR A N 1
ATOM 5083 C CA . THR A 1 633 ? 17.774 -37.231 -16.155 1.00 93.88 633 THR A CA 1
ATOM 5084 C C . THR A 1 633 ? 16.385 -36.573 -16.154 1.00 93.88 633 THR A C 1
ATOM 5086 O O . THR A 1 633 ? 15.543 -36.889 -16.998 1.00 93.88 633 THR A O 1
ATOM 5089 N N . PHE A 1 634 ? 16.119 -35.629 -15.243 1.00 95.50 634 PHE A N 1
ATOM 5090 C CA . PHE A 1 634 ? 14.850 -34.893 -15.203 1.00 95.50 634 PHE A CA 1
ATOM 5091 C C . PHE A 1 634 ? 14.620 -34.065 -16.476 1.00 95.50 634 PHE A C 1
ATOM 5093 O O . PHE A 1 634 ? 13.526 -34.092 -17.050 1.00 95.50 634 PHE A O 1
ATOM 5100 N N . TYR A 1 635 ? 15.646 -33.361 -16.955 1.00 95.38 635 TYR A N 1
ATOM 5101 C CA . TYR A 1 635 ? 15.539 -32.573 -18.183 1.00 95.38 635 TYR A CA 1
ATOM 5102 C C . TYR A 1 635 ? 15.544 -33.427 -19.456 1.00 95.38 635 TYR A C 1
ATOM 5104 O O . TYR A 1 635 ? 14.887 -33.041 -20.421 1.00 95.38 635 TYR A O 1
ATOM 5112 N N . ASP A 1 636 ? 16.149 -34.615 -19.451 1.00 95.00 636 ASP A N 1
ATOM 5113 C CA . ASP A 1 636 ? 16.004 -35.595 -20.535 1.00 95.00 636 ASP A CA 1
ATOM 5114 C C . ASP A 1 636 ? 14.560 -36.114 -20.645 1.00 95.00 636 ASP A C 1
ATOM 5116 O O . ASP A 1 636 ? 14.023 -36.250 -21.750 1.00 95.00 636 ASP A O 1
ATOM 5120 N N . ILE A 1 637 ? 13.875 -36.325 -19.512 1.00 94.62 637 ILE A N 1
ATOM 5121 C CA . ILE A 1 637 ? 12.436 -36.641 -19.504 1.00 94.62 637 ILE A CA 1
ATOM 5122 C C . ILE A 1 637 ? 11.643 -35.484 -20.125 1.00 94.62 637 ILE A C 1
ATOM 5124 O O . ILE A 1 637 ? 10.793 -35.717 -20.987 1.00 94.62 637 ILE A O 1
ATOM 5128 N N . LEU A 1 638 ? 11.926 -34.236 -19.737 1.00 95.56 638 LEU A N 1
ATOM 5129 C CA . LEU A 1 638 ? 11.276 -33.053 -20.316 1.00 95.56 638 LEU A CA 1
ATOM 5130 C C . LEU A 1 638 ? 11.575 -32.887 -21.817 1.00 95.56 638 LEU A C 1
ATOM 5132 O O . LEU A 1 638 ? 10.677 -32.512 -22.572 1.00 95.56 638 LEU A O 1
ATOM 5136 N N . LYS A 1 639 ? 12.791 -33.219 -22.268 1.00 95.62 639 LYS A N 1
ATOM 5137 C CA . LYS A 1 639 ? 13.188 -33.242 -23.686 1.00 95.62 639 LYS A CA 1
ATOM 5138 C C . LYS A 1 639 ? 12.355 -34.253 -24.471 1.00 95.62 639 LYS A C 1
ATOM 5140 O O . LYS A 1 639 ? 11.773 -33.883 -25.489 1.00 95.62 639 LYS A O 1
ATOM 5145 N N . CYS A 1 640 ? 12.204 -35.476 -23.955 1.00 95.62 640 CYS A N 1
ATOM 5146 C CA . CYS A 1 640 ? 11.318 -36.480 -24.549 1.00 95.62 640 CYS A CA 1
ATOM 5147 C C . CYS A 1 640 ? 9.857 -36.007 -24.594 1.00 95.62 640 CYS A C 1
ATOM 5149 O O . CYS A 1 640 ? 9.201 -36.101 -25.629 1.00 95.62 640 CYS A O 1
ATOM 5151 N N . LEU A 1 641 ? 9.335 -35.440 -23.502 1.00 94.81 641 LEU A N 1
ATOM 5152 C CA . LEU A 1 641 ? 7.958 -34.934 -23.461 1.00 94.81 641 LEU A CA 1
ATOM 5153 C C . LEU A 1 641 ? 7.734 -33.796 -24.463 1.00 94.81 641 LEU A C 1
ATOM 5155 O O . LEU A 1 641 ? 6.676 -33.726 -25.090 1.00 94.81 641 LEU A O 1
ATOM 5159 N N . SER A 1 642 ? 8.737 -32.937 -24.652 1.00 93.50 642 SER A N 1
ATOM 5160 C CA . SER A 1 642 ? 8.720 -31.876 -25.658 1.00 93.50 642 SER A CA 1
ATOM 5161 C C . SER A 1 642 ? 8.561 -32.440 -27.074 1.00 93.50 642 SER A C 1
ATOM 5163 O O . SER A 1 642 ? 7.724 -31.953 -27.839 1.00 93.50 642 SER A O 1
ATOM 5165 N N . THR A 1 643 ? 9.276 -33.522 -27.402 1.00 92.12 643 THR A N 1
ATOM 5166 C CA . THR A 1 643 ? 9.185 -34.190 -28.712 1.00 92.12 643 THR A CA 1
ATOM 5167 C C . THR A 1 643 ? 7.916 -35.030 -28.882 1.00 92.12 643 THR A C 1
ATOM 5169 O O . THR A 1 643 ? 7.345 -35.068 -29.968 1.00 92.12 643 THR A O 1
ATOM 5172 N N . GLU A 1 644 ? 7.421 -35.646 -27.808 1.00 89.06 644 GLU A N 1
ATOM 5173 C CA . GLU A 1 644 ? 6.284 -36.582 -27.796 1.00 89.06 644 GLU A CA 1
ATOM 5174 C C . GLU A 1 644 ? 4.910 -35.895 -27.631 1.00 89.06 644 GLU A C 1
ATOM 5176 O O . GLU A 1 644 ? 3.927 -36.508 -27.212 1.00 89.06 644 GLU A O 1
ATOM 5181 N N . GLY A 1 645 ? 4.818 -34.602 -27.960 1.00 84.62 645 GLY A N 1
ATOM 5182 C CA . GLY A 1 645 ? 3.559 -33.844 -27.963 1.00 84.62 645 GLY A CA 1
ATOM 5183 C C . GLY A 1 645 ? 3.570 -32.550 -27.146 1.00 84.62 645 GLY A C 1
ATOM 5184 O O . GLY A 1 645 ? 2.526 -31.889 -27.052 1.00 84.62 645 GLY A O 1
ATOM 5185 N N . GLY A 1 646 ? 4.709 -32.180 -26.551 1.00 91.00 646 GLY A N 1
ATOM 5186 C CA . GLY A 1 646 ? 4.925 -30.927 -25.826 1.00 91.00 646 GLY A CA 1
ATOM 5187 C C . GLY A 1 646 ? 3.839 -30.654 -24.792 1.00 91.00 646 GLY A C 1
ATOM 5188 O O . GLY A 1 646 ? 3.539 -31.490 -23.941 1.00 91.00 646 GLY A O 1
ATOM 5189 N N . LYS A 1 647 ? 3.149 -29.517 -24.936 1.00 87.56 647 LYS A N 1
ATOM 5190 C CA . LYS A 1 647 ? 2.043 -29.095 -24.056 1.00 87.56 647 LYS A CA 1
ATOM 5191 C C . LYS A 1 647 ? 0.876 -30.088 -23.946 1.00 87.56 647 LYS A C 1
ATOM 5193 O O . LYS A 1 647 ? -0.017 -29.907 -23.123 1.00 87.56 647 LYS A O 1
ATOM 5198 N N . THR A 1 648 ? 0.829 -31.115 -24.795 1.00 88.69 648 THR A N 1
ATOM 5199 C CA . THR A 1 648 ? -0.203 -32.158 -24.755 1.00 88.69 648 THR A CA 1
ATOM 5200 C C . THR A 1 648 ? 0.285 -33.527 -24.290 1.00 88.69 648 THR A C 1
ATOM 5202 O O . THR A 1 648 ? -0.569 -34.379 -24.027 1.00 88.69 648 THR A O 1
ATOM 5205 N N . ALA A 1 649 ? 1.601 -33.714 -24.136 1.00 87.88 649 ALA A N 1
ATOM 5206 C CA . ALA A 1 649 ? 2.238 -34.998 -23.845 1.00 87.88 649 ALA A CA 1
ATOM 5207 C C . ALA A 1 649 ? 1.837 -35.557 -22.470 1.00 87.88 649 ALA A C 1
ATOM 5209 O O . ALA A 1 649 ? 1.479 -36.728 -22.334 1.00 87.88 649 ALA A O 1
ATOM 5210 N N . LEU A 1 650 ? 1.838 -34.720 -21.432 1.00 89.69 650 LEU A N 1
ATOM 5211 C CA . LEU A 1 650 ? 1.448 -35.141 -20.086 1.00 89.69 650 LEU A CA 1
ATOM 5212 C C . LEU A 1 650 ? -0.070 -35.127 -19.901 1.00 89.69 650 LEU A C 1
ATOM 5214 O O . LEU A 1 650 ? -0.711 -34.178 -20.341 1.00 89.69 650 LEU A O 1
ATOM 5218 N N . PRO A 1 651 ? -0.671 -36.131 -19.241 1.00 88.44 651 PRO A N 1
ATOM 5219 C CA . PRO A 1 651 ? -0.012 -37.185 -18.465 1.00 88.44 651 PRO A CA 1
ATOM 5220 C C . PRO A 1 651 ? 0.265 -38.482 -19.246 1.00 88.44 651 PRO A C 1
ATOM 5222 O O . PRO A 1 651 ? 0.815 -39.431 -18.688 1.00 88.44 651 PRO A O 1
ATOM 5225 N N . ARG A 1 652 ? -0.146 -38.566 -20.519 1.00 90.00 652 ARG A N 1
ATOM 5226 C CA . ARG A 1 652 ? -0.219 -39.826 -21.285 1.00 90.00 652 ARG A CA 1
ATOM 5227 C C . ARG A 1 652 ? 1.150 -40.382 -21.669 1.00 90.00 652 ARG A C 1
ATOM 5229 O O . ARG A 1 652 ? 1.362 -41.585 -21.567 1.00 90.00 652 ARG A O 1
ATOM 5236 N 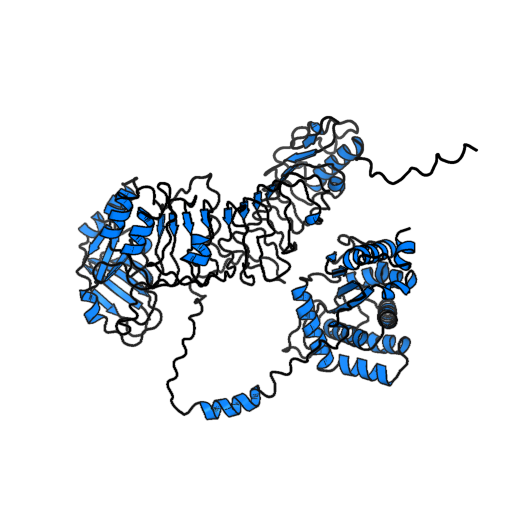N . ASN A 1 653 ? 2.071 -39.519 -22.080 1.00 92.00 653 ASN A N 1
ATOM 5237 C CA . ASN A 1 653 ? 3.403 -39.902 -22.549 1.00 92.00 653 ASN A CA 1
ATOM 5238 C C . ASN A 1 653 ? 4.429 -39.998 -21.405 1.00 92.00 653 ASN A C 1
ATOM 5240 O O . ASN A 1 653 ? 5.589 -40.310 -21.659 1.00 92.00 653 ASN A O 1
ATOM 5244 N N . PHE A 1 654 ? 4.021 -39.769 -20.147 1.00 91.69 654 PHE A N 1
ATOM 5245 C CA . PHE A 1 654 ? 4.938 -39.760 -19.004 1.00 91.69 654 PHE A CA 1
ATOM 5246 C C . PHE A 1 654 ? 5.668 -41.089 -18.823 1.00 91.69 654 PHE A C 1
ATOM 5248 O O . PHE A 1 654 ? 6.891 -41.107 -18.798 1.00 91.69 654 PHE A O 1
ATOM 5255 N N . GLU A 1 655 ? 4.935 -42.205 -18.741 1.00 88.62 655 GLU A N 1
ATOM 5256 C CA . GLU A 1 655 ? 5.546 -43.526 -18.551 1.00 88.62 655 GLU A CA 1
ATOM 5257 C C . GLU A 1 655 ? 6.446 -43.897 -19.731 1.00 88.62 655 GLU A C 1
ATOM 5259 O O . GLU A 1 655 ? 7.529 -44.433 -19.524 1.00 88.62 655 GLU A O 1
ATOM 5264 N N . HIS A 1 656 ? 6.039 -43.558 -20.959 1.00 90.50 656 HIS A N 1
ATOM 5265 C CA . HIS A 1 656 ? 6.848 -43.784 -22.154 1.00 90.50 656 HIS A CA 1
ATOM 5266 C C . HIS A 1 656 ? 8.195 -43.055 -22.076 1.00 90.50 656 HIS A C 1
ATOM 5268 O O . HIS A 1 656 ? 9.239 -43.695 -22.192 1.00 90.50 656 HIS A O 1
ATOM 5274 N N . CYS A 1 657 ? 8.179 -41.745 -21.817 1.00 92.25 657 CYS A N 1
ATOM 5275 C CA . CYS A 1 657 ? 9.399 -40.950 -21.693 1.00 92.25 657 CYS A CA 1
ATOM 5276 C C . CYS A 1 657 ? 10.239 -41.356 -20.482 1.00 92.25 657 CYS A C 1
ATOM 5278 O O . CYS A 1 657 ? 11.459 -41.457 -20.577 1.00 92.25 657 CYS A O 1
ATOM 5280 N N . LEU A 1 658 ? 9.598 -41.676 -19.359 1.00 89.25 658 LEU A N 1
ATOM 5281 C CA . LEU A 1 658 ? 10.292 -42.163 -18.176 1.00 89.25 658 LEU A CA 1
ATOM 5282 C C . LEU A 1 658 ? 10.996 -43.502 -18.450 1.00 89.25 658 LEU A C 1
ATOM 5284 O O . LEU A 1 658 ? 12.133 -43.676 -18.034 1.00 89.25 658 LEU A O 1
ATOM 5288 N N . HIS A 1 659 ? 10.373 -44.420 -19.195 1.00 88.69 659 HIS A N 1
ATOM 5289 C CA . HIS A 1 659 ? 10.979 -45.696 -19.592 1.00 88.69 659 HIS A CA 1
ATOM 5290 C C . HIS A 1 659 ? 12.165 -45.546 -20.553 1.00 88.69 659 HIS A C 1
ATOM 5292 O O . HIS A 1 659 ? 13.057 -46.396 -20.540 1.00 88.69 659 HIS A O 1
ATOM 5298 N N . GLN A 1 660 ? 12.169 -44.513 -21.399 1.00 86.44 660 GLN A N 1
ATOM 5299 C CA . GLN A 1 660 ? 13.270 -44.262 -22.331 1.00 86.44 660 GLN A CA 1
ATOM 5300 C C . GLN A 1 660 ? 14.521 -43.739 -21.625 1.00 86.44 660 GLN A C 1
ATOM 5302 O O . GLN A 1 660 ? 15.631 -44.108 -22.005 1.00 86.44 660 GLN A O 1
ATOM 5307 N N . VAL A 1 661 ? 14.338 -42.901 -20.604 1.00 82.44 661 VAL A N 1
ATOM 5308 C CA . VAL A 1 661 ? 15.440 -42.201 -19.932 1.00 82.44 661 VAL A CA 1
ATOM 5309 C C . VAL A 1 661 ? 15.881 -42.929 -18.652 1.00 82.44 661 VAL A C 1
ATOM 5311 O O . VAL A 1 661 ? 17.070 -42.994 -18.352 1.00 82.44 661 VAL A O 1
ATOM 5314 N N . ALA A 1 662 ? 14.954 -43.558 -17.920 1.00 75.62 662 ALA A N 1
ATOM 5315 C CA . ALA A 1 662 ? 15.225 -44.276 -16.675 1.00 75.62 662 ALA A CA 1
ATOM 5316 C C . ALA A 1 662 ? 14.953 -45.788 -16.819 1.00 75.62 662 ALA A C 1
ATOM 5318 O O . ALA A 1 662 ? 13.819 -46.243 -16.961 1.00 75.62 662 ALA A O 1
ATOM 5319 N N . SER A 1 663 ? 16.008 -46.604 -16.731 1.00 64.38 663 SER A N 1
ATOM 5320 C CA . SER A 1 663 ? 15.965 -48.050 -17.026 1.00 64.38 663 SER A CA 1
ATOM 5321 C C . SER A 1 663 ? 15.764 -48.962 -15.799 1.00 64.38 663 SER A C 1
ATOM 5323 O O . SER A 1 663 ? 15.620 -50.180 -15.932 1.00 64.38 663 SER A O 1
ATOM 5325 N N . GLY A 1 664 ? 15.698 -48.402 -14.586 1.00 79.06 664 GLY A N 1
ATOM 5326 C CA . GLY A 1 664 ? 15.505 -49.162 -13.347 1.00 79.06 664 GLY A CA 1
ATOM 5327 C C . GLY A 1 664 ? 14.032 -49.430 -13.022 1.00 79.06 664 GLY A C 1
ATOM 5328 O O . GLY A 1 664 ? 13.313 -48.519 -12.619 1.00 79.06 664 GLY A O 1
ATOM 5329 N N . LYS A 1 665 ? 13.583 -50.692 -13.095 1.00 76.31 665 LYS A N 1
ATOM 5330 C CA . LYS A 1 665 ? 12.192 -51.092 -12.768 1.00 76.31 665 LYS A CA 1
ATOM 5331 C C . LYS A 1 665 ? 11.736 -50.644 -11.369 1.00 76.31 665 LYS A C 1
ATOM 5333 O O . LYS A 1 665 ? 10.577 -50.294 -11.179 1.00 76.31 665 LYS A O 1
ATOM 5338 N N . GLU A 1 666 ? 12.638 -50.648 -10.389 1.00 74.62 666 GLU A N 1
ATOM 5339 C CA . GLU A 1 666 ? 12.345 -50.182 -9.028 1.00 74.62 666 GLU A CA 1
ATOM 5340 C C . GLU A 1 666 ? 12.131 -48.660 -8.964 1.00 74.62 666 GLU A C 1
ATOM 5342 O O . GLU A 1 666 ? 11.202 -48.197 -8.305 1.00 74.62 666 GLU A O 1
ATOM 5347 N N . LEU A 1 667 ? 12.956 -47.890 -9.679 1.00 79.19 667 LEU A N 1
ATOM 5348 C CA . LEU A 1 667 ? 12.871 -46.430 -9.760 1.00 79.19 667 LEU A CA 1
ATOM 5349 C C . LEU A 1 667 ? 11.572 -45.985 -10.447 1.00 79.19 667 LEU A C 1
ATOM 5351 O O . LEU A 1 667 ? 10.846 -45.148 -9.913 1.00 79.19 667 LEU A O 1
ATOM 5355 N N . LEU A 1 668 ? 11.235 -46.625 -11.570 1.00 82.00 668 LEU A N 1
ATOM 5356 C CA . LEU A 1 668 ? 9.972 -46.435 -12.289 1.00 82.00 668 LEU A CA 1
ATOM 5357 C C . LEU A 1 668 ? 8.765 -46.624 -11.362 1.00 82.00 668 LEU A C 1
ATOM 5359 O O . LEU A 1 668 ? 7.890 -45.764 -11.283 1.00 82.00 668 LEU A O 1
ATOM 5363 N N . ASN A 1 669 ? 8.754 -47.716 -10.593 1.00 76.38 669 ASN A N 1
ATOM 5364 C CA . ASN A 1 669 ? 7.677 -47.996 -9.647 1.00 76.38 669 ASN A CA 1
ATOM 5365 C C . ASN A 1 669 ? 7.583 -46.943 -8.531 1.00 76.38 669 ASN A C 1
ATOM 5367 O O . ASN A 1 669 ? 6.471 -46.589 -8.147 1.00 76.38 669 ASN A O 1
ATOM 5371 N N . LYS A 1 670 ? 8.712 -46.428 -8.016 1.00 80.62 670 LYS A N 1
ATOM 5372 C CA . LYS A 1 670 ? 8.720 -45.364 -6.991 1.00 80.62 670 LYS A CA 1
ATOM 5373 C C . LYS A 1 670 ? 8.088 -44.076 -7.513 1.00 80.62 670 LYS A C 1
ATOM 5375 O O . LYS A 1 670 ? 7.228 -43.510 -6.840 1.00 80.62 670 LYS A O 1
ATOM 5380 N N . ILE A 1 671 ? 8.454 -43.662 -8.726 1.00 85.81 671 ILE A N 1
ATOM 5381 C CA . ILE A 1 671 ? 7.912 -42.453 -9.358 1.00 85.81 671 ILE A CA 1
ATOM 5382 C C . ILE A 1 671 ? 6.415 -42.628 -9.641 1.00 85.81 671 ILE A C 1
ATOM 5384 O O . ILE A 1 671 ? 5.623 -41.789 -9.223 1.00 85.81 671 ILE A O 1
ATOM 5388 N N . ILE A 1 672 ? 5.997 -43.747 -10.246 1.00 82.44 672 ILE A N 1
ATOM 5389 C CA . ILE A 1 672 ? 4.576 -44.033 -10.523 1.00 82.44 672 ILE A CA 1
ATOM 5390 C C . ILE A 1 672 ? 3.757 -44.098 -9.224 1.00 82.44 672 ILE A C 1
ATOM 5392 O O . ILE A 1 672 ? 2.637 -43.582 -9.170 1.00 82.44 672 ILE A O 1
ATOM 5396 N N . TYR A 1 673 ? 4.299 -44.704 -8.164 1.00 76.00 673 TYR A N 1
ATOM 5397 C CA . TYR A 1 673 ? 3.643 -44.757 -6.858 1.00 76.00 673 TYR A CA 1
ATOM 5398 C C . TYR A 1 673 ? 3.492 -43.360 -6.244 1.00 76.00 673 TYR A C 1
ATOM 5400 O O . TYR A 1 673 ? 2.408 -43.016 -5.775 1.00 76.00 673 TYR A O 1
ATOM 5408 N N . CYS A 1 674 ? 4.536 -42.527 -6.310 1.00 84.56 674 CYS A N 1
ATOM 5409 C CA . CYS A 1 674 ? 4.460 -41.121 -5.916 1.00 84.56 674 CYS A CA 1
ATOM 5410 C C . CYS A 1 674 ? 3.365 -40.387 -6.694 1.00 84.56 674 CYS A C 1
ATOM 5412 O O . CYS A 1 674 ? 2.517 -39.737 -6.080 1.00 84.56 674 CYS A O 1
ATOM 5414 N N . SER A 1 675 ? 3.330 -40.545 -8.023 1.00 86.31 675 SER A N 1
ATOM 5415 C CA . SER A 1 675 ? 2.428 -39.782 -8.891 1.00 86.31 675 SER A CA 1
ATOM 5416 C C . SER A 1 675 ? 0.947 -40.082 -8.668 1.00 86.31 675 SER A C 1
ATOM 5418 O O . SER A 1 675 ? 0.095 -39.258 -8.990 1.00 86.31 675 SER A O 1
ATOM 5420 N N . ASN A 1 676 ? 0.631 -41.259 -8.125 1.00 79.06 676 ASN A N 1
ATOM 5421 C CA . ASN A 1 676 ? -0.741 -41.678 -7.837 1.00 79.06 676 ASN A CA 1
ATOM 5422 C C . ASN A 1 676 ? -1.087 -41.635 -6.335 1.00 79.06 676 ASN A C 1
ATOM 5424 O O . ASN A 1 676 ? -2.237 -41.881 -5.970 1.00 79.06 676 ASN A O 1
ATOM 5428 N N . GLY A 1 677 ? -0.113 -41.344 -5.468 1.00 74.69 677 GLY A N 1
ATOM 5429 C CA . GLY A 1 677 ? -0.233 -41.440 -4.014 1.00 74.69 677 GLY A CA 1
ATOM 5430 C C . GLY A 1 677 ? -0.353 -40.097 -3.290 1.00 74.69 677 GLY A C 1
ATOM 5431 O O . GLY A 1 677 ? -0.297 -39.019 -3.882 1.00 74.69 677 GLY A O 1
ATOM 5432 N N . GLU A 1 678 ? -0.493 -40.160 -1.964 1.00 76.94 678 GLU A N 1
ATOM 5433 C CA . GLU A 1 678 ? -0.551 -38.972 -1.098 1.00 76.94 678 GLU A CA 1
ATOM 5434 C C . GLU A 1 678 ? 0.761 -38.175 -1.101 1.00 76.94 678 GLU A C 1
ATOM 5436 O O . GLU A 1 678 ? 0.729 -36.955 -0.966 1.00 76.94 678 GLU A O 1
ATOM 5441 N N . PHE A 1 679 ? 1.902 -38.839 -1.331 1.00 80.00 679 PHE A N 1
ATOM 5442 C CA . PHE A 1 679 ? 3.207 -38.177 -1.407 1.00 80.00 679 PHE A CA 1
ATOM 5443 C C . PHE A 1 679 ? 3.261 -37.157 -2.557 1.00 80.00 679 PHE A C 1
ATOM 5445 O O . PHE A 1 679 ? 3.602 -36.001 -2.324 1.00 80.00 679 PHE A O 1
ATOM 5452 N N . GLY A 1 680 ? 2.812 -37.526 -3.763 1.00 83.44 680 GLY A N 1
ATOM 5453 C CA . GLY A 1 680 ? 2.721 -36.596 -4.893 1.00 83.44 680 GLY A CA 1
ATOM 5454 C C . GLY A 1 680 ? 1.757 -35.430 -4.646 1.00 83.44 680 GLY A C 1
ATOM 5455 O O . GLY A 1 680 ? 2.035 -34.299 -5.039 1.00 83.44 680 GLY A O 1
ATOM 5456 N N . ARG A 1 681 ? 0.654 -35.664 -3.920 1.00 84.25 681 ARG A N 1
ATOM 5457 C CA . ARG A 1 681 ? -0.275 -34.591 -3.515 1.00 84.25 681 ARG A CA 1
ATOM 5458 C C . ARG A 1 681 ? 0.340 -33.646 -2.489 1.00 84.25 681 ARG A C 1
ATOM 5460 O O . ARG A 1 681 ? 0.083 -32.450 -2.549 1.00 84.25 681 ARG A O 1
ATOM 5467 N N . ALA A 1 682 ? 1.156 -34.162 -1.575 1.00 81.38 682 ALA A N 1
ATOM 5468 C CA . ALA A 1 682 ? 1.882 -33.342 -0.615 1.00 81.38 682 ALA A CA 1
ATOM 5469 C C . ALA A 1 682 ? 2.967 -32.492 -1.297 1.00 81.38 682 ALA A C 1
ATOM 5471 O O . ALA A 1 682 ? 3.149 -31.337 -0.918 1.00 81.38 682 ALA A O 1
ATOM 5472 N N . LEU A 1 683 ? 3.639 -33.018 -2.330 1.00 87.31 683 LEU A N 1
ATOM 5473 C CA . LEU A 1 683 ? 4.541 -32.226 -3.175 1.00 87.31 683 LEU A CA 1
ATOM 5474 C C . LEU A 1 683 ? 3.777 -31.122 -3.914 1.00 87.31 683 LEU A C 1
ATOM 5476 O O . LEU A 1 683 ? 4.238 -29.986 -3.935 1.00 87.31 683 LEU A O 1
ATOM 5480 N N . LEU A 1 684 ? 2.588 -31.420 -4.453 1.00 91.75 684 LEU A N 1
ATOM 5481 C CA . LEU A 1 684 ? 1.721 -30.412 -5.070 1.00 91.75 684 LEU A CA 1
ATOM 5482 C C . LEU A 1 684 ? 1.291 -29.335 -4.062 1.00 91.75 684 LEU A C 1
ATOM 5484 O O . LEU A 1 684 ? 1.378 -28.148 -4.364 1.00 91.75 684 LEU A O 1
ATOM 5488 N N . GLU A 1 685 ? 0.880 -29.722 -2.852 1.00 90.88 685 GLU A N 1
ATOM 5489 C CA . GLU A 1 685 ? 0.568 -28.782 -1.768 1.00 90.88 685 GLU A CA 1
ATOM 5490 C C . GLU A 1 685 ? 1.782 -27.914 -1.407 1.00 90.88 685 GLU A C 1
ATOM 5492 O O . GLU A 1 685 ? 1.647 -26.712 -1.167 1.00 90.88 685 GLU A O 1
ATOM 5497 N N . TYR A 1 686 ? 2.978 -28.504 -1.383 1.00 88.94 686 TYR A N 1
ATOM 5498 C CA . TYR A 1 686 ? 4.216 -27.775 -1.137 1.00 88.94 686 TYR A CA 1
ATOM 5499 C C . TYR A 1 686 ? 4.528 -26.793 -2.266 1.00 88.94 686 TYR A C 1
ATOM 5501 O O . TYR A 1 686 ? 4.789 -25.625 -1.978 1.00 88.94 686 TYR A O 1
ATOM 5509 N N . SER A 1 687 ? 4.447 -27.217 -3.532 1.00 94.25 687 SER A N 1
ATOM 5510 C CA . SER A 1 687 ? 4.618 -26.329 -4.686 1.00 94.25 687 SER A CA 1
ATOM 5511 C C . SER A 1 687 ? 3.610 -25.194 -4.678 1.00 94.25 687 SER A C 1
ATOM 5513 O O . SER A 1 687 ? 4.010 -24.052 -4.859 1.00 94.25 687 SER A O 1
ATOM 5515 N N . TYR A 1 688 ? 2.344 -25.477 -4.375 1.00 90.06 688 TYR A N 1
ATOM 5516 C CA . TYR A 1 688 ? 1.307 -24.468 -4.187 1.00 90.06 688 TYR A CA 1
ATOM 5517 C C . TYR A 1 688 ? 1.718 -23.441 -3.119 1.00 90.06 688 TYR A C 1
ATOM 5519 O O . TYR A 1 688 ? 1.732 -22.240 -3.385 1.00 90.06 688 TYR A O 1
ATOM 5527 N N . LYS A 1 689 ? 2.161 -23.890 -1.937 1.00 86.38 689 LYS A N 1
ATOM 5528 C CA . LYS A 1 689 ? 2.651 -22.991 -0.875 1.00 86.38 689 LYS A CA 1
ATOM 5529 C C . LYS A 1 689 ? 3.869 -22.171 -1.319 1.00 86.38 689 LYS A C 1
ATOM 5531 O O . LYS A 1 689 ? 3.920 -20.978 -1.027 1.00 86.38 689 LYS A O 1
ATOM 5536 N N . GLN A 1 690 ? 4.826 -22.770 -2.034 1.00 87.56 690 GLN A N 1
ATOM 5537 C CA . GLN A 1 690 ? 5.993 -22.043 -2.551 1.00 87.56 690 GLN A CA 1
ATOM 5538 C C . GLN A 1 690 ? 5.616 -21.048 -3.651 1.00 87.56 690 GLN A C 1
ATOM 5540 O O . GLN A 1 690 ? 6.129 -19.936 -3.641 1.00 87.56 690 GLN A O 1
ATOM 5545 N N . LYS A 1 691 ? 4.680 -21.394 -4.541 1.00 85.81 691 LYS A N 1
ATOM 5546 C CA . LYS A 1 691 ? 4.141 -20.511 -5.585 1.00 85.81 691 LYS A CA 1
ATOM 5547 C C . LYS A 1 691 ? 3.591 -19.227 -4.971 1.00 85.81 691 LYS A C 1
ATOM 5549 O O . LYS A 1 691 ? 3.928 -18.139 -5.425 1.00 85.81 691 LYS A O 1
ATOM 5554 N N . HIS A 1 692 ? 2.807 -19.358 -3.899 1.00 77.69 692 HIS A N 1
ATOM 5555 C CA . HIS A 1 692 ? 2.288 -18.211 -3.152 1.00 77.69 692 HIS A CA 1
ATOM 5556 C C . HIS A 1 692 ? 3.389 -17.435 -2.434 1.00 77.69 692 HIS A C 1
ATOM 5558 O O . HIS A 1 692 ? 3.412 -16.211 -2.504 1.00 77.69 692 HIS A O 1
ATOM 5564 N N . LYS A 1 693 ? 4.338 -18.128 -1.794 1.00 76.94 693 LYS A N 1
ATOM 5565 C CA . LYS A 1 693 ? 5.485 -17.489 -1.133 1.00 76.94 693 LYS A CA 1
ATOM 5566 C C . LYS A 1 693 ? 6.343 -16.674 -2.111 1.00 76.94 693 LYS A C 1
ATOM 5568 O O . LYS A 1 693 ? 6.841 -15.618 -1.744 1.00 76.94 693 LYS A O 1
ATOM 5573 N N . MET A 1 694 ? 6.502 -17.163 -3.337 1.00 75.06 694 MET A N 1
ATOM 5574 C CA . MET A 1 694 ? 7.296 -16.547 -4.404 1.00 75.06 694 MET A CA 1
ATOM 5575 C C . MET A 1 694 ? 6.472 -15.603 -5.296 1.00 75.06 694 MET A C 1
ATOM 5577 O O . MET A 1 694 ? 7.025 -15.026 -6.227 1.00 75.06 694 MET A O 1
ATOM 5581 N N . SER A 1 695 ? 5.168 -15.435 -5.023 1.00 75.31 695 SER A N 1
ATOM 5582 C CA . SER A 1 695 ? 4.238 -14.586 -5.794 1.00 75.31 695 SER A CA 1
ATOM 5583 C C . SER A 1 695 ? 4.242 -14.861 -7.304 1.00 75.31 695 SER A C 1
ATOM 5585 O O . SER A 1 695 ? 4.177 -13.960 -8.136 1.00 75.31 695 SER A O 1
ATOM 5587 N N . VAL A 1 696 ? 4.321 -16.139 -7.653 1.00 79.25 696 VAL A N 1
ATOM 5588 C CA . VAL A 1 696 ? 4.343 -16.628 -9.034 1.00 79.25 696 VAL A CA 1
ATOM 5589 C C . VAL A 1 696 ? 2.951 -16.497 -9.648 1.00 79.25 696 VAL A C 1
ATOM 5591 O O . VAL A 1 696 ? 1.963 -16.951 -9.061 1.00 79.25 696 VAL A O 1
ATOM 5594 N N . ALA A 1 697 ? 2.874 -15.943 -10.856 1.00 77.75 697 ALA A N 1
ATOM 5595 C CA . ALA A 1 697 ? 1.613 -15.648 -11.536 1.00 77.75 697 ALA A CA 1
ATOM 5596 C C . ALA A 1 697 ? 1.520 -16.223 -12.957 1.00 77.75 697 ALA A C 1
ATOM 5598 O O . ALA A 1 697 ? 0.406 -16.487 -13.424 1.00 77.75 697 ALA A O 1
ATOM 5599 N N . ASN A 1 698 ? 2.647 -16.464 -13.634 1.00 84.00 698 ASN A N 1
ATOM 5600 C CA . ASN A 1 698 ? 2.671 -17.010 -14.990 1.00 84.00 698 ASN A CA 1
ATOM 5601 C C . ASN A 1 698 ? 3.478 -18.298 -15.089 1.00 84.00 698 ASN A C 1
ATOM 5603 O O . ASN A 1 698 ? 4.332 -18.592 -14.265 1.00 84.00 698 ASN A O 1
ATOM 5607 N N . SER A 1 699 ? 3.172 -19.070 -16.129 1.00 90.06 699 SER A N 1
ATOM 5608 C CA . SER A 1 699 ? 3.882 -20.294 -16.469 1.00 90.06 699 SER A CA 1
ATOM 5609 C C . SER A 1 699 ? 4.625 -20.061 -17.789 1.00 90.06 699 SER A C 1
ATOM 5611 O O . SER A 1 699 ? 3.939 -19.920 -18.794 1.00 90.06 699 SER A O 1
ATOM 5613 N N . PRO A 1 700 ? 5.967 -20.060 -17.830 1.00 93.00 700 PRO A N 1
ATOM 5614 C CA . PRO A 1 700 ? 6.869 -20.208 -16.700 1.00 93.00 700 PRO A CA 1
ATOM 5615 C C . PRO A 1 700 ? 7.200 -18.862 -16.041 1.00 93.00 700 PRO A C 1
ATOM 5617 O O . PRO A 1 700 ? 7.492 -17.891 -16.733 1.00 93.00 700 PRO A O 1
ATOM 5620 N N . ASP A 1 701 ? 7.272 -18.835 -14.714 1.00 91.19 701 ASP A N 1
ATOM 5621 C CA . ASP A 1 701 ? 8.080 -17.844 -14.000 1.00 91.19 701 ASP A CA 1
ATOM 5622 C C . ASP A 1 701 ? 9.373 -18.535 -13.548 1.00 91.19 701 ASP A C 1
ATOM 5624 O O . ASP A 1 701 ? 9.343 -19.646 -13.005 1.00 91.19 701 ASP A O 1
ATOM 5628 N N . ILE A 1 702 ? 10.521 -17.899 -13.788 1.00 92.94 702 ILE A N 1
ATOM 5629 C CA . ILE A 1 702 ? 11.841 -18.467 -13.471 1.00 92.94 702 ILE A CA 1
ATOM 5630 C C . ILE A 1 702 ? 12.596 -17.515 -12.557 1.00 92.94 702 ILE A C 1
ATOM 5632 O O . ILE A 1 702 ? 12.664 -16.312 -12.821 1.00 92.94 702 ILE A O 1
ATOM 5636 N N . PHE A 1 703 ? 13.208 -18.069 -11.514 1.00 92.19 703 PHE A N 1
ATOM 5637 C CA . PHE A 1 703 ? 13.999 -17.339 -10.534 1.00 92.19 703 PHE A CA 1
ATOM 5638 C C . PHE A 1 703 ? 15.423 -17.879 -10.476 1.00 92.19 703 PHE A C 1
ATOM 5640 O O . PHE A 1 703 ? 15.627 -19.090 -10.496 1.00 92.19 703 PHE A O 1
ATOM 5647 N N . ILE A 1 704 ? 16.398 -16.983 -10.333 1.00 92.12 704 ILE A N 1
ATOM 5648 C CA . ILE A 1 704 ? 17.792 -17.308 -10.009 1.00 92.12 704 ILE A CA 1
ATOM 5649 C C . ILE A 1 704 ? 18.128 -16.592 -8.702 1.00 92.12 704 ILE A C 1
ATOM 5651 O O . ILE A 1 704 ? 18.023 -15.367 -8.628 1.00 92.12 704 ILE A O 1
ATOM 5655 N N . GLY A 1 705 ? 18.498 -17.333 -7.655 1.00 85.56 705 GLY A N 1
ATOM 5656 C CA . GLY A 1 705 ? 18.827 -16.732 -6.354 1.00 85.56 705 GLY A CA 1
ATOM 5657 C C . GLY A 1 705 ? 17.673 -15.907 -5.775 1.00 85.56 705 GLY A C 1
ATOM 5658 O O . GLY A 1 705 ? 17.879 -14.812 -5.265 1.00 85.56 705 GLY A O 1
ATOM 5659 N N . LYS A 1 706 ? 16.430 -16.389 -5.933 1.00 82.69 706 LYS A N 1
ATOM 5660 C CA . LYS A 1 706 ? 15.181 -15.698 -5.543 1.00 82.69 706 LYS A CA 1
ATOM 5661 C C . LYS A 1 706 ? 14.869 -14.405 -6.321 1.00 82.69 706 LYS A C 1
ATOM 5663 O O . LYS A 1 706 ? 13.831 -13.801 -6.071 1.00 82.69 706 LYS A O 1
ATOM 5668 N N . LYS A 1 707 ? 15.687 -14.004 -7.304 1.00 80.94 707 LYS A N 1
ATOM 5669 C CA . LYS A 1 707 ? 15.388 -12.903 -8.239 1.00 80.94 707 LYS A CA 1
ATOM 5670 C C . LYS A 1 707 ? 14.661 -13.448 -9.468 1.00 80.94 707 LYS A C 1
ATOM 5672 O O . LYS A 1 707 ? 15.158 -14.377 -10.101 1.00 80.94 707 LYS A O 1
ATOM 5677 N N . MET A 1 708 ? 13.507 -12.876 -9.813 1.00 83.94 708 MET A N 1
ATOM 5678 C CA . MET A 1 708 ? 12.769 -13.244 -11.027 1.00 83.94 708 MET A CA 1
ATOM 5679 C C . MET A 1 708 ? 13.555 -12.807 -12.269 1.00 83.94 708 MET A C 1
ATOM 5681 O O . MET A 1 708 ? 13.979 -11.656 -12.365 1.00 83.94 708 MET A O 1
ATOM 5685 N N . VAL A 1 709 ? 13.751 -13.723 -13.214 1.00 85.31 709 VAL A N 1
ATOM 5686 C CA . VAL A 1 709 ? 14.485 -13.476 -14.470 1.00 85.31 709 VAL A CA 1
ATOM 5687 C C . VAL A 1 709 ? 13.639 -13.718 -15.718 1.00 85.31 709 VAL A C 1
ATOM 5689 O O . VAL A 1 709 ? 14.043 -13.347 -16.821 1.00 85.31 709 VAL A O 1
ATOM 5692 N N . CYS A 1 710 ? 12.473 -14.343 -15.563 1.00 85.19 710 CYS A N 1
ATOM 5693 C CA . CYS A 1 710 ? 11.527 -14.589 -16.643 1.00 85.19 710 CYS A CA 1
ATOM 5694 C C . CYS A 1 710 ? 10.104 -14.598 -16.094 1.00 85.19 710 CYS A C 1
ATOM 5696 O O . CYS A 1 710 ? 9.876 -15.206 -15.045 1.00 85.19 710 CYS A O 1
ATOM 5698 N N . HIS A 1 711 ? 9.191 -13.930 -16.804 1.00 83.12 711 HIS A N 1
ATOM 5699 C CA . HIS A 1 711 ? 7.782 -13.822 -16.443 1.00 83.12 711 HIS A CA 1
ATOM 5700 C C . HIS A 1 711 ? 6.859 -14.185 -17.615 1.00 83.12 711 HIS A C 1
ATOM 5702 O O . HIS A 1 711 ? 6.540 -13.347 -18.459 1.00 83.12 711 HIS A O 1
ATOM 5708 N N . GLY A 1 712 ? 6.399 -15.434 -17.674 1.00 81.12 712 GLY A N 1
ATOM 5709 C CA . GLY A 1 712 ? 5.522 -15.920 -18.740 1.00 81.12 712 GLY A CA 1
ATOM 5710 C C . GLY A 1 712 ? 6.198 -15.945 -20.115 1.00 81.12 712 GLY A C 1
ATOM 5711 O O . GLY A 1 712 ? 7.123 -16.719 -20.349 1.00 81.12 712 GLY A O 1
ATOM 5712 N N . THR A 1 713 ? 5.702 -15.133 -21.052 1.00 69.31 713 THR A N 1
ATOM 5713 C CA . THR A 1 713 ? 6.138 -15.135 -22.462 1.00 69.31 713 THR A CA 1
ATOM 5714 C C . THR A 1 713 ? 7.536 -14.532 -22.662 1.00 69.31 713 THR A C 1
ATOM 5716 O O . THR A 1 713 ? 7.969 -13.696 -21.869 1.00 69.31 713 THR A O 1
ATOM 5719 N N . MET A 1 714 ? 8.194 -14.845 -23.790 1.00 58.25 714 MET A N 1
ATOM 5720 C CA . MET A 1 714 ? 9.559 -14.381 -24.114 1.00 58.25 714 MET A CA 1
ATOM 5721 C C . MET A 1 714 ? 9.778 -12.859 -24.012 1.00 58.25 714 MET A C 1
ATOM 5723 O O . MET A 1 714 ? 10.893 -12.440 -23.714 1.00 58.25 714 MET A O 1
ATOM 5727 N N . ALA A 1 715 ? 8.743 -12.035 -24.222 1.00 57.12 715 ALA A N 1
ATOM 5728 C CA . ALA A 1 715 ? 8.847 -10.572 -24.170 1.00 57.12 715 ALA A CA 1
ATOM 5729 C C . ALA A 1 715 ? 9.266 -10.019 -22.792 1.00 57.12 715 ALA A C 1
ATOM 5731 O O . ALA A 1 715 ? 9.796 -8.913 -22.717 1.00 57.12 715 ALA A O 1
ATOM 5732 N N . TYR A 1 716 ? 9.056 -10.780 -21.713 1.00 61.16 716 TYR A N 1
ATOM 5733 C CA . TYR A 1 716 ? 9.273 -10.325 -20.334 1.00 61.16 716 TYR A CA 1
ATOM 5734 C C . TYR A 1 716 ? 10.357 -11.132 -19.609 1.00 61.16 716 TYR A C 1
ATOM 5736 O O . TYR A 1 716 ? 10.326 -11.287 -18.386 1.00 61.16 716 TYR A O 1
ATOM 5744 N N . CYS A 1 717 ? 11.320 -11.672 -20.359 1.00 72.44 717 CYS A N 1
ATOM 5745 C CA . CYS A 1 717 ? 12.438 -12.426 -19.806 1.00 72.44 717 CYS A CA 1
ATOM 5746 C C . CYS A 1 717 ? 13.756 -11.704 -20.072 1.00 72.44 717 CYS A C 1
ATOM 5748 O O . CYS A 1 717 ? 14.067 -11.335 -21.199 1.00 72.44 717 CYS A O 1
ATOM 5750 N N . VAL A 1 718 ? 14.554 -11.532 -19.018 1.00 66.62 718 VAL A N 1
ATOM 5751 C CA . VAL A 1 718 ? 15.868 -10.866 -19.084 1.00 66.62 718 VAL A CA 1
ATOM 5752 C C . VAL A 1 718 ? 16.893 -11.743 -19.821 1.00 66.62 718 VAL A C 1
ATOM 5754 O O . VAL A 1 718 ? 17.953 -11.280 -20.223 1.00 66.62 718 VAL A O 1
ATOM 5757 N N . THR A 1 719 ? 16.587 -13.029 -19.992 1.00 70.00 719 THR A N 1
ATOM 5758 C CA . THR A 1 719 ? 17.431 -14.008 -20.684 1.00 70.00 719 THR A CA 1
ATOM 5759 C C . THR A 1 719 ? 16.687 -14.513 -21.905 1.00 70.00 719 THR A C 1
ATOM 5761 O O . THR A 1 719 ? 15.585 -15.046 -21.780 1.00 70.00 719 THR A O 1
ATOM 5764 N N . THR A 1 720 ? 17.256 -14.347 -23.090 1.00 78.06 720 THR A N 1
ATOM 5765 C CA . THR A 1 720 ? 16.600 -14.690 -24.363 1.00 78.06 720 THR A CA 1
ATOM 5766 C C . THR A 1 720 ? 17.103 -16.003 -24.956 1.00 78.06 720 THR A C 1
ATOM 5768 O O . THR A 1 720 ? 16.433 -16.576 -25.809 1.00 78.06 720 THR A O 1
ATOM 5771 N N . ASP A 1 721 ? 18.238 -16.504 -24.470 1.00 87.50 721 ASP A N 1
ATOM 5772 C CA . ASP A 1 721 ? 18.945 -17.689 -24.964 1.00 87.50 721 ASP A CA 1
ATOM 5773 C C . ASP A 1 721 ? 19.712 -18.397 -23.825 1.00 87.50 721 ASP A C 1
ATOM 5775 O O . ASP A 1 721 ? 19.730 -17.938 -22.679 1.00 87.50 721 ASP A O 1
ATOM 5779 N N . ALA A 1 722 ? 20.334 -19.540 -24.128 1.00 92.31 722 ALA A N 1
ATOM 5780 C CA . ALA A 1 722 ? 21.117 -20.311 -23.160 1.00 92.31 722 ALA A CA 1
ATOM 5781 C C . ALA A 1 722 ? 22.355 -19.573 -22.629 1.00 92.31 722 ALA A C 1
ATOM 5783 O O . ALA A 1 722 ? 22.709 -19.763 -21.467 1.00 92.31 722 ALA A O 1
ATOM 5784 N N . ASP A 1 723 ? 22.984 -18.722 -23.440 1.00 91.12 723 ASP A N 1
ATOM 5785 C CA . ASP A 1 723 ? 24.223 -18.029 -23.073 1.00 91.12 723 ASP A CA 1
ATOM 5786 C C . ASP A 1 723 ? 23.944 -16.934 -22.051 1.00 91.12 723 ASP A C 1
ATOM 5788 O O . ASP A 1 723 ? 24.531 -16.919 -20.970 1.00 91.12 723 ASP A O 1
ATOM 5792 N N . SER A 1 724 ? 22.967 -16.076 -22.339 1.00 86.94 724 SER A N 1
ATOM 5793 C CA . SER A 1 724 ? 22.487 -15.057 -21.404 1.00 86.94 724 SER A CA 1
ATOM 5794 C C . SER A 1 724 ? 21.957 -15.678 -20.109 1.00 86.94 724 SER A C 1
ATOM 5796 O O . SER A 1 724 ? 22.171 -15.130 -19.026 1.00 86.94 724 SER A O 1
ATOM 5798 N N . PHE A 1 725 ? 21.312 -16.847 -20.180 1.00 93.25 725 PHE A N 1
ATOM 5799 C CA . PHE A 1 725 ? 20.848 -17.557 -18.990 1.00 93.25 725 PHE A CA 1
ATOM 5800 C C . PHE A 1 725 ? 22.005 -18.118 -18.152 1.00 93.25 725 PHE A C 1
ATOM 5802 O O . PHE A 1 725 ? 22.031 -17.903 -16.938 1.00 93.25 725 PHE A O 1
ATOM 5809 N N . ALA A 1 726 ? 23.008 -18.735 -18.783 1.00 94.88 726 ALA A N 1
ATOM 5810 C CA . ALA A 1 726 ? 24.224 -19.200 -18.116 1.00 94.88 726 ALA A CA 1
ATOM 5811 C C . ALA A 1 726 ? 24.997 -18.041 -17.458 1.00 94.88 726 ALA A C 1
ATOM 5813 O O . ALA A 1 726 ? 25.418 -18.143 -16.302 1.00 94.88 726 ALA A O 1
ATOM 5814 N N . GLN A 1 727 ? 25.122 -16.908 -18.155 1.00 90.69 727 GLN A N 1
ATOM 5815 C CA . GLN A 1 727 ? 25.762 -15.699 -17.634 1.00 90.69 727 GLN A CA 1
ATOM 5816 C C . GLN A 1 727 ? 25.056 -15.181 -16.378 1.00 90.69 727 GLN A C 1
ATOM 5818 O O . GLN A 1 727 ? 25.726 -14.862 -15.396 1.00 90.69 727 GLN A O 1
ATOM 5823 N N . GLN A 1 728 ? 23.719 -15.145 -16.359 1.00 90.38 728 GLN A N 1
ATOM 5824 C CA . GLN A 1 728 ? 22.973 -14.702 -15.177 1.00 90.38 728 GLN A CA 1
ATOM 5825 C C . GLN A 1 728 ? 23.107 -15.652 -13.988 1.00 90.38 728 GLN A C 1
ATOM 5827 O O . GLN A 1 728 ? 23.234 -15.182 -12.856 1.00 90.38 728 GLN A O 1
ATOM 5832 N N . ILE A 1 729 ? 23.136 -16.968 -14.225 1.00 94.81 729 ILE A N 1
ATOM 5833 C CA . ILE A 1 729 ? 23.423 -17.952 -13.171 1.00 94.81 729 ILE A CA 1
ATOM 5834 C C . ILE A 1 729 ? 24.806 -17.674 -12.569 1.00 94.81 729 ILE A C 1
ATOM 5836 O O . ILE A 1 729 ? 24.935 -17.575 -11.349 1.00 94.81 729 ILE A O 1
ATOM 5840 N N . CYS A 1 730 ? 25.821 -17.471 -13.410 1.00 93.62 730 CYS A N 1
ATOM 5841 C CA . CYS A 1 730 ? 27.177 -17.167 -12.963 1.00 93.62 730 CYS A CA 1
ATOM 5842 C C . CYS A 1 730 ? 27.284 -15.840 -12.206 1.00 93.62 730 CYS A C 1
ATOM 5844 O O . CYS A 1 730 ? 27.908 -15.784 -11.148 1.00 93.62 730 CYS A O 1
ATOM 5846 N N . GLN A 1 731 ? 26.639 -14.780 -12.690 1.00 89.69 731 GLN A N 1
ATOM 5847 C CA . GLN A 1 731 ? 26.608 -13.487 -12.003 1.00 89.69 731 GLN A CA 1
ATOM 5848 C C . GLN A 1 731 ? 25.922 -13.585 -10.634 1.00 89.69 731 GLN A C 1
ATOM 5850 O O . GLN A 1 731 ? 26.435 -13.051 -9.650 1.00 89.69 731 GLN A O 1
ATOM 5855 N N . ALA A 1 732 ? 24.789 -14.290 -10.549 1.00 89.06 732 ALA A N 1
ATOM 5856 C CA . ALA A 1 732 ? 24.097 -14.523 -9.284 1.00 89.06 732 ALA A CA 1
ATOM 5857 C C . ALA A 1 732 ? 24.957 -15.346 -8.315 1.00 89.06 732 ALA A C 1
ATOM 5859 O O . ALA A 1 732 ? 25.059 -14.998 -7.138 1.00 89.06 732 ALA A O 1
ATOM 5860 N N . PHE A 1 733 ? 25.633 -16.383 -8.816 1.00 91.75 733 PHE A N 1
ATOM 5861 C CA . PHE A 1 733 ? 26.539 -17.202 -8.021 1.00 91.75 733 PHE A CA 1
ATOM 5862 C C . PHE A 1 733 ? 27.692 -16.380 -7.439 1.00 91.75 733 PHE A C 1
ATOM 5864 O O . PHE A 1 733 ? 27.906 -16.408 -6.230 1.00 91.75 733 PHE A O 1
ATOM 5871 N N . ILE A 1 734 ? 28.403 -15.610 -8.270 1.00 87.88 734 ILE A N 1
ATOM 5872 C CA . ILE A 1 734 ? 29.532 -14.772 -7.834 1.00 87.88 734 ILE A CA 1
ATOM 5873 C C . ILE A 1 734 ? 29.074 -13.780 -6.763 1.00 87.88 734 ILE A C 1
ATOM 5875 O O . ILE A 1 734 ? 29.737 -13.628 -5.737 1.00 87.88 734 ILE A O 1
ATOM 5879 N N . ARG A 1 735 ? 27.913 -13.148 -6.971 1.00 85.88 735 ARG A N 1
ATOM 5880 C CA . ARG A 1 735 ? 27.326 -12.191 -6.026 1.00 85.88 735 ARG A CA 1
ATOM 5881 C C . ARG A 1 735 ? 27.023 -12.824 -4.667 1.00 85.88 735 ARG A C 1
ATOM 5883 O O . ARG A 1 735 ? 27.272 -12.196 -3.645 1.00 85.88 735 ARG A O 1
ATOM 5890 N N . GLU A 1 736 ? 26.470 -14.033 -4.644 1.00 86.94 736 GLU A N 1
ATOM 5891 C CA . GLU A 1 736 ? 25.996 -14.663 -3.403 1.00 86.94 736 GLU A CA 1
ATOM 5892 C C . GLU A 1 736 ? 27.055 -15.513 -2.696 1.00 86.94 736 GLU A C 1
ATOM 5894 O O . GLU A 1 736 ? 27.019 -15.646 -1.473 1.00 86.94 736 GLU A O 1
ATOM 5899 N N . LYS A 1 737 ? 27.998 -16.095 -3.442 1.00 84.44 737 LYS A N 1
ATOM 5900 C CA . LYS A 1 737 ? 29.032 -16.995 -2.906 1.00 84.44 737 LYS A CA 1
ATOM 5901 C C . LYS A 1 737 ? 30.407 -16.337 -2.787 1.00 84.44 737 LYS A C 1
ATOM 5903 O O . LYS A 1 737 ? 31.279 -16.902 -2.135 1.00 84.44 737 LYS A O 1
ATOM 5908 N N . ASN A 1 738 ? 30.588 -15.140 -3.349 1.00 86.00 738 ASN A N 1
ATOM 5909 C CA . ASN A 1 738 ? 31.799 -14.320 -3.237 1.00 86.00 738 ASN A CA 1
ATOM 5910 C C . ASN A 1 738 ? 33.085 -15.001 -3.759 1.00 86.00 738 ASN A C 1
ATOM 5912 O O . ASN A 1 738 ? 34.176 -14.788 -3.232 1.00 86.00 738 ASN A O 1
ATOM 5916 N N . TYR A 1 739 ? 32.957 -15.835 -4.795 1.00 88.81 739 TYR A N 1
ATOM 5917 C CA . TYR A 1 739 ? 34.069 -16.353 -5.598 1.00 88.81 739 TYR A CA 1
ATOM 5918 C C . TYR A 1 739 ? 33.587 -16.705 -7.012 1.00 88.81 739 TYR A C 1
ATOM 5920 O O . TYR A 1 739 ? 32.385 -16.851 -7.240 1.00 88.81 739 TYR A O 1
ATOM 5928 N N . THR A 1 740 ? 34.524 -16.863 -7.950 1.00 89.62 740 THR A N 1
ATOM 5929 C CA . THR A 1 740 ? 34.225 -17.195 -9.351 1.00 89.62 740 THR A CA 1
ATOM 5930 C C . THR A 1 740 ? 34.645 -18.631 -9.676 1.00 89.62 740 THR A C 1
ATOM 5932 O O . THR A 1 740 ? 35.845 -18.907 -9.689 1.00 89.62 740 THR A O 1
ATOM 5935 N N . PRO A 1 741 ? 33.695 -19.547 -9.942 1.00 89.81 741 PRO A N 1
ATOM 5936 C CA . PRO A 1 741 ? 33.986 -20.899 -10.423 1.00 89.81 741 PRO A CA 1
ATOM 5937 C C . PRO A 1 741 ? 34.615 -20.909 -11.825 1.00 89.81 741 PRO A C 1
ATOM 5939 O O . PRO A 1 741 ? 34.313 -20.038 -12.642 1.00 89.81 741 PRO A O 1
ATOM 5942 N N . ASP A 1 742 ? 35.407 -21.937 -12.144 1.00 89.75 742 ASP A N 1
ATOM 5943 C CA . ASP A 1 742 ? 36.081 -22.070 -13.449 1.00 89.75 742 ASP A CA 1
ATOM 5944 C C . ASP A 1 742 ? 35.101 -22.077 -14.630 1.00 89.75 742 ASP A C 1
ATOM 5946 O O . ASP A 1 742 ? 35.340 -21.409 -15.638 1.00 89.75 742 ASP A O 1
ATOM 5950 N N . ILE A 1 743 ? 33.947 -22.735 -14.477 1.00 91.69 743 ILE A N 1
ATOM 5951 C CA . ILE A 1 743 ? 32.887 -22.719 -15.492 1.00 91.69 743 ILE A CA 1
ATOM 5952 C C . ILE A 1 743 ? 32.395 -21.292 -15.784 1.00 91.69 743 ILE A C 1
ATOM 5954 O O . ILE A 1 743 ? 32.153 -20.935 -16.936 1.00 91.69 743 ILE A O 1
ATOM 5958 N N . CYS A 1 744 ? 32.331 -20.431 -14.764 1.00 92.69 744 CYS A N 1
ATOM 5959 C CA . CYS A 1 744 ? 31.917 -19.044 -14.931 1.00 92.69 744 CYS A CA 1
ATOM 5960 C C . CYS A 1 744 ? 32.984 -18.185 -15.601 1.00 92.69 744 CYS A C 1
ATOM 5962 O O . CYS A 1 744 ? 32.623 -17.268 -16.333 1.00 92.69 744 CYS A O 1
ATOM 5964 N N . ASN A 1 745 ? 34.270 -18.503 -15.434 1.00 87.12 745 ASN A N 1
ATOM 5965 C CA . ASN A 1 745 ? 35.328 -17.836 -16.194 1.00 87.12 745 ASN A CA 1
ATOM 5966 C C . ASN A 1 745 ? 35.164 -18.078 -17.700 1.00 87.12 745 ASN A C 1
ATOM 5968 O O . ASN A 1 745 ? 35.354 -17.148 -18.473 1.00 87.12 745 ASN A O 1
ATOM 5972 N N . SER A 1 746 ? 34.760 -19.288 -18.109 1.00 85.00 746 SER A N 1
ATOM 5973 C CA . SER A 1 746 ? 34.524 -19.617 -19.523 1.00 85.00 746 SER A CA 1
ATOM 5974 C C . SER A 1 746 ? 33.207 -19.069 -20.085 1.00 85.00 746 SER A C 1
ATOM 5976 O O . SER A 1 746 ? 33.099 -18.898 -21.295 1.00 85.00 746 SER A O 1
ATOM 5978 N N . ILE A 1 747 ? 32.185 -18.869 -19.249 1.00 89.81 747 ILE A N 1
ATOM 5979 C CA . ILE A 1 747 ? 30.873 -18.344 -19.673 1.00 89.81 747 ILE A CA 1
ATOM 5980 C C . ILE A 1 747 ? 30.889 -16.810 -19.775 1.00 89.81 747 ILE A C 1
ATOM 5982 O O . ILE A 1 747 ? 30.157 -16.233 -20.580 1.00 89.81 747 ILE A O 1
ATOM 5986 N N . LEU A 1 748 ? 31.686 -16.151 -18.927 1.00 84.88 748 LEU A N 1
ATOM 5987 C CA . LEU A 1 748 ? 31.775 -14.691 -18.834 1.00 84.88 748 LEU A CA 1
ATOM 5988 C C . LEU A 1 748 ? 32.914 -14.085 -19.674 1.00 84.88 748 LEU A C 1
ATOM 5990 O O . LEU A 1 748 ? 32.971 -12.860 -19.788 1.00 84.88 748 LEU A O 1
ATOM 5994 N N . SER A 1 749 ? 33.812 -14.913 -20.221 1.00 71.69 749 SER A N 1
ATOM 5995 C CA . SER A 1 749 ? 34.833 -14.523 -21.208 1.00 71.69 749 SER A CA 1
ATOM 5996 C C . SER A 1 749 ? 34.242 -14.388 -22.602 1.00 71.69 749 SER A C 1
ATOM 5998 O O . SER A 1 749 ? 34.604 -13.411 -23.293 1.00 71.69 749 SER A O 1
#

Organism: Giardia intestinalis (NCBI:txid5741)

Radius of gyration: 33.0 Å; chains: 1; bounding box: 106×81×82 Å

Sequence (749 aa):
MVFVLLLAAFGALLSAPSHSQQLHCLYEFYDALQGDSWWVRNNWPASTQRTEDEDYCQFYGITCDSSGNVEGITMPGNNLFGVLPTCIINFPLKVLSVPHNRLRESIPYIKNGIEVLNLEDTEIMVLATDMQAWTTVREMNLHKGHFGRMLVPNDFIFYSNMENLDFSDAGIGFYAWGLDFTTISTPKLSLAGMDLSEYIMSNVAKDQMKTLDVSGTWVKYRIKDFNKDFLDVYNMVHMPFQYTLMSSIINFSTLIDMSSKDVRSINIRGTNTTGVFDPEKWMNFVVNQTRDDFYMLDMSYNGLSGYGPTLQQYETVLALKPSARYLSLELNSFFCDYKESRMFGCSRLRIYDAYYLASYERLMVLVDYSHFAYAPLRDLQYHMSVIFRNITKYKTETDPIKRIQNIETYNYIHARSSAGLGYFCVDVTIPYDEAVALGLLEMNKTFVGILYDGHLISGRSFNLVHEVGLDKGSSAVDASEKPGRRCTIPSGCTVDEDYDETKDPVPVPALSHKLSTHDEDHRKDVAKKLISGAKKAEMNLTWTYLAHESEQKIAVDTFAMSRCGDFYERLNTVILPLFDKYPEITEIAQFKHFSMSEYNPRYSNGGLSKHGYEEVKGDIQLLCAQEYVDTHTFYDILKCLSTEGGKTALPRNFEHCLHQVASGKELLNKIIYCSNGEFGRALLEYSYKQKHKMSVANSPDIFIGKKMVCHGTMAYCVTTDADSFAQQICQAFIREKNYTPDICNSILS

pLDDT: mean 77.22, std 19.28, range [24.27, 98.31]

Secondary structure (DSSP, 8-state):
---S-SS-------PPPPHHHHHHHHHHHHHHTTGGG-S--TTPPPGGG--SS--GGGSTTEEE-TTS-EEEEE-TTS--EE---GGGGGS--SEEE--SSEEEEEE--PPTT--EEE-TT-EEEEE-S-GGG--S-SEEE-TT---TT-EE-TT--B-TT--EEE-TTS--EESSSEEEETSB--SEEE-TTB--TT-EEEEE-TTT-SEEE-TT---EE--S-IIIIIITT---SEEE-TT-B---B--GGGPPP-TTS---EEE-TTS--EEEE-HHHHHHHHHHSS-TT--EEE--SSEEEE---BHHHHHHHHHH-TT--EEE-TT---SB-TT-TTSS-S--EEEEEEEEEGGGTEEEEEEEESS-S---HHHHTTTEEEEEE-HHHHHH---HHHHHTTEEEE--EEEEE-TTSSEEEEEEE--HHHHHHTTGGG--GGGEEEEETTEE-SS-SS----SS-S-TT-TTSSS-SSPPBEEETTTEEE--TT--TTT--------------TTSHHHHHHHHHHHTTSS------TTSTTTPPPSSSEEEEEEE-TT-HHHHHHIIIIIHHHHHH-GGGGGTEEEEEEE-SEE-TTSTTSEE-TT-HHHHHHHHHHHHHHHHS-HHHHHHHHHHHHHTTGGGTTTTTHHHHHHHH---HHHHHHHHHHHHSHHHHHHHHHHHHHHHHTT--SSSEEEETTEEEEESSGGGBS--SHHHHHHHHHHHHHHHHSS--HHHHHHH-